Protein AF-0000000076759924 (afdb_homodimer)

Structure (mmCIF, N/CA/C/O backbone):
data_AF-0000000076759924-model_v1
#
loop_
_entity.id
_entity.type
_entity.pdbx_description
1 polymer 'Hydrolase, carbon-nitrogen family'
#
loop_
_atom_site.group_PDB
_atom_site.id
_atom_site.type_symbol
_atom_site.label_atom_id
_atom_site.label_alt_id
_atom_site.label_comp_id
_atom_site.label_asym_id
_atom_site.label_entity_id
_atom_site.label_seq_id
_atom_site.pdbx_PDB_ins_code
_atom_site.Cartn_x
_atom_site.Cartn_y
_atom_site.Cartn_z
_atom_site.occupancy
_atom_site.B_iso_or_equiv
_atom_site.auth_seq_id
_atom_site.auth_comp_id
_atom_site.auth_asym_id
_atom_site.auth_atom_id
_atom_site.pdbx_PDB_model_num
ATOM 1 N N . MET A 1 1 ? 18.047 -13.234 -13.367 1 94.88 1 MET A N 1
ATOM 2 C CA . MET A 1 1 ? 17.125 -14.344 -13.562 1 94.88 1 MET A CA 1
ATOM 3 C C . MET A 1 1 ? 16.062 -13.984 -14.594 1 94.88 1 MET A C 1
ATOM 5 O O . MET A 1 1 ? 15.469 -12.906 -14.539 1 94.88 1 MET A O 1
ATOM 9 N N . LYS A 1 2 ? 15.883 -14.836 -15.555 1 96.38 2 LYS A N 1
ATOM 10 C CA . LYS A 1 2 ? 14.883 -14.625 -16.594 1 96.38 2 LYS A CA 1
ATOM 11 C C . LYS A 1 2 ? 13.609 -15.414 -16.297 1 96.38 2 LYS A C 1
ATOM 13 O O . LYS A 1 2 ? 13.641 -16.641 -16.188 1 96.38 2 LYS A O 1
ATOM 18 N N . ILE A 1 3 ? 12.422 -14.727 -16.188 1 97.81 3 ILE A N 1
ATOM 19 C CA . ILE A 1 3 ? 11.156 -15.359 -15.859 1 97.81 3 ILE A CA 1
ATOM 20 C C . ILE A 1 3 ? 10.164 -15.18 -17.016 1 97.81 3 ILE A C 1
ATOM 22 O O . ILE A 1 3 ? 10.055 -14.086 -17.562 1 97.81 3 ILE A O 1
ATOM 26 N N . ALA A 1 4 ? 9.578 -16.234 -17.391 1 98.56 4 ALA A N 1
ATOM 27 C CA . ALA A 1 4 ? 8.469 -16.188 -18.328 1 98.56 4 ALA A CA 1
ATOM 28 C C . ALA A 1 4 ? 7.137 -16.047 -17.609 1 98.56 4 ALA A C 1
ATOM 30 O O . ALA A 1 4 ? 6.801 -16.859 -16.75 1 98.56 4 ALA A O 1
ATOM 31 N N . ILE A 1 5 ? 6.41 -15.016 -17.922 1 98.62 5 ILE A N 1
ATOM 32 C CA . ILE A 1 5 ? 5.086 -14.766 -17.359 1 98.62 5 ILE A CA 1
ATOM 33 C C . ILE A 1 5 ? 4.02 -15.305 -18.312 1 98.62 5 ILE A C 1
ATOM 35 O O . ILE A 1 5 ? 3.867 -14.82 -19.438 1 98.62 5 ILE A O 1
ATOM 39 N N . ALA A 1 6 ? 3.338 -16.281 -17.859 1 98.75 6 ALA A N 1
ATOM 40 C CA . ALA A 1 6 ? 2.221 -16.781 -18.641 1 98.75 6 ALA A CA 1
ATOM 41 C C . ALA A 1 6 ? 0.931 -16.031 -18.328 1 98.75 6 ALA A C 1
ATOM 43 O O . ALA A 1 6 ? 0.172 -16.438 -17.438 1 98.75 6 ALA A O 1
ATOM 44 N N . GLN A 1 7 ? 0.678 -14.992 -19.016 1 98.62 7 GLN A N 1
ATOM 45 C CA . GLN A 1 7 ? -0.644 -14.375 -18.938 1 98.62 7 GLN A CA 1
ATOM 46 C C . GLN A 1 7 ? -1.662 -15.156 -19.766 1 98.62 7 GLN A C 1
ATOM 48 O O . GLN A 1 7 ? -1.914 -14.82 -20.922 1 98.62 7 GLN A O 1
ATOM 53 N N . ALA A 1 8 ? -2.264 -16.094 -19.188 1 98.44 8 ALA A N 1
ATOM 54 C CA . ALA A 1 8 ? -3.027 -17.125 -19.906 1 98.44 8 ALA A CA 1
ATOM 55 C C . ALA A 1 8 ? -4.523 -16.828 -19.844 1 98.44 8 ALA A C 1
ATOM 57 O O . ALA A 1 8 ? -4.996 -16.188 -18.891 1 98.44 8 ALA A O 1
ATOM 58 N N . GLU A 1 9 ? -5.203 -17.25 -20.859 1 98.25 9 GLU A N 1
ATOM 59 C CA . GLU A 1 9 ? -6.648 -17.438 -20.766 1 98.25 9 GLU A CA 1
ATOM 60 C C . GLU A 1 9 ? -6.992 -18.828 -20.219 1 98.25 9 GLU A C 1
ATOM 62 O O . GLU A 1 9 ? -6.609 -19.844 -20.797 1 98.25 9 GLU A O 1
ATOM 67 N N . ILE A 1 10 ? -7.641 -18.859 -19.141 1 98.56 10 ILE A N 1
ATOM 68 C CA . ILE A 1 10 ? -7.973 -20.125 -18.5 1 98.56 10 ILE A CA 1
ATOM 69 C C . ILE A 1 10 ? -9.367 -20.578 -18.922 1 98.56 10 ILE A C 1
ATOM 71 O O . ILE A 1 10 ? -10.352 -19.875 -18.688 1 98.56 10 ILE A O 1
ATOM 75 N N . ILE A 1 11 ? -9.414 -21.688 -19.609 1 98.31 11 ILE A N 1
ATOM 76 C CA . ILE A 1 11 ? -10.703 -22.281 -19.922 1 98.31 11 ILE A CA 1
ATOM 77 C C . ILE A 1 11 ? -11.312 -22.906 -18.672 1 98.31 11 ILE A C 1
ATOM 79 O O . ILE A 1 11 ? -10.766 -23.875 -18.141 1 98.31 11 ILE A O 1
ATOM 83 N N . PHE A 1 12 ? -12.438 -22.344 -18.297 1 98.31 12 PHE A N 1
ATOM 84 C CA . PHE A 1 12 ? -13.047 -22.625 -17 1 98.31 12 PHE A CA 1
ATOM 85 C C . PHE A 1 12 ? -13.344 -24.109 -16.844 1 98.31 12 PHE A C 1
ATOM 87 O O . PHE A 1 12 ? -14.07 -24.688 -17.656 1 98.31 12 PHE A O 1
ATOM 94 N N . GLU A 1 13 ? -12.742 -24.75 -15.922 1 98.12 13 GLU A N 1
ATOM 95 C CA . GLU A 1 13 ? -12.938 -26.141 -15.484 1 98.12 13 GLU A CA 1
ATOM 96 C C . GLU A 1 13 ? -12.617 -27.109 -16.609 1 98.12 13 GLU A C 1
ATOM 98 O O . GLU A 1 13 ? -13.281 -28.141 -16.75 1 98.12 13 GLU A O 1
ATOM 103 N N . GLN A 1 14 ? -11.688 -26.719 -17.406 1 97.5 14 GLN A N 1
ATOM 104 C CA . GLN A 1 14 ? -11.203 -27.578 -18.469 1 97.5 14 GLN A CA 1
ATOM 105 C C . GLN A 1 14 ? -9.688 -27.766 -18.375 1 97.5 14 GLN A C 1
ATOM 107 O O . GLN A 1 14 ? -8.953 -27.312 -19.25 1 97.5 14 GLN A O 1
ATOM 112 N N . PRO A 1 15 ? -9.25 -28.516 -17.391 1 97.81 15 PRO A N 1
ATOM 113 C CA . PRO A 1 15 ? -7.816 -28.625 -17.125 1 97.81 15 PRO A CA 1
ATOM 114 C C . PRO A 1 15 ? -7.051 -29.281 -18.266 1 97.81 15 PRO A C 1
ATOM 116 O O . PRO A 1 15 ? -5.895 -28.922 -18.516 1 97.81 15 PRO A O 1
ATOM 119 N N . GLU A 1 16 ? -7.66 -30.203 -19.016 1 97.19 16 GLU A N 1
ATOM 120 C CA . GLU A 1 16 ? -6.941 -30.891 -20.078 1 97.19 16 GLU A CA 1
ATOM 121 C C . GLU A 1 16 ? -6.512 -29.906 -21.172 1 97.19 16 GLU A C 1
ATOM 123 O O . GLU A 1 16 ? -5.355 -29.922 -21.609 1 97.19 16 GLU A O 1
ATOM 128 N N . GLU A 1 17 ? -7.457 -29.094 -21.594 1 97.94 17 GLU A N 1
ATOM 129 C CA . GLU A 1 17 ? -7.145 -28.078 -22.609 1 97.94 17 GLU A CA 1
ATOM 130 C C . GLU A 1 17 ? -6.125 -27.078 -22.078 1 97.94 17 GLU A C 1
ATOM 132 O O . GLU A 1 17 ? -5.203 -26.688 -22.797 1 97.94 17 GLU A O 1
ATOM 137 N N . ASN A 1 18 ? -6.293 -26.656 -20.891 1 98.69 18 ASN A N 1
ATOM 138 C CA . ASN A 1 18 ? -5.379 -25.688 -20.281 1 98.69 18 ASN A CA 1
ATOM 139 C C . ASN A 1 18 ? -3.975 -26.266 -20.141 1 98.69 18 ASN A C 1
ATOM 141 O O . ASN A 1 18 ? -2.986 -25.562 -20.328 1 98.69 18 ASN A O 1
ATOM 145 N N . LEU A 1 19 ? -3.869 -27.531 -19.781 1 98.62 19 LEU A N 1
ATOM 146 C CA . LEU A 1 19 ? -2.574 -28.188 -19.625 1 98.62 19 LEU A CA 1
ATOM 147 C C . LEU A 1 19 ? -1.864 -28.328 -20.969 1 98.62 19 LEU A C 1
ATOM 149 O O . LEU A 1 19 ? -0.639 -28.203 -21.047 1 98.62 19 LEU A O 1
ATOM 153 N N . ALA A 1 20 ? -2.648 -28.609 -21.969 1 98.25 20 ALA A N 1
ATOM 154 C CA . ALA A 1 20 ? -2.062 -28.672 -23.297 1 98.25 20 ALA A CA 1
ATOM 155 C C . ALA A 1 20 ? -1.472 -27.312 -23.703 1 98.25 20 ALA A C 1
ATOM 157 O O . ALA A 1 20 ? -0.362 -27.25 -24.234 1 98.25 20 ALA A O 1
ATOM 158 N N . ASN A 1 21 ? -2.266 -26.266 -23.516 1 98.06 21 ASN A N 1
ATOM 159 C CA . ASN A 1 21 ? -1.769 -24.922 -23.766 1 98.06 21 ASN A CA 1
ATOM 160 C C . ASN A 1 21 ? -0.521 -24.625 -22.938 1 98.06 21 ASN A C 1
ATOM 162 O O . ASN A 1 21 ? 0.426 -24.016 -23.453 1 98.06 21 ASN A O 1
ATOM 166 N N . ALA A 1 22 ? -0.515 -25.016 -21.719 1 98.56 22 ALA A N 1
ATOM 167 C CA . ALA A 1 22 ? 0.615 -24.781 -20.812 1 98.56 22 ALA A CA 1
ATOM 168 C C . ALA A 1 22 ? 1.869 -25.5 -21.312 1 98.56 22 ALA A C 1
ATOM 170 O O . ALA A 1 22 ? 2.975 -24.953 -21.219 1 98.56 22 ALA A O 1
ATOM 171 N N . ALA A 1 23 ? 1.68 -26.688 -21.766 1 98.75 23 ALA A N 1
ATOM 172 C CA . ALA A 1 23 ? 2.816 -27.453 -22.281 1 98.75 23 ALA A CA 1
ATOM 173 C C . ALA A 1 23 ? 3.516 -26.703 -23.406 1 98.75 23 ALA A C 1
ATOM 175 O O . ALA A 1 23 ? 4.746 -26.641 -23.469 1 98.75 23 ALA A O 1
ATOM 176 N N . ALA A 1 24 ? 2.711 -26.156 -24.281 1 98.62 24 ALA A N 1
ATOM 177 C CA . ALA A 1 24 ? 3.266 -25.391 -25.391 1 98.62 24 ALA A CA 1
ATOM 178 C C . ALA A 1 24 ? 4.023 -24.172 -24.891 1 98.62 24 ALA A C 1
ATOM 180 O O . ALA A 1 24 ? 5.102 -23.844 -25.391 1 98.62 24 ALA A O 1
ATOM 181 N N . TRP A 1 25 ? 3.508 -23.5 -23.906 1 98.75 25 TRP A N 1
ATOM 182 C CA . TRP A 1 25 ? 4.121 -22.297 -23.344 1 98.75 25 TRP A CA 1
ATOM 183 C C . TRP A 1 25 ? 5.406 -22.641 -22.609 1 98.75 25 TRP A C 1
ATOM 185 O O . TRP A 1 25 ? 6.387 -21.891 -22.656 1 98.75 25 TRP A O 1
ATOM 195 N N . ILE A 1 26 ? 5.359 -23.719 -21.859 1 98.88 26 ILE A N 1
ATOM 196 C CA . ILE A 1 26 ? 6.531 -24.141 -21.109 1 98.88 26 ILE A CA 1
ATOM 197 C C . ILE A 1 26 ? 7.672 -24.469 -22.062 1 98.88 26 ILE A C 1
ATOM 199 O O . ILE A 1 26 ? 8.812 -24.062 -21.844 1 98.88 26 ILE A O 1
ATOM 203 N N . ALA A 1 27 ? 7.348 -25.172 -23.109 1 98.81 27 ALA A N 1
ATOM 204 C CA . ALA A 1 27 ? 8.352 -25.484 -24.125 1 98.81 27 ALA A CA 1
ATOM 205 C C . ALA A 1 27 ? 8.93 -24.203 -24.734 1 98.81 27 ALA A C 1
ATOM 207 O O . ALA A 1 27 ? 10.141 -24.094 -24.938 1 98.81 27 ALA A O 1
ATOM 208 N N . GLN A 1 28 ? 8.047 -23.281 -25.062 1 98.75 28 GLN A N 1
ATOM 209 C CA . GLN A 1 28 ? 8.477 -22.016 -25.641 1 98.75 28 GLN A CA 1
ATOM 210 C C . GLN A 1 28 ? 9.375 -21.25 -24.672 1 98.75 28 GLN A C 1
ATOM 212 O O . GLN A 1 28 ? 10.383 -20.672 -25.078 1 98.75 28 GLN A O 1
ATOM 217 N N . ALA A 1 29 ? 9 -21.219 -23.391 1 98.81 29 ALA A N 1
ATOM 218 C CA . ALA A 1 29 ? 9.781 -20.516 -22.375 1 98.81 29 ALA A CA 1
ATOM 219 C C . ALA A 1 29 ? 11.164 -21.156 -22.219 1 98.81 29 ALA A C 1
ATOM 221 O O . ALA A 1 29 ? 12.164 -20.438 -22.094 1 98.81 29 ALA A O 1
ATOM 222 N N . ALA A 1 30 ? 11.195 -22.453 -22.188 1 98.69 30 ALA A N 1
ATOM 223 C CA . ALA A 1 30 ? 12.469 -23.172 -22.078 1 98.69 30 ALA A CA 1
ATOM 224 C C . ALA A 1 30 ? 13.359 -22.875 -23.281 1 98.69 30 ALA A C 1
ATOM 226 O O . ALA A 1 30 ? 14.562 -22.656 -23.141 1 98.69 30 ALA A O 1
ATOM 227 N N . ALA A 1 31 ? 12.727 -22.906 -24.453 1 98.5 31 ALA A N 1
ATOM 228 C CA . ALA A 1 31 ? 13.461 -22.609 -25.688 1 98.5 31 ALA A CA 1
ATOM 229 C C . ALA A 1 31 ? 14.047 -21.188 -25.641 1 98.5 31 ALA A C 1
ATOM 231 O O . ALA A 1 31 ? 15.117 -20.938 -26.188 1 98.5 31 ALA A O 1
ATOM 232 N N . ALA A 1 32 ? 13.359 -20.297 -25 1 98.5 32 ALA A N 1
ATOM 233 C CA . ALA A 1 32 ? 13.805 -18.922 -24.859 1 98.5 32 ALA A CA 1
ATOM 234 C C . ALA A 1 32 ? 14.781 -18.766 -23.703 1 98.5 32 ALA A C 1
ATOM 236 O O . ALA A 1 32 ? 15.172 -17.656 -23.359 1 98.5 32 ALA A O 1
ATOM 237 N N . GLN A 1 33 ? 15.086 -19.875 -23.062 1 98.19 33 GLN A N 1
ATOM 238 C CA . GLN A 1 33 ? 16.094 -19.953 -22.016 1 98.19 33 GLN A CA 1
ATOM 239 C C . GLN A 1 33 ? 15.625 -19.25 -20.75 1 98.19 33 GLN A C 1
ATOM 241 O O . GLN A 1 33 ? 16.422 -18.609 -20.062 1 98.19 33 GLN A O 1
ATOM 246 N N . ALA A 1 34 ? 14.344 -19.219 -20.531 1 98.38 34 ALA A N 1
ATOM 247 C CA . ALA A 1 34 ? 13.836 -18.75 -19.25 1 98.38 34 ALA A CA 1
ATOM 248 C C . ALA A 1 34 ? 14.25 -19.688 -18.125 1 98.38 34 ALA A C 1
ATOM 250 O O . ALA A 1 34 ? 14.328 -20.906 -18.312 1 98.38 34 ALA A O 1
ATOM 251 N N . ASP A 1 35 ? 14.531 -19.109 -16.984 1 98 35 ASP A N 1
ATOM 252 C CA . ASP A 1 35 ? 14.859 -19.891 -15.797 1 98 35 ASP A CA 1
ATOM 253 C C . ASP A 1 35 ? 13.609 -20.484 -15.156 1 98 35 ASP A C 1
ATOM 255 O O . ASP A 1 35 ? 13.664 -21.516 -14.492 1 98 35 ASP A O 1
ATOM 259 N N . CYS A 1 36 ? 12.508 -19.812 -15.328 1 98.5 36 CYS A N 1
ATOM 260 C CA . CYS A 1 36 ? 11.242 -20.156 -14.695 1 98.5 36 CYS A CA 1
ATOM 261 C C . CYS A 1 36 ? 10.062 -19.656 -15.523 1 98.5 36 CYS A C 1
ATOM 263 O O . CYS A 1 36 ? 10.164 -18.625 -16.188 1 98.5 36 CYS A O 1
ATOM 265 N N . ILE A 1 37 ? 8.977 -20.375 -15.539 1 98.88 37 ILE A N 1
ATOM 266 C CA . ILE A 1 37 ? 7.699 -19.891 -16.047 1 98.88 37 ILE A CA 1
ATOM 267 C C . ILE A 1 37 ? 6.66 -19.906 -14.938 1 98.88 37 ILE A C 1
ATOM 269 O O . ILE A 1 37 ? 6.613 -20.844 -14.133 1 98.88 37 ILE A O 1
ATOM 273 N N . VAL A 1 38 ? 5.883 -18.906 -14.828 1 98.88 38 VAL A N 1
ATOM 274 C CA . VAL A 1 38 ? 4.879 -18.812 -13.773 1 98.88 38 VAL A CA 1
ATOM 275 C C . VAL A 1 38 ? 3.496 -18.609 -14.391 1 98.88 38 VAL A C 1
ATOM 277 O O . VAL A 1 38 ? 3.346 -17.859 -15.367 1 98.88 38 VAL A O 1
ATOM 280 N N . PHE A 1 39 ? 2.527 -19.297 -13.883 1 98.94 39 PHE A N 1
ATOM 281 C CA . PHE A 1 39 ? 1.145 -19.25 -14.336 1 98.94 39 PHE A CA 1
ATOM 282 C C . PHE A 1 39 ? 0.257 -18.547 -13.312 1 98.94 39 PHE A C 1
ATOM 284 O O . PHE A 1 39 ? 0.67 -18.328 -12.172 1 98.94 39 PHE A O 1
ATOM 291 N N . PRO A 1 40 ? -0.973 -18.141 -13.727 1 98.88 40 PRO A N 1
ATOM 292 C CA . PRO A 1 40 ? -1.896 -17.469 -12.805 1 98.88 40 PRO A CA 1
ATOM 293 C C . PRO A 1 40 ? -2.404 -18.406 -11.703 1 98.88 40 PRO A C 1
ATOM 295 O O . PRO A 1 40 ? -2.004 -19.562 -11.641 1 98.88 40 PRO A O 1
ATOM 298 N N . GLU A 1 41 ? -3.158 -17.812 -10.734 1 98.88 41 GLU A N 1
ATOM 299 C CA . GLU A 1 41 ? -3.879 -18.547 -9.703 1 98.88 41 GLU A CA 1
ATOM 300 C C . GLU A 1 41 ? -4.797 -19.594 -10.312 1 98.88 41 GLU A C 1
ATOM 302 O O . GLU A 1 41 ? -5.422 -19.359 -11.352 1 98.88 41 GLU A O 1
ATOM 307 N N . MET A 1 42 ? -4.902 -20.812 -9.562 1 98.69 42 MET A N 1
ATOM 308 C CA . MET A 1 42 ? -5.773 -21.859 -10.07 1 98.69 42 MET A CA 1
ATOM 309 C C . MET A 1 42 ? -5.598 -22.031 -11.578 1 98.69 42 MET A C 1
ATOM 311 O O . MET A 1 42 ? -6.578 -22.031 -12.32 1 98.69 42 MET A O 1
ATOM 315 N N . SER A 1 43 ? -4.457 -22.281 -11.969 1 98.75 43 SER A N 1
ATOM 316 C CA . SER A 1 43 ? -3.863 -22.047 -13.281 1 98.75 43 SER A CA 1
ATOM 317 C C . SER A 1 43 ? -4.605 -22.828 -14.367 1 98.75 43 SER A C 1
ATOM 319 O O . SER A 1 43 ? -4.652 -22.406 -15.523 1 98.75 43 SER A O 1
ATOM 321 N N . PHE A 1 44 ? -5.188 -23.922 -13.992 1 98.62 44 PHE A N 1
ATOM 322 C CA . PHE A 1 44 ? -5.637 -24.797 -15.07 1 98.62 44 PHE A CA 1
ATOM 323 C C . PHE A 1 44 ? -7.113 -25.141 -14.914 1 98.62 44 PHE A C 1
ATOM 325 O O . PHE A 1 44 ? -7.68 -25.859 -15.734 1 98.62 44 PHE A O 1
ATOM 332 N N . THR A 1 45 ? -7.691 -24.656 -13.859 1 98.12 45 THR A N 1
ATOM 333 C CA . THR A 1 45 ? -9.109 -24.922 -13.633 1 98.12 45 THR A CA 1
ATOM 334 C C . THR A 1 45 ? -9.914 -23.641 -13.68 1 98.12 45 THR A C 1
ATOM 336 O O . THR A 1 45 ? -11.125 -23.656 -13.914 1 98.12 45 THR A O 1
ATOM 339 N N . GLY A 1 46 ? -9.172 -22.516 -13.477 1 97.81 46 GLY A N 1
ATOM 340 C CA . GLY A 1 46 ? -9.898 -21.281 -13.258 1 97.81 46 GLY A CA 1
ATOM 341 C C . GLY A 1 46 ? -10.414 -21.141 -11.836 1 97.81 46 GLY A C 1
ATOM 342 O O . GLY A 1 46 ? -10.266 -22.047 -11.023 1 97.81 46 GLY A O 1
ATOM 343 N N . PHE A 1 47 ? -10.914 -19.984 -11.516 1 97.38 47 PHE A N 1
ATOM 344 C CA . PHE A 1 47 ? -11.43 -19.672 -10.188 1 97.38 47 PHE A CA 1
ATOM 345 C C . PHE A 1 47 ? -12.758 -20.375 -9.945 1 97.38 47 PHE A C 1
ATOM 347 O O . PHE A 1 47 ? -13.82 -19.766 -10.117 1 97.38 47 PHE A O 1
ATOM 354 N N . SER A 1 48 ? -12.711 -21.609 -9.43 1 97.19 48 SER A N 1
ATOM 355 C CA . SER A 1 48 ? -13.875 -22.484 -9.32 1 97.19 48 SER A CA 1
ATOM 356 C C . SER A 1 48 ? -14.203 -22.781 -7.863 1 97.19 48 SER A C 1
ATOM 358 O O . SER A 1 48 ? -13.305 -22.969 -7.043 1 97.19 48 SER A O 1
ATOM 360 N N . MET A 1 49 ? -15.531 -22.891 -7.551 1 96.06 49 MET A N 1
ATOM 361 C CA . MET A 1 49 ? -16 -23.281 -6.227 1 96.06 49 MET A CA 1
ATOM 362 C C . MET A 1 49 ? -16.406 -24.75 -6.203 1 96.06 49 MET A C 1
ATOM 364 O O . MET A 1 49 ? -16.906 -25.25 -5.184 1 96.06 49 MET A O 1
ATOM 368 N N . GLN A 1 50 ? -16.203 -25.375 -7.363 1 95.69 50 GLN A N 1
ATOM 369 C CA . GLN A 1 50 ? -16.453 -26.812 -7.426 1 95.69 50 GLN A CA 1
ATOM 370 C C . GLN A 1 50 ? -15.25 -27.609 -6.934 1 95.69 50 GLN A C 1
ATOM 372 O O . GLN A 1 50 ? -14.648 -28.359 -7.699 1 95.69 50 GLN A O 1
ATOM 377 N N . VAL A 1 51 ? -15.031 -27.609 -5.68 1 96.94 51 VAL A N 1
ATOM 378 C CA . VAL A 1 51 ? -13.805 -28.062 -5.047 1 96.94 51 VAL A CA 1
ATOM 379 C C . VAL A 1 51 ? -13.578 -29.547 -5.352 1 96.94 51 VAL A C 1
ATOM 381 O O . VAL A 1 51 ? -12.492 -29.938 -5.777 1 96.94 51 VAL A O 1
ATOM 384 N N . GLU A 1 52 ? -14.586 -30.344 -5.156 1 94.94 52 GLU A N 1
ATOM 385 C CA . GLU A 1 52 ? -14.445 -31.781 -5.379 1 94.94 52 GLU A CA 1
ATOM 386 C C . GLU A 1 52 ? -14.039 -32.094 -6.816 1 94.94 52 GLU A C 1
ATOM 388 O O . GLU A 1 52 ? -13.18 -32.938 -7.059 1 94.94 52 GLU A O 1
ATOM 393 N N . LYS A 1 53 ? -14.703 -31.391 -7.645 1 95.75 53 LYS A N 1
ATOM 394 C CA . LYS A 1 53 ? -14.43 -31.609 -9.062 1 95.75 53 LYS A CA 1
ATOM 395 C C . LYS A 1 53 ? -13.008 -31.203 -9.422 1 95.75 53 LYS A C 1
ATOM 397 O O . LYS A 1 53 ? -12.25 -31.984 -9.984 1 95.75 53 LYS A O 1
ATOM 402 N N . ILE A 1 54 ? -12.609 -30.031 -9.062 1 96.56 54 ILE A N 1
ATOM 403 C CA . ILE A 1 54 ? -11.352 -29.5 -9.578 1 96.56 54 ILE A CA 1
ATOM 404 C C . ILE A 1 54 ? -10.18 -30.094 -8.797 1 96.56 54 ILE A C 1
ATOM 406 O O . ILE A 1 54 ? -9.094 -30.281 -9.344 1 96.56 54 ILE A O 1
ATOM 410 N N . ALA A 1 55 ? -10.391 -30.391 -7.527 1 96.94 55 ALA A N 1
ATOM 411 C CA . ALA A 1 55 ? -9.344 -31.047 -6.742 1 96.94 55 ALA A CA 1
ATOM 412 C C . ALA A 1 55 ? -9.008 -32.406 -7.32 1 96.94 55 ALA A C 1
ATOM 414 O O . ALA A 1 55 ? -7.887 -32.906 -7.156 1 96.94 55 ALA A O 1
ATOM 415 N N . GLY A 1 56 ? -9.961 -33 -7.965 1 95.94 56 GLY A N 1
ATOM 416 C CA . GLY A 1 56 ? -9.758 -34.281 -8.594 1 95.94 56 GLY A CA 1
ATOM 417 C C . GLY A 1 56 ? -8.711 -34.281 -9.688 1 95.94 56 GLY A C 1
ATOM 418 O O . GLY A 1 56 ? -8.125 -35.312 -10.023 1 95.94 56 GLY A O 1
ATOM 419 N N . TYR A 1 57 ? -8.445 -33.094 -10.219 1 97.19 57 TYR A N 1
ATOM 420 C CA . TYR A 1 57 ? -7.496 -32.969 -11.32 1 97.19 57 TYR A CA 1
ATOM 421 C C . TYR A 1 57 ? -6.078 -32.781 -10.805 1 97.19 57 TYR A C 1
ATOM 423 O O . TYR A 1 57 ? -5.117 -32.812 -11.578 1 97.19 57 TYR A O 1
ATOM 431 N N . ALA A 1 58 ? -5.84 -32.625 -9.492 1 97.62 58 ALA A N 1
ATOM 432 C CA . ALA A 1 58 ? -4.562 -32.25 -8.898 1 97.62 58 ALA A CA 1
ATOM 433 C C . ALA A 1 58 ? -3.473 -33.25 -9.242 1 97.62 58 ALA A C 1
ATOM 435 O O . ALA A 1 58 ? -2.373 -32.875 -9.656 1 97.62 58 ALA A O 1
ATOM 436 N N . PRO A 1 59 ? -3.752 -34.594 -9.094 1 97.69 59 PRO A N 1
ATOM 437 C CA . PRO A 1 59 ? -2.691 -35.531 -9.43 1 97.69 59 PRO A CA 1
ATOM 438 C C . PRO A 1 59 ? -2.217 -35.406 -10.875 1 97.69 59 PRO A C 1
ATOM 440 O O . PRO A 1 59 ? -1.014 -35.438 -11.141 1 97.69 59 PRO A O 1
ATOM 443 N N . LYS A 1 60 ? -3.137 -35.25 -11.75 1 98.12 60 LYS A N 1
ATOM 444 C CA . LYS A 1 60 ? -2.791 -35.062 -13.156 1 98.12 60 LYS A CA 1
ATOM 445 C C . LYS A 1 60 ? -2.006 -33.781 -13.391 1 98.12 60 LYS A C 1
ATOM 447 O O . LYS A 1 60 ? -1.047 -33.781 -14.164 1 98.12 60 LYS A O 1
ATOM 452 N N . ILE A 1 61 ? -2.416 -32.75 -12.805 1 98.62 61 ILE A N 1
ATOM 453 C CA . ILE A 1 61 ? -1.748 -31.438 -12.922 1 98.62 61 ILE A CA 1
ATOM 454 C C . ILE A 1 61 ? -0.307 -31.562 -12.43 1 98.62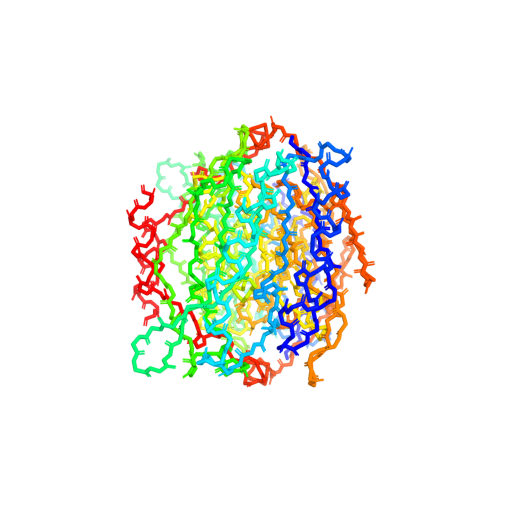 61 ILE A C 1
ATOM 456 O O . ILE A 1 61 ? 0.627 -31.141 -13.117 1 98.62 61 ILE A O 1
ATOM 460 N N . HIS A 1 62 ? -0.099 -32.188 -11.242 1 98.62 62 HIS A N 1
ATOM 461 C CA . HIS A 1 62 ? 1.231 -32.312 -10.656 1 98.62 62 HIS A CA 1
ATOM 462 C C . HIS A 1 62 ? 2.137 -33.156 -11.547 1 98.62 62 HIS A C 1
ATOM 464 O O . HIS A 1 62 ? 3.295 -32.812 -11.781 1 98.62 62 HIS A O 1
ATOM 470 N N . GLU A 1 63 ? 1.557 -34.219 -11.961 1 98.56 63 GLU A N 1
ATOM 471 C CA . GLU A 1 63 ? 2.338 -35.125 -12.805 1 98.56 63 GLU A CA 1
ATOM 472 C C . GLU A 1 63 ? 2.783 -34.406 -14.086 1 98.56 63 GLU A C 1
ATOM 474 O O . GLU A 1 63 ? 3.949 -34.5 -14.477 1 98.56 63 GLU A O 1
ATOM 479 N N . LYS A 1 64 ? 1.85 -33.781 -14.75 1 98.75 64 LYS A N 1
ATOM 480 C CA . LYS A 1 64 ? 2.16 -33.094 -16 1 98.75 64 LYS A CA 1
ATOM 481 C C . LYS A 1 64 ? 3.197 -31.984 -15.781 1 98.75 64 LYS A C 1
ATOM 483 O O . LYS A 1 64 ? 4.133 -31.844 -16.562 1 98.75 64 LYS A O 1
ATOM 488 N N . MET A 1 65 ? 3.076 -31.188 -14.742 1 98.88 65 MET A N 1
ATOM 489 C CA . MET A 1 65 ? 4.004 -30.094 -14.461 1 98.88 65 MET A CA 1
ATOM 490 C C . MET A 1 65 ? 5.395 -30.625 -14.133 1 98.88 65 MET A C 1
ATOM 492 O O . MET A 1 65 ? 6.402 -30.078 -14.586 1 98.88 65 MET A O 1
ATOM 496 N N . ARG A 1 66 ? 5.426 -31.656 -13.312 1 98.75 66 ARG A N 1
ATOM 497 C CA . ARG A 1 66 ? 6.707 -32.281 -12.992 1 98.75 66 ARG A CA 1
ATOM 498 C C . ARG A 1 66 ? 7.402 -32.781 -14.25 1 98.75 66 ARG A C 1
ATOM 500 O O . ARG A 1 66 ? 8.594 -32.562 -14.445 1 98.75 66 ARG A O 1
ATOM 507 N N . GLN A 1 67 ? 6.637 -33.5 -15.047 1 98.75 67 GLN A N 1
ATOM 508 C CA . GLN A 1 67 ? 7.172 -34.031 -16.297 1 98.75 67 GLN A CA 1
ATOM 509 C C . GLN A 1 67 ? 7.723 -32.906 -17.188 1 98.75 67 GLN A C 1
ATOM 511 O O . GLN A 1 67 ? 8.82 -33.062 -17.734 1 98.75 67 GLN A O 1
ATOM 516 N N . LEU A 1 68 ? 6.969 -31.875 -17.344 1 98.81 68 LEU A N 1
ATOM 517 C CA . LEU A 1 68 ? 7.363 -30.766 -18.219 1 98.81 68 LEU A CA 1
ATOM 518 C C . LEU A 1 68 ? 8.57 -30.031 -17.656 1 98.81 68 LEU A C 1
ATOM 520 O O . LEU A 1 68 ? 9.438 -29.578 -18.406 1 98.81 68 LEU A O 1
ATOM 524 N N . ALA A 1 69 ? 8.602 -29.859 -16.297 1 98.81 69 ALA A N 1
ATOM 525 C CA . ALA A 1 69 ? 9.766 -29.234 -15.672 1 98.81 69 ALA A CA 1
ATOM 526 C C . ALA A 1 69 ? 11.047 -30 -16.016 1 98.81 69 ALA A C 1
ATOM 528 O O . ALA A 1 69 ? 12.039 -29.391 -16.438 1 98.81 69 ALA A O 1
ATOM 529 N N . VAL A 1 70 ? 10.984 -31.297 -15.898 1 98.69 70 VAL A N 1
ATOM 530 C CA . VAL A 1 70 ? 12.148 -32.156 -16.125 1 98.69 70 VAL A CA 1
ATOM 531 C C . VAL A 1 70 ? 12.5 -32.156 -17.609 1 98.69 70 VAL A C 1
ATOM 533 O O . VAL A 1 70 ? 13.656 -31.953 -17.984 1 98.69 70 VAL A O 1
ATOM 536 N N . GLN A 1 71 ? 11.531 -32.375 -18.406 1 98.62 71 GLN A N 1
ATOM 537 C CA . GLN A 1 71 ? 11.734 -32.531 -19.844 1 98.62 71 GLN A CA 1
ATOM 538 C C . GLN A 1 71 ? 12.32 -31.234 -20.438 1 98.62 71 GLN A C 1
ATOM 540 O O . GLN A 1 71 ? 13.18 -31.297 -21.312 1 98.62 71 GLN A O 1
ATOM 545 N N . CYS A 1 72 ? 11.836 -30.078 -20 1 98.69 72 CYS A N 1
ATOM 546 C CA . CYS A 1 72 ? 12.219 -28.797 -20.594 1 98.69 72 CYS A CA 1
ATOM 547 C C . CYS A 1 72 ? 13.336 -28.141 -19.797 1 98.69 72 CYS A C 1
ATOM 549 O O . CYS A 1 72 ? 13.922 -27.156 -20.234 1 98.69 72 CYS A O 1
ATOM 551 N N . GLY A 1 73 ? 13.664 -28.688 -18.641 1 98.44 73 GLY A N 1
ATOM 552 C CA . GLY A 1 73 ? 14.703 -28.109 -17.797 1 98.44 73 GLY A CA 1
ATOM 553 C C . GLY A 1 73 ? 14.383 -26.688 -17.344 1 98.44 73 GLY A C 1
ATOM 554 O O . GLY A 1 73 ? 15.219 -25.797 -17.484 1 98.44 73 GLY A O 1
ATOM 555 N N . ILE A 1 74 ? 13.234 -26.469 -16.859 1 98.75 74 ILE A N 1
ATOM 556 C CA . ILE A 1 74 ? 12.781 -25.141 -16.484 1 98.75 74 ILE A CA 1
ATOM 557 C C . ILE A 1 74 ? 11.969 -25.219 -15.188 1 98.75 74 ILE A C 1
ATOM 559 O O . ILE A 1 74 ? 11.211 -26.172 -14.984 1 98.75 74 ILE A O 1
ATOM 563 N N . ALA A 1 75 ? 12.141 -24.281 -14.219 1 98.81 75 ALA A N 1
ATOM 564 C CA . ALA A 1 75 ? 11.297 -24.188 -13.031 1 98.81 75 ALA A CA 1
ATOM 565 C C . ALA A 1 75 ? 9.883 -23.734 -13.398 1 98.81 75 ALA A C 1
ATOM 567 O O . ALA A 1 75 ? 9.695 -22.984 -14.359 1 98.81 75 ALA A O 1
ATOM 568 N N . ILE A 1 76 ? 8.875 -24.203 -12.68 1 98.94 76 ILE A N 1
ATOM 569 C CA . ILE A 1 76 ? 7.488 -23.906 -13.016 1 98.94 76 ILE A CA 1
ATOM 570 C C . ILE A 1 76 ? 6.723 -23.5 -11.766 1 98.94 76 ILE A C 1
ATOM 572 O O . ILE A 1 76 ? 6.797 -24.172 -10.734 1 98.94 76 ILE A O 1
ATOM 576 N N . GLY A 1 77 ? 6.078 -22.375 -11.773 1 98.94 77 GLY A N 1
ATOM 577 C CA . GLY A 1 77 ? 5.086 -21.984 -10.781 1 98.94 77 GLY A CA 1
ATOM 578 C C . GLY A 1 77 ? 3.66 -22.125 -11.273 1 98.94 77 GLY A C 1
ATOM 579 O O . GLY A 1 77 ? 3.312 -21.625 -12.344 1 98.94 77 GLY A O 1
ATOM 580 N N . TYR A 1 78 ? 2.814 -22.797 -10.477 1 98.94 78 TYR A N 1
ATOM 581 C CA . TYR A 1 78 ? 1.452 -23.031 -10.945 1 98.94 78 TYR A CA 1
ATOM 582 C C . TYR A 1 78 ? 0.491 -23.156 -9.766 1 98.94 78 TYR A C 1
ATOM 584 O O . TYR A 1 78 ? 0.889 -23.578 -8.68 1 98.94 78 TYR A O 1
ATOM 592 N N . GLY A 1 79 ? -0.726 -22.75 -9.984 1 98.88 79 GLY A N 1
ATOM 593 C CA . GLY A 1 79 ? -1.791 -22.859 -9 1 98.88 79 GLY A CA 1
ATOM 594 C C . GLY A 1 79 ? -2.648 -24.094 -9.164 1 98.88 79 GLY A C 1
ATOM 595 O O . GLY A 1 79 ? -2.879 -24.547 -10.289 1 98.88 79 GLY A O 1
ATOM 596 N N . TRP A 1 80 ? -3.117 -24.594 -8.07 1 98.69 80 TRP A N 1
ATOM 597 C CA . TRP A 1 80 ? -3.979 -25.766 -8.047 1 98.69 80 TRP A CA 1
ATOM 598 C C . TRP A 1 80 ? -4.797 -25.828 -6.766 1 98.69 80 TRP A C 1
ATOM 600 O O . TRP A 1 80 ? -4.641 -24.969 -5.887 1 98.69 80 TRP A O 1
ATOM 610 N N . THR A 1 81 ? -5.762 -26.766 -6.738 1 98.19 81 THR A N 1
ATOM 611 C CA . THR A 1 81 ? -6.672 -26.906 -5.605 1 98.19 81 THR A CA 1
ATOM 612 C C . THR A 1 81 ? -6.566 -28.297 -4.988 1 98.19 81 THR A C 1
ATOM 614 O O . THR A 1 81 ? -6.535 -29.297 -5.707 1 98.19 81 THR A O 1
ATOM 617 N N . SER A 1 82 ? -6.449 -28.344 -3.656 1 97.44 82 SER A N 1
ATOM 618 C CA . SER A 1 82 ? -6.492 -29.625 -2.947 1 97.44 82 SER A CA 1
ATOM 619 C C . SER A 1 82 ? -7.871 -29.875 -2.35 1 97.44 82 SER A C 1
ATOM 621 O O . SER A 1 82 ? -8.672 -28.953 -2.217 1 97.44 82 SER A O 1
ATOM 623 N N . LYS A 1 83 ? -8.102 -31.078 -2.135 1 91.5 83 LYS A N 1
ATOM 624 C CA . LYS A 1 83 ? -9.266 -31.438 -1.334 1 91.5 83 LYS A CA 1
ATOM 625 C C . LYS A 1 83 ? -8.891 -31.641 0.13 1 91.5 83 LYS A C 1
ATOM 627 O O . LYS A 1 83 ? -7.863 -32.25 0.432 1 91.5 83 LYS A O 1
ATOM 632 N N . LYS A 1 84 ? -9.586 -30.891 0.982 1 84 84 LYS A N 1
ATOM 633 C CA . LYS A 1 84 ? -9.359 -31.047 2.414 1 84 84 LYS A CA 1
ATOM 634 C C . LYS A 1 84 ? -10.625 -31.531 3.125 1 84 84 LYS A C 1
ATOM 636 O O . LYS A 1 84 ? -11.531 -32.062 2.494 1 84 84 LYS A O 1
ATOM 641 N N . GLN A 1 85 ? -10.578 -31.328 4.387 1 75.31 85 GLN A N 1
ATOM 642 C CA . GLN A 1 85 ? -11.633 -31.844 5.254 1 75.31 85 GLN A CA 1
ATOM 643 C C . GLN A 1 85 ? -12.953 -31.125 5.008 1 75.31 85 GLN A C 1
ATOM 645 O O . GLN A 1 85 ? -12.969 -29.969 4.586 1 75.31 85 GLN A O 1
ATOM 650 N N . HIS A 1 86 ? -14.023 -31.844 5.262 1 81.75 86 HIS A N 1
ATOM 651 C CA . HIS A 1 86 ? -15.398 -31.359 5.34 1 81.75 86 HIS A CA 1
ATOM 652 C C . HIS A 1 86 ? -15.82 -30.688 4.035 1 81.75 86 HIS A C 1
ATOM 654 O O . HIS A 1 86 ? -16.5 -29.656 4.051 1 81.75 86 HIS A O 1
ATOM 660 N N . GLY A 1 87 ? -15.211 -31.109 2.982 1 86.5 87 GLY A N 1
ATOM 661 C CA . GLY A 1 87 ? -15.703 -30.656 1.688 1 86.5 87 GLY A CA 1
ATOM 662 C C . GLY A 1 87 ? -15.055 -29.375 1.206 1 86.5 87 GLY A C 1
ATOM 663 O O . GLY A 1 87 ? -15.281 -28.953 0.071 1 86.5 87 GLY A O 1
ATOM 664 N N . LYS A 1 88 ? -14.273 -28.703 2.027 1 93.38 88 LYS A N 1
ATOM 665 C CA . LYS A 1 88 ? -13.57 -27.5 1.596 1 93.38 88 LYS A CA 1
ATOM 666 C C . LYS A 1 88 ? -12.18 -27.828 1.067 1 93.38 88 LYS A C 1
ATOM 668 O O . LYS A 1 88 ? -11.594 -28.844 1.442 1 93.38 88 LYS A O 1
ATOM 673 N N . GLY A 1 89 ? -11.742 -27.062 0.163 1 97.31 89 GLY A N 1
ATOM 674 C CA . GLY A 1 89 ? -10.414 -27.234 -0.402 1 97.31 89 GLY A CA 1
ATOM 675 C C . GLY A 1 89 ? -9.43 -26.188 0.064 1 97.31 89 GLY A C 1
ATOM 676 O O . GLY A 1 89 ? -9.719 -25.422 0.984 1 97.31 89 GLY A O 1
ATOM 677 N N . GLU A 1 90 ? -8.227 -26.266 -0.425 1 98.25 90 GLU A N 1
ATOM 678 C CA . GLU A 1 90 ? -7.219 -25.219 -0.297 1 98.25 90 GLU A CA 1
ATOM 679 C C . GLU A 1 90 ? -6.754 -24.734 -1.666 1 98.25 90 GLU A C 1
ATOM 681 O O . GLU A 1 90 ? -6.648 -25.531 -2.607 1 98.25 90 GLU A O 1
ATOM 686 N N . ASN A 1 91 ? -6.602 -23.438 -1.801 1 98.62 91 ASN A N 1
ATOM 687 C CA . ASN A 1 91 ? -6.027 -22.797 -2.977 1 98.62 91 ASN A CA 1
ATOM 688 C C . ASN A 1 91 ? -4.504 -22.719 -2.887 1 98.62 91 ASN A C 1
ATOM 690 O O . ASN A 1 91 ? -3.963 -21.875 -2.168 1 98.62 91 ASN A O 1
ATOM 694 N N . HIS A 1 92 ? -3.848 -23.578 -3.699 1 98.88 92 HIS A N 1
ATOM 695 C CA . HIS A 1 92 ? -2.404 -23.766 -3.605 1 98.88 92 HIS A CA 1
ATOM 696 C C . HIS A 1 92 ? -1.687 -23.078 -4.766 1 98.88 92 HIS A C 1
ATOM 698 O O . HIS A 1 92 ? -2.25 -22.938 -5.855 1 98.88 92 HIS A O 1
ATOM 704 N N . TYR A 1 93 ? -0.483 -22.719 -4.527 1 98.94 93 TYR A N 1
ATOM 705 C CA . TYR A 1 93 ? 0.478 -22.375 -5.57 1 98.94 93 TYR A CA 1
ATOM 706 C C . TYR A 1 93 ? 1.824 -23.047 -5.312 1 98.94 93 TYR A C 1
ATOM 708 O O . TYR A 1 93 ? 2.455 -22.797 -4.281 1 98.94 93 TYR A O 1
ATOM 716 N N . THR A 1 94 ? 2.27 -23.859 -6.188 1 98.88 94 THR A N 1
ATOM 717 C CA . THR A 1 94 ? 3.494 -24.641 -6.047 1 98.88 94 THR A CA 1
ATOM 718 C C . THR A 1 94 ? 4.578 -24.125 -6.988 1 98.88 94 THR A C 1
ATOM 720 O O . THR A 1 94 ? 4.293 -23.75 -8.133 1 98.88 94 THR A O 1
ATOM 723 N N . LEU A 1 95 ? 5.797 -24.016 -6.543 1 98.88 95 LEU A N 1
ATOM 724 C CA . LEU A 1 95 ? 6.977 -23.781 -7.367 1 98.88 95 LEU A CA 1
ATOM 725 C C . LEU A 1 95 ? 7.82 -25.047 -7.484 1 98.88 95 LEU A C 1
ATOM 727 O O . LEU A 1 95 ? 8.211 -25.641 -6.473 1 98.88 95 LEU A O 1
ATOM 731 N N . LEU A 1 96 ? 8.062 -25.469 -8.672 1 98.75 96 LEU A N 1
ATOM 732 C CA . LEU A 1 96 ? 8.945 -26.609 -8.961 1 98.75 96 LEU A CA 1
ATOM 733 C C . LEU A 1 96 ? 10.305 -26.109 -9.461 1 98.75 96 LEU A C 1
ATOM 735 O O . LEU A 1 96 ? 10.383 -25.125 -10.195 1 98.75 96 LEU A O 1
ATOM 739 N N . ASP A 1 97 ? 11.336 -26.891 -9.094 1 98.38 97 ASP A N 1
ATOM 740 C CA . ASP A 1 97 ? 12.617 -26.641 -9.758 1 98.38 97 ASP A CA 1
ATOM 741 C C . ASP A 1 97 ? 12.688 -27.359 -11.102 1 98.38 97 ASP A C 1
ATOM 743 O O . ASP A 1 97 ? 11.727 -28.031 -11.508 1 98.38 97 ASP A O 1
ATOM 747 N N . LYS A 1 98 ? 13.789 -27.203 -11.812 1 97.62 98 LYS A N 1
ATOM 748 C CA . LYS A 1 98 ? 13.953 -27.734 -13.172 1 97.62 98 LYS A CA 1
ATOM 749 C C . LYS A 1 98 ? 14.023 -29.25 -13.164 1 97.62 98 LYS A C 1
ATOM 751 O O . LYS A 1 98 ? 13.945 -29.891 -14.219 1 97.62 98 LYS A O 1
ATOM 756 N N . ASN A 1 99 ? 14.195 -29.875 -11.977 1 97.94 99 ASN A N 1
ATOM 757 C CA . ASN A 1 99 ? 14.258 -31.328 -11.859 1 97.94 99 ASN A CA 1
ATOM 758 C C . ASN A 1 99 ? 12.945 -31.906 -11.344 1 97.94 99 ASN A C 1
ATOM 760 O O . ASN A 1 99 ? 12.875 -33.094 -11 1 97.94 99 ASN A O 1
ATOM 764 N N . GLY A 1 100 ? 11.945 -31.047 -11.219 1 98.06 100 GLY A N 1
ATOM 765 C CA . GLY A 1 100 ? 10.617 -31.5 -10.82 1 98.06 100 GLY A CA 1
ATOM 766 C C . GLY A 1 100 ? 10.422 -31.547 -9.32 1 98.06 100 GLY A C 1
ATOM 767 O O . GLY A 1 100 ? 9.367 -31.953 -8.836 1 98.06 100 GLY A O 1
ATOM 768 N N . GLY A 1 101 ? 11.445 -31.141 -8.555 1 98.31 101 GLY A N 1
ATOM 769 C CA . GLY A 1 101 ? 11.312 -31.078 -7.109 1 98.31 101 GLY A CA 1
ATOM 770 C C . GLY A 1 101 ? 10.516 -29.875 -6.637 1 98.31 101 GLY A C 1
ATOM 771 O O . GLY A 1 101 ? 10.633 -28.781 -7.195 1 98.31 101 GLY A O 1
ATOM 772 N N . VAL A 1 102 ? 9.75 -30.062 -5.578 1 98.62 102 VAL A N 1
ATOM 773 C CA . VAL A 1 102 ? 8.945 -28.984 -5.012 1 98.62 102 VAL A CA 1
ATOM 774 C C . VAL A 1 102 ? 9.836 -28.062 -4.191 1 98.62 102 VAL A C 1
ATOM 776 O O . VAL A 1 102 ? 10.461 -28.484 -3.215 1 98.62 102 VAL A O 1
ATOM 779 N N . LEU A 1 103 ? 9.906 -26.812 -4.598 1 98.62 103 LEU A N 1
ATOM 780 C CA . LEU A 1 103 ? 10.664 -25.812 -3.861 1 98.62 103 LEU A CA 1
ATOM 781 C C . LEU A 1 103 ? 9.812 -25.172 -2.771 1 98.62 103 LEU A C 1
ATOM 783 O O . LEU A 1 103 ? 10.312 -24.828 -1.701 1 98.62 103 LEU A O 1
ATOM 787 N N . SER A 1 104 ? 8.57 -24.938 -3.006 1 98.69 104 SER A N 1
ATOM 788 C CA . SER A 1 104 ? 7.617 -24.375 -2.062 1 98.69 104 SER A CA 1
ATOM 789 C C . SER A 1 104 ? 6.18 -24.656 -2.482 1 98.69 104 SER A C 1
ATOM 791 O O . SER A 1 104 ? 5.918 -24.969 -3.65 1 98.69 104 SER A O 1
ATOM 793 N N . ASP A 1 105 ? 5.309 -24.672 -1.623 1 98.81 105 ASP A N 1
ATOM 794 C CA . ASP A 1 105 ? 3.863 -24.766 -1.807 1 98.81 105 ASP A CA 1
ATOM 795 C C . ASP A 1 105 ? 3.119 -23.859 -0.837 1 98.81 105 ASP A C 1
ATOM 797 O O . ASP A 1 105 ? 3.109 -24.094 0.371 1 98.81 105 ASP A O 1
ATOM 801 N N . TYR A 1 106 ? 2.551 -22.859 -1.359 1 98.81 106 TYR A N 1
ATOM 802 C CA . TYR A 1 106 ? 1.839 -21.844 -0.584 1 98.81 106 TYR A CA 1
ATOM 803 C C . TYR A 1 106 ? 0.333 -22.062 -0.651 1 98.81 106 TYR A C 1
ATOM 805 O O . TYR A 1 106 ? -0.205 -22.391 -1.711 1 98.81 106 TYR A O 1
ATOM 813 N N . VAL A 1 107 ? -0.337 -21.938 0.525 1 98.81 107 VAL A N 1
ATOM 814 C CA . VAL A 1 107 ? -1.794 -21.969 0.595 1 98.81 107 VAL A CA 1
ATOM 815 C C . VAL A 1 107 ? -2.322 -20.547 0.834 1 98.81 107 VAL A C 1
ATOM 817 O O . VAL A 1 107 ? -1.907 -19.875 1.781 1 98.81 107 VAL A O 1
ATOM 820 N N . LYS A 1 108 ? -3.252 -20.172 0.04 1 98.81 108 LYS A N 1
ATOM 821 C CA . LYS A 1 108 ? -3.805 -18.828 0.104 1 98.81 108 LYS A CA 1
ATOM 822 C C . LYS A 1 108 ? -4.297 -18.5 1.511 1 98.81 108 LYS A C 1
ATOM 824 O O . LYS A 1 108 ? -5.082 -19.25 2.092 1 98.81 108 LYS A O 1
ATOM 829 N N . ILE A 1 109 ? -3.811 -17.406 1.992 1 98.75 109 ILE A N 1
ATOM 830 C CA . ILE A 1 109 ? -4.113 -17.016 3.367 1 98.75 109 ILE A CA 1
ATOM 831 C C . ILE A 1 109 ? -5.488 -16.344 3.426 1 98.75 109 ILE A C 1
ATOM 833 O O . ILE A 1 109 ? -6.242 -16.547 4.379 1 98.75 109 ILE A O 1
ATOM 837 N N . HIS A 1 110 ? -5.824 -15.516 2.422 1 98.75 110 HIS A N 1
ATOM 838 C CA . HIS A 1 110 ? -7.078 -14.773 2.42 1 98.75 110 HIS A CA 1
ATOM 839 C C . HIS A 1 110 ? -7.996 -15.242 1.297 1 98.75 110 HIS A C 1
ATOM 841 O O . HIS A 1 110 ? -7.973 -14.688 0.196 1 98.75 110 HIS A O 1
ATOM 847 N N . PRO A 1 111 ? -8.836 -16.234 1.6 1 98.44 111 PRO A N 1
ATOM 848 C CA . PRO A 1 111 ? -9.859 -16.531 0.594 1 98.44 111 PRO A CA 1
ATOM 849 C C . PRO A 1 111 ? -10.719 -15.305 0.253 1 98.44 111 PRO A C 1
ATOM 851 O O . PRO A 1 111 ? -11.055 -14.516 1.139 1 98.44 111 PRO A O 1
ATOM 854 N N . PHE A 1 112 ? -11.016 -15.109 -0.996 1 97.88 112 PHE A N 1
ATOM 855 C CA . PHE A 1 112 ? -11.781 -13.969 -1.486 1 97.88 112 PHE A CA 1
ATOM 856 C C . PHE A 1 112 ? -13.25 -14.102 -1.102 1 97.88 112 PHE A C 1
ATOM 858 O O . PHE A 1 112 ? -14.07 -14.547 -1.905 1 97.88 112 PHE A O 1
ATOM 865 N N . SER A 1 113 ? -13.656 -13.594 0.058 1 96.69 113 SER A N 1
ATOM 866 C CA . SER A 1 113 ? -14.984 -13.812 0.628 1 96.69 113 SER A CA 1
ATOM 867 C C . SER A 1 113 ? -16.062 -13.125 -0.205 1 96.69 113 SER A C 1
ATOM 869 O O . SER A 1 113 ? -17.188 -13.609 -0.281 1 96.69 113 SER A O 1
ATOM 871 N N . TYR A 1 114 ? -15.742 -11.969 -0.833 1 94.88 114 TYR A N 1
ATOM 872 C CA . TYR A 1 114 ? -16.703 -11.266 -1.681 1 94.88 114 TYR A CA 1
ATOM 873 C C . TYR A 1 114 ? -17.172 -12.156 -2.82 1 94.88 114 TYR A C 1
ATOM 875 O O . TYR A 1 114 ? -18.344 -12.086 -3.223 1 94.88 114 TYR A O 1
ATOM 883 N N . GLY A 1 115 ? -16.297 -12.992 -3.322 1 93.69 115 GLY A N 1
ATOM 884 C CA . GLY A 1 115 ? -16.641 -13.938 -4.375 1 93.69 115 GLY A CA 1
ATOM 885 C C . GLY A 1 115 ? -17.109 -15.281 -3.84 1 93.69 115 GLY A C 1
ATOM 886 O O . GLY A 1 115 ? -17.344 -16.203 -4.613 1 93.69 115 GLY A O 1
ATOM 887 N N . GLY A 1 116 ? -17.141 -15.398 -2.508 1 95.25 116 GLY A N 1
ATOM 888 C CA . GLY A 1 116 ? -17.656 -16.609 -1.882 1 95.25 116 GLY A CA 1
ATOM 889 C C . GLY A 1 116 ? -16.578 -17.656 -1.658 1 95.25 116 GLY A C 1
ATOM 890 O O . GLY A 1 116 ? -16.875 -18.766 -1.209 1 95.25 116 GLY A O 1
ATOM 891 N N . GLU A 1 117 ? -15.352 -17.359 -1.9 1 96.81 117 GLU A N 1
ATOM 892 C CA . GLU A 1 117 ? -14.281 -18.344 -1.812 1 96.81 117 GLU A CA 1
ATOM 893 C C . GLU A 1 117 ? -14.164 -18.922 -0.403 1 96.81 117 GLU A C 1
ATOM 895 O O . GLU A 1 117 ? -13.867 -20.109 -0.23 1 96.81 117 GLU A O 1
ATOM 900 N N . ASP A 1 118 ? -14.406 -18.125 0.63 1 96.12 118 ASP A N 1
ATOM 901 C CA . ASP A 1 118 ? -14.227 -18.516 2.021 1 96.12 118 ASP A CA 1
ATOM 902 C C . ASP A 1 118 ? -15.219 -19.609 2.414 1 96.12 118 ASP A C 1
ATOM 904 O O . ASP A 1 118 ? -15.023 -20.312 3.418 1 96.12 118 ASP A O 1
ATOM 908 N N . ARG A 1 119 ? -16.312 -19.828 1.658 1 95.56 119 ARG A N 1
ATOM 909 C CA . ARG A 1 119 ? -17.281 -20.875 1.926 1 95.56 119 ARG A CA 1
ATOM 910 C C . ARG A 1 119 ? -16.781 -22.234 1.436 1 95.56 119 ARG A C 1
ATOM 912 O O . ARG A 1 119 ? -17.266 -23.281 1.895 1 95.56 119 ARG A O 1
ATOM 919 N N . PHE A 1 120 ? -15.727 -22.188 0.538 1 96.94 120 PHE A N 1
ATOM 920 C CA . PHE A 1 120 ? -15.359 -23.422 -0.138 1 96.94 120 PHE A CA 1
ATOM 921 C C . PHE A 1 120 ? -13.875 -23.719 0.057 1 96.94 120 PHE A C 1
ATOM 923 O O . PHE A 1 120 ? -13.422 -24.844 -0.207 1 96.94 120 PHE A O 1
ATOM 930 N N . TYR A 1 121 ? -13.094 -22.766 0.474 1 97.69 121 TYR A N 1
ATOM 931 C CA . TYR A 1 121 ? -11.656 -22.938 0.625 1 97.69 121 TYR A CA 1
ATOM 932 C C . TYR A 1 121 ? -11.203 -22.531 2.023 1 97.69 121 TYR A C 1
ATOM 934 O O . TYR A 1 121 ? -11.688 -21.531 2.574 1 97.69 121 TYR A O 1
ATOM 942 N N . HIS A 1 122 ? -10.297 -23.312 2.559 1 96.88 122 HIS A N 1
ATOM 943 C CA . HIS A 1 122 ? -9.68 -23 3.844 1 96.88 122 HIS A CA 1
ATOM 944 C C . HIS A 1 122 ? -8.594 -21.938 3.688 1 96.88 122 HIS A C 1
ATOM 946 O O . HIS A 1 122 ? -7.918 -21.891 2.656 1 96.88 122 HIS A O 1
ATOM 952 N N . SER A 1 123 ? -8.469 -21.125 4.754 1 97.25 123 SER A N 1
ATOM 953 C CA . SER A 1 123 ? -7.359 -20.172 4.82 1 97.25 123 SER A CA 1
ATOM 954 C C . SER A 1 123 ? -6.047 -20.875 5.148 1 97.25 123 SER A C 1
ATOM 956 O O . SER A 1 123 ? -6 -21.75 6.027 1 97.25 123 SER A O 1
ATOM 958 N N . GLY A 1 124 ? -5.02 -20.531 4.395 1 97.75 124 GLY A N 1
ATOM 959 C CA . GLY A 1 124 ? -3.684 -20.875 4.863 1 97.75 124 GLY A CA 1
ATOM 960 C C . GLY A 1 124 ? -3.244 -20.062 6.062 1 97.75 124 GLY A C 1
ATOM 961 O O . GLY A 1 124 ? -3.91 -19.094 6.441 1 97.75 124 GLY A O 1
ATOM 962 N N . GLU A 1 125 ? -2.055 -20.453 6.656 1 97.06 125 GLU A N 1
ATOM 963 C CA . GLU A 1 125 ? -1.582 -19.734 7.832 1 97.06 125 GLU A CA 1
ATOM 964 C C . GLU A 1 125 ? -0.068 -19.547 7.789 1 97.06 125 GLU A C 1
ATOM 966 O O . GLU A 1 125 ? 0.519 -18.984 8.727 1 97.06 125 GLU A O 1
ATOM 971 N N . LYS A 1 126 ? 0.511 -19.953 6.688 1 97.5 126 LYS A N 1
ATOM 972 C CA . LYS A 1 126 ? 1.97 -19.922 6.625 1 97.5 126 LYS A CA 1
ATOM 973 C C . LYS A 1 126 ? 2.453 -19.25 5.348 1 97.5 126 LYS A C 1
ATOM 975 O O . LYS A 1 126 ? 1.803 -19.344 4.305 1 97.5 126 LYS A O 1
ATOM 980 N N . LEU A 1 127 ? 3.58 -18.594 5.504 1 98.44 127 LEU A N 1
ATOM 981 C CA . LEU A 1 127 ? 4.285 -18.047 4.348 1 98.44 127 LEU A CA 1
ATOM 982 C C . LEU A 1 127 ? 5.344 -19.031 3.848 1 98.44 127 LEU A C 1
ATOM 984 O O . LEU A 1 127 ? 5.793 -19.906 4.598 1 98.44 127 LEU A O 1
ATOM 988 N N . THR A 1 128 ? 5.691 -18.938 2.611 1 98.06 128 THR A N 1
ATOM 989 C CA . THR A 1 128 ? 6.691 -19.828 2.039 1 98.06 128 THR A CA 1
ATOM 990 C C . THR A 1 128 ? 7.824 -19.031 1.396 1 98.06 128 THR A C 1
ATOM 992 O O . THR A 1 128 ? 7.66 -17.844 1.099 1 98.06 128 THR A O 1
ATOM 995 N N . SER A 1 129 ? 8.977 -19.641 1.241 1 98.06 129 SER A N 1
ATOM 996 C CA . SER A 1 129 ? 10.148 -19.109 0.545 1 98.06 129 SER A CA 1
ATOM 997 C C . SER A 1 129 ? 10.836 -20.203 -0.276 1 98.06 129 SER A C 1
ATOM 999 O O . SER A 1 129 ? 11.039 -21.312 0.208 1 98.06 129 SER A O 1
ATOM 1001 N N . ALA A 1 130 ? 11.078 -19.906 -1.51 1 98.19 130 ALA A N 1
ATOM 1002 C CA . ALA A 1 130 ? 11.797 -20.797 -2.412 1 98.19 130 ALA A CA 1
ATOM 1003 C C . ALA A 1 130 ? 13.016 -20.109 -3.014 1 98.19 130 ALA A C 1
ATOM 1005 O O . ALA A 1 130 ? 12.984 -18.906 -3.301 1 98.19 130 ALA A O 1
ATOM 1006 N N . VAL A 1 131 ? 14 -20.891 -3.23 1 96.69 131 VAL A N 1
ATOM 1007 C CA . VAL A 1 131 ? 15.18 -20.328 -3.877 1 96.69 131 VAL A CA 1
ATOM 1008 C C . VAL A 1 131 ? 15.195 -20.719 -5.355 1 96.69 131 VAL A C 1
ATOM 1010 O O . VAL A 1 131 ? 15.203 -21.906 -5.699 1 96.69 131 VAL A O 1
ATOM 1013 N N . LEU A 1 132 ? 15.094 -19.719 -6.203 1 93.75 132 LEU A N 1
ATOM 1014 C CA . LEU A 1 132 ? 15.227 -19.859 -7.648 1 93.75 132 LEU A CA 1
ATOM 1015 C C . LEU A 1 132 ? 16.469 -19.125 -8.148 1 93.75 132 LEU A C 1
ATOM 1017 O O . LEU A 1 132 ? 16.484 -17.891 -8.227 1 93.75 132 LEU A O 1
ATOM 1021 N N . GLY A 1 133 ? 17.469 -19.859 -8.531 1 86.44 133 GLY A N 1
ATOM 1022 C CA . GLY A 1 133 ? 18.734 -19.219 -8.828 1 86.44 133 GLY A CA 1
ATOM 1023 C C . GLY A 1 133 ? 19.328 -18.484 -7.633 1 86.44 133 GLY A C 1
ATOM 1024 O O . GLY A 1 133 ? 19.562 -19.078 -6.582 1 86.44 133 GLY A O 1
ATOM 1025 N N . GLU A 1 134 ? 19.469 -17.219 -7.824 1 87.38 134 GLU A N 1
ATOM 1026 C CA . GLU A 1 134 ? 20.047 -16.406 -6.75 1 87.38 134 GLU A CA 1
ATOM 1027 C C . GLU A 1 134 ? 18.969 -15.664 -5.973 1 87.38 134 GLU A C 1
ATOM 1029 O O . GLU A 1 134 ? 19.266 -14.883 -5.074 1 87.38 134 GLU A O 1
ATOM 1034 N N . PHE A 1 135 ? 17.734 -16.016 -6.273 1 93.44 135 PHE A N 1
ATOM 1035 C CA . PHE A 1 135 ? 16.656 -15.242 -5.672 1 93.44 135 PHE A CA 1
ATOM 1036 C C . PHE A 1 135 ? 15.82 -16.094 -4.734 1 93.44 135 PHE A C 1
ATOM 1038 O O . PHE A 1 135 ? 15.484 -17.234 -5.062 1 93.44 135 PHE A O 1
ATOM 1045 N N . SER A 1 136 ? 15.602 -15.562 -3.588 1 97.19 136 SER A N 1
ATOM 1046 C CA . SER A 1 136 ? 14.547 -16.109 -2.742 1 97.19 136 SER A CA 1
ATOM 1047 C C . SER A 1 136 ? 13.18 -15.555 -3.148 1 97.19 136 SER A C 1
ATOM 1049 O O . SER A 1 136 ? 13.008 -14.352 -3.307 1 97.19 136 SER A O 1
ATOM 1051 N N . VAL A 1 137 ? 12.227 -16.484 -3.342 1 98.31 137 VAL A N 1
ATOM 1052 C CA . VAL A 1 137 ? 10.922 -16.125 -3.885 1 98.31 137 VAL A CA 1
ATOM 1053 C C . VAL A 1 137 ? 9.828 -16.5 -2.883 1 98.31 137 VAL A C 1
ATOM 1055 O O . VAL A 1 137 ? 9.727 -17.656 -2.469 1 98.31 137 VAL A O 1
ATOM 1058 N N . GLY A 1 138 ? 9.086 -15.5 -2.383 1 98.69 138 GLY A N 1
ATOM 1059 C CA . GLY A 1 138 ? 7.836 -15.742 -1.679 1 98.69 138 GLY A CA 1
ATOM 1060 C C . GLY A 1 138 ? 6.621 -15.703 -2.588 1 98.69 138 GLY A C 1
ATOM 1061 O O . GLY A 1 138 ? 6.668 -15.109 -3.668 1 98.69 138 GLY A O 1
ATOM 1062 N N . THR A 1 139 ? 5.582 -16.391 -2.168 1 98.81 139 THR A N 1
ATOM 1063 C CA . THR A 1 139 ? 4.355 -16.422 -2.953 1 98.81 139 THR A CA 1
ATOM 1064 C C . THR A 1 139 ? 3.172 -15.93 -2.125 1 98.81 139 THR A C 1
ATOM 1066 O O . THR A 1 139 ? 3.035 -16.281 -0.953 1 98.81 139 THR A O 1
ATOM 1069 N N . LEU A 1 140 ? 2.383 -15.039 -2.617 1 98.94 140 LEU A N 1
ATOM 1070 C CA . LEU A 1 140 ? 1.065 -14.633 -2.145 1 98.94 140 LEU A CA 1
ATOM 1071 C C . LEU A 1 140 ? 0.047 -14.656 -3.279 1 98.94 140 LEU A C 1
ATOM 1073 O O . LEU A 1 140 ? 0.384 -14.367 -4.43 1 98.94 140 LEU A O 1
ATOM 1077 N N . ILE A 1 141 ? -1.186 -14.984 -3.012 1 98.94 141 ILE A N 1
ATOM 1078 C CA . ILE A 1 141 ? -2.109 -15.273 -4.102 1 98.94 141 ILE A CA 1
ATOM 1079 C C . ILE A 1 141 ? -3.207 -14.211 -4.148 1 98.94 141 ILE A C 1
ATOM 1081 O O . ILE A 1 141 ? -3.994 -14.086 -3.209 1 98.94 141 ILE A O 1
ATOM 1085 N N . CYS A 1 142 ? -3.271 -13.445 -5.188 1 98.75 142 CYS A N 1
ATOM 1086 C CA . CYS A 1 142 ? -4.398 -12.633 -5.633 1 98.75 142 CYS A CA 1
ATOM 1087 C C . CYS A 1 142 ? -4.902 -11.734 -4.512 1 98.75 142 CYS A C 1
ATOM 1089 O O . CYS A 1 142 ? -4.254 -10.742 -4.168 1 98.75 142 CYS A O 1
ATOM 1091 N N . TYR A 1 143 ? -5.969 -12.156 -3.818 1 98.81 143 TYR A N 1
ATOM 1092 C CA . TYR A 1 143 ? -6.652 -11.383 -2.789 1 98.81 143 TYR A CA 1
ATOM 1093 C C . TYR A 1 143 ? -5.703 -11.031 -1.648 1 98.81 143 TYR A C 1
ATOM 1095 O O . TYR A 1 143 ? -5.852 -10 -0.999 1 98.81 143 TYR A O 1
ATOM 1103 N N . ASP A 1 144 ? -4.656 -11.805 -1.395 1 98.88 144 ASP A N 1
ATOM 1104 C CA . ASP A 1 144 ? -3.623 -11.508 -0.409 1 98.88 144 ASP A CA 1
ATOM 1105 C C . ASP A 1 144 ? -3.035 -10.117 -0.633 1 98.88 144 ASP A C 1
ATOM 1107 O O . ASP A 1 144 ? -2.582 -9.469 0.312 1 98.88 144 ASP A O 1
ATOM 1111 N N . LEU A 1 145 ? -3.127 -9.648 -1.876 1 98.88 145 LEU A N 1
ATOM 1112 C CA . LEU A 1 145 ? -2.518 -8.391 -2.289 1 98.88 145 LEU A CA 1
ATOM 1113 C C . LEU A 1 145 ? -3.104 -7.219 -1.506 1 98.88 145 LEU A C 1
ATOM 1115 O O . LEU A 1 145 ? -2.451 -6.188 -1.343 1 98.88 145 LEU A O 1
ATOM 1119 N N . ARG A 1 146 ? -4.297 -7.375 -1.003 1 98.75 146 ARG A N 1
ATOM 1120 C CA . ARG A 1 146 ? -4.992 -6.281 -0.324 1 98.75 146 ARG A CA 1
ATOM 1121 C C . ARG A 1 146 ? -4.535 -6.164 1.126 1 98.75 146 ARG A C 1
ATOM 1123 O O . ARG A 1 146 ? -4.922 -5.227 1.828 1 98.75 146 ARG A O 1
ATOM 1130 N N . PHE A 1 147 ? -3.74 -7.039 1.639 1 98.81 147 PHE A N 1
ATOM 1131 C CA . PHE A 1 147 ? -3.34 -7.094 3.039 1 98.81 147 PHE A CA 1
ATOM 1132 C C . PHE A 1 147 ? -1.829 -6.938 3.176 1 98.81 147 PHE A C 1
ATOM 1134 O O . PHE A 1 147 ? -1.089 -7.918 3.107 1 98.81 147 PHE A O 1
ATOM 1141 N N . PRO A 1 148 ? -1.374 -5.688 3.443 1 98.62 148 PRO A N 1
ATOM 1142 C CA . PRO A 1 148 ? 0.059 -5.391 3.398 1 98.62 148 PRO A CA 1
ATOM 1143 C C . PRO A 1 148 ? 0.858 -6.168 4.441 1 98.62 148 PRO A C 1
ATOM 1145 O O . PRO A 1 148 ? 2.061 -6.387 4.266 1 98.62 148 PRO A O 1
ATOM 1148 N N . GLU A 1 149 ? 0.234 -6.648 5.531 1 98.25 149 GLU A N 1
ATOM 1149 C CA . GLU A 1 149 ? 0.924 -7.297 6.641 1 98.25 149 GLU A CA 1
ATOM 1150 C C . GLU A 1 149 ? 1.646 -8.562 6.18 1 98.25 149 GLU A C 1
ATOM 1152 O O . GLU A 1 149 ? 2.783 -8.812 6.582 1 98.25 149 GLU A O 1
ATOM 1157 N N . VAL A 1 150 ? 1.01 -9.336 5.301 1 98.69 150 VAL A N 1
ATOM 1158 C CA . VAL A 1 150 ? 1.612 -10.594 4.879 1 98.69 150 VAL A CA 1
ATOM 1159 C C . VAL A 1 150 ? 2.758 -10.32 3.91 1 98.69 150 VAL A C 1
ATOM 1161 O O . VAL A 1 150 ? 3.732 -11.078 3.861 1 98.69 150 VAL A O 1
ATOM 1164 N N . PHE A 1 151 ? 2.713 -9.234 3.148 1 98.75 151 PHE A N 1
ATOM 1165 C CA . PHE A 1 151 ? 3.82 -8.852 2.279 1 98.75 151 PHE A CA 1
ATOM 1166 C C . PHE A 1 151 ? 5.016 -8.383 3.098 1 98.75 151 PHE A C 1
ATOM 1168 O O . PHE A 1 151 ? 6.16 -8.695 2.77 1 98.75 151 PHE A O 1
ATOM 1175 N N . ARG A 1 152 ? 4.754 -7.551 4.172 1 97.94 152 ARG A N 1
ATOM 1176 C CA . ARG A 1 152 ? 5.816 -7.133 5.082 1 97.94 152 ARG A CA 1
ATOM 1177 C C . ARG A 1 152 ? 6.562 -8.344 5.641 1 97.94 152 ARG A C 1
ATOM 1179 O O . ARG A 1 152 ? 7.797 -8.375 5.633 1 97.94 152 ARG A O 1
ATOM 1186 N N . ALA A 1 153 ? 5.77 -9.32 6.105 1 97.88 153 ALA A N 1
ATOM 1187 C CA . ALA A 1 153 ? 6.359 -10.523 6.68 1 97.88 153 ALA A CA 1
ATOM 1188 C C . ALA A 1 153 ? 7.121 -11.32 5.625 1 97.88 153 ALA A C 1
ATOM 1190 O O . ALA A 1 153 ? 8.258 -11.734 5.852 1 97.88 153 ALA A O 1
ATOM 1191 N N . ALA A 1 154 ? 6.578 -11.523 4.426 1 98.44 154 ALA A N 1
ATOM 1192 C CA . ALA A 1 154 ? 7.176 -12.32 3.357 1 98.44 154 ALA A CA 1
ATOM 1193 C C . ALA A 1 154 ? 8.461 -11.68 2.848 1 98.44 154 ALA A C 1
ATOM 1195 O O . ALA A 1 154 ? 9.406 -12.375 2.482 1 98.44 154 ALA A O 1
ATOM 1196 N N . ALA A 1 155 ? 8.492 -10.359 2.812 1 97.25 155 ALA A N 1
ATOM 1197 C CA . ALA A 1 155 ? 9.609 -9.625 2.223 1 97.25 155 ALA A CA 1
ATOM 1198 C C . ALA A 1 155 ? 10.867 -9.75 3.08 1 97.25 155 ALA A C 1
ATOM 1200 O O . ALA A 1 155 ? 11.969 -9.453 2.621 1 97.25 155 ALA A O 1
ATOM 1201 N N . GLN A 1 156 ? 10.711 -10.148 4.355 1 95.19 156 GLN A N 1
ATOM 1202 C CA . GLN A 1 156 ? 11.859 -10.289 5.246 1 95.19 156 GLN A CA 1
ATOM 1203 C C . GLN A 1 156 ? 12.805 -11.383 4.762 1 95.19 156 GLN A C 1
ATOM 1205 O O . GLN A 1 156 ? 14.016 -11.32 4.992 1 95.19 156 GLN A O 1
ATOM 1210 N N . LYS A 1 157 ? 12.242 -12.375 4.02 1 95.19 157 LYS A N 1
ATOM 1211 C CA . LYS A 1 157 ? 13.055 -13.523 3.631 1 95.19 157 LYS A CA 1
ATOM 1212 C C . LYS A 1 157 ? 13.164 -13.633 2.113 1 95.19 157 LYS A C 1
ATOM 1214 O O . LYS A 1 157 ? 13.789 -14.562 1.596 1 95.19 157 LYS A O 1
ATOM 1219 N N . ASN A 1 158 ? 12.539 -12.742 1.433 1 97.25 158 ASN A N 1
ATOM 1220 C CA . ASN A 1 158 ? 12.461 -12.906 -0.015 1 97.25 158 ASN A CA 1
ATOM 1221 C C . ASN A 1 158 ? 12.82 -11.625 -0.75 1 97.25 158 ASN A C 1
ATOM 1223 O O . ASN A 1 158 ? 12.5 -10.531 -0.292 1 97.25 158 ASN A O 1
ATOM 1227 N N . ARG A 1 159 ? 13.438 -11.789 -1.899 1 96.44 159 ARG A N 1
ATOM 1228 C CA . ARG A 1 159 ? 13.797 -10.656 -2.742 1 96.44 159 ARG A CA 1
ATOM 1229 C C . ARG A 1 159 ? 12.789 -10.469 -3.869 1 96.44 159 ARG A C 1
ATOM 1231 O O . ARG A 1 159 ? 12.75 -9.414 -4.504 1 96.44 159 ARG A O 1
ATOM 1238 N N . LEU A 1 160 ? 12.047 -11.469 -4.129 1 98.06 160 LEU A N 1
ATOM 1239 C CA . LEU A 1 160 ? 10.977 -11.469 -5.117 1 98.06 160 LEU A CA 1
ATOM 1240 C C . LEU A 1 160 ? 9.688 -12.023 -4.523 1 98.06 160 LEU A C 1
ATOM 1242 O O . LEU A 1 160 ? 9.688 -13.094 -3.91 1 98.06 160 LEU A O 1
ATOM 1246 N N . LEU A 1 161 ? 8.641 -11.297 -4.594 1 98.81 161 LEU A N 1
ATOM 1247 C CA . LEU A 1 161 ? 7.324 -11.797 -4.219 1 98.81 161 LEU A CA 1
ATOM 1248 C C . LEU A 1 161 ? 6.465 -12.039 -5.457 1 98.81 161 LEU A C 1
ATOM 1250 O O . LEU A 1 161 ? 6.242 -11.125 -6.25 1 98.81 161 LEU A O 1
ATOM 1254 N N . LEU A 1 162 ? 6.055 -13.266 -5.648 1 98.88 162 LEU A N 1
ATOM 1255 C CA . LEU A 1 162 ? 5.195 -13.688 -6.75 1 98.88 162 LEU A CA 1
ATOM 1256 C C . LEU A 1 162 ? 3.725 -13.602 -6.352 1 98.88 162 LEU A C 1
ATOM 1258 O O . LEU A 1 162 ? 3.332 -14.109 -5.297 1 98.88 162 LEU A O 1
ATOM 1262 N N . VAL A 1 163 ? 2.898 -12.961 -7.188 1 98.94 163 VAL A N 1
ATOM 1263 C CA . VAL A 1 163 ? 1.477 -12.812 -6.902 1 98.94 163 VAL A CA 1
ATOM 1264 C C . VAL A 1 163 ? 0.653 -13.352 -8.07 1 98.94 163 VAL A C 1
ATOM 1266 O O . VAL A 1 163 ? 0.169 -12.578 -8.906 1 98.94 163 VAL A O 1
ATOM 1269 N N . PRO A 1 164 ? 0.419 -14.672 -8.141 1 98.94 164 PRO A N 1
ATOM 1270 C CA . PRO A 1 164 ? -0.522 -15.211 -9.125 1 98.94 164 PRO A CA 1
ATOM 1271 C C . PRO A 1 164 ? -1.972 -14.844 -8.82 1 98.94 164 PRO A C 1
ATOM 1273 O O . PRO A 1 164 ? -2.369 -14.797 -7.652 1 98.94 164 PRO A O 1
ATOM 1276 N N . ALA A 1 165 ? -2.773 -14.625 -9.914 1 98.88 165 ALA A N 1
ATOM 1277 C CA . ALA A 1 165 ? -4.09 -14.086 -9.594 1 98.88 165 ALA A CA 1
ATOM 1278 C C . ALA A 1 165 ? -5.105 -14.422 -10.68 1 98.88 165 ALA A C 1
ATOM 1280 O O . ALA A 1 165 ? -4.73 -14.734 -11.812 1 98.88 165 ALA A O 1
ATOM 1281 N N . ASN A 1 166 ? -6.309 -14.508 -10.32 1 98.56 166 ASN A N 1
ATOM 1282 C CA . ASN A 1 166 ? -7.5 -14.234 -11.109 1 98.56 166 ASN A CA 1
ATOM 1283 C C . ASN A 1 166 ? -8.148 -12.914 -10.711 1 98.56 166 ASN A C 1
ATOM 1285 O O . ASN A 1 166 ? -9.266 -12.898 -10.18 1 98.56 166 ASN A O 1
ATOM 1289 N N . TRP A 1 167 ? -7.469 -11.805 -11 1 98.5 167 TRP A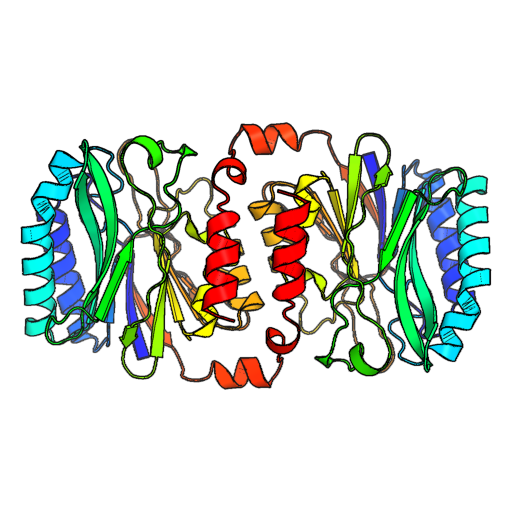 N 1
ATOM 1290 C CA . TRP A 1 167 ? -7.883 -10.469 -10.57 1 98.5 167 TRP A CA 1
ATOM 1291 C C . TRP A 1 167 ? -8.875 -9.859 -11.562 1 98.5 167 TRP A C 1
ATOM 1293 O O . TRP A 1 167 ? -8.57 -9.734 -12.75 1 98.5 167 TRP A O 1
ATOM 1303 N N . LEU A 1 168 ? -9.961 -9.398 -11.125 1 97.06 168 LEU A N 1
ATOM 1304 C CA . LEU A 1 168 ? -11.086 -8.984 -11.953 1 97.06 168 LEU A CA 1
ATOM 1305 C C . LEU A 1 168 ? -10.805 -7.648 -12.633 1 97.06 168 LEU A C 1
ATOM 1307 O O . LEU A 1 168 ? -10.172 -6.77 -12.039 1 97.06 168 LEU A O 1
ATOM 1311 N N . HIS A 1 169 ? -11.383 -7.508 -13.75 1 95.56 169 HIS A N 1
ATOM 1312 C CA . HIS A 1 169 ? -11.219 -6.312 -14.562 1 95.56 169 HIS A CA 1
ATOM 1313 C C . HIS A 1 169 ? -11.688 -5.066 -13.82 1 95.56 169 HIS A C 1
ATOM 1315 O O . HIS A 1 169 ? -11.102 -3.992 -13.969 1 95.56 169 HIS A O 1
ATOM 1321 N N . GLN A 1 170 ? -12.766 -5.199 -13.008 1 93.25 170 GLN A N 1
ATOM 1322 C CA . GLN A 1 170 ? -13.367 -4.062 -12.32 1 93.25 170 GLN A CA 1
ATOM 1323 C C . GLN A 1 170 ? -12.375 -3.406 -11.367 1 93.25 170 GLN A C 1
ATOM 1325 O O . GLN A 1 170 ? -12.547 -2.25 -10.977 1 93.25 170 GLN A O 1
ATOM 1330 N N . ARG A 1 171 ? -11.297 -4.129 -11.07 1 95.56 171 ARG A N 1
ATOM 1331 C CA . ARG A 1 171 ? -10.375 -3.621 -10.055 1 95.56 171 ARG A CA 1
ATOM 1332 C C . ARG A 1 171 ? -8.945 -3.6 -10.578 1 95.56 171 ARG A C 1
ATOM 1334 O O . ARG A 1 171 ? -7.996 -3.783 -9.812 1 95.56 171 ARG A O 1
ATOM 1341 N N . THR A 1 172 ? -8.828 -3.379 -11.852 1 96.25 172 THR A N 1
ATOM 1342 C CA . THR A 1 172 ? -7.527 -3.357 -12.508 1 96.25 172 THR A CA 1
ATOM 1343 C C . THR A 1 172 ? -6.645 -2.262 -11.914 1 96.25 172 THR A C 1
ATOM 1345 O O . THR A 1 172 ? -5.445 -2.465 -11.719 1 96.25 172 THR A O 1
ATOM 1348 N N . ALA A 1 173 ? -7.23 -1.07 -11.633 1 96.62 173 ALA A N 1
ATOM 1349 C CA . ALA A 1 173 ? -6.461 0.018 -11.039 1 96.62 173 ALA A CA 1
ATOM 1350 C C . ALA A 1 173 ? -5.891 -0.39 -9.68 1 96.62 173 ALA A C 1
ATOM 1352 O O . ALA A 1 173 ? -4.75 -0.057 -9.352 1 96.62 173 ALA A O 1
ATOM 1353 N N . HIS A 1 174 ? -6.668 -1.1 -8.844 1 98.44 174 HIS A N 1
ATOM 1354 C CA . HIS A 1 174 ? -6.199 -1.581 -7.551 1 98.44 174 HIS A CA 1
ATOM 1355 C C . HIS A 1 174 ? -5.012 -2.523 -7.711 1 98.44 174 HIS A C 1
ATOM 1357 O O . HIS A 1 174 ? -4.051 -2.451 -6.941 1 98.44 174 HIS A O 1
ATOM 1363 N N . TRP A 1 175 ? -5.117 -3.395 -8.734 1 98.06 175 TRP A N 1
ATOM 1364 C CA . TRP A 1 175 ? -4.066 -4.355 -9.047 1 98.06 175 TRP A CA 1
ATOM 1365 C C . TRP A 1 175 ? -2.723 -3.656 -9.227 1 98.06 175 TRP A C 1
ATOM 1367 O O . TRP A 1 175 ? -1.748 -3.979 -8.547 1 98.06 175 TRP A O 1
ATOM 1377 N N . ARG A 1 176 ? -2.676 -2.668 -10.016 1 97.38 176 ARG A N 1
ATOM 1378 C CA . ARG A 1 176 ? -1.443 -1.957 -10.344 1 97.38 176 ARG A CA 1
ATOM 1379 C C . ARG A 1 176 ? -0.933 -1.162 -9.148 1 97.38 176 ARG A C 1
ATOM 1381 O O . ARG A 1 176 ? 0.255 -1.211 -8.828 1 97.38 176 ARG A O 1
ATOM 1388 N N . ILE A 1 177 ? -1.774 -0.452 -8.508 1 98.56 177 ILE A N 1
ATOM 1389 C CA . ILE A 1 177 ? -1.406 0.421 -7.398 1 98.56 177 ILE A CA 1
ATOM 1390 C C . ILE A 1 177 ? -0.866 -0.416 -6.238 1 98.56 177 ILE A C 1
ATOM 1392 O O . ILE A 1 177 ? 0.184 -0.1 -5.676 1 98.56 177 ILE A O 1
ATOM 1396 N N . LEU A 1 178 ? -1.557 -1.475 -5.914 1 98.88 178 LEU A N 1
ATOM 1397 C CA . LEU A 1 178 ? -1.182 -2.264 -4.746 1 98.88 178 LEU A CA 1
ATOM 1398 C C . LEU A 1 178 ? 0.106 -3.039 -5.004 1 98.88 178 LEU A C 1
ATOM 1400 O O . LEU A 1 178 ? 0.943 -3.176 -4.109 1 98.88 178 LEU A O 1
ATOM 1404 N N . LEU A 1 179 ? 0.314 -3.6 -6.207 1 98.81 179 LEU A N 1
ATOM 1405 C CA . LEU A 1 179 ? 1.571 -4.262 -6.531 1 98.81 179 LEU A CA 1
ATOM 1406 C C . LEU A 1 179 ? 2.75 -3.312 -6.352 1 98.81 179 LEU A C 1
ATOM 1408 O O . LEU A 1 179 ? 3.77 -3.684 -5.762 1 98.81 179 LEU A O 1
ATOM 1412 N N . ARG A 1 180 ? 2.582 -2.115 -6.836 1 98.81 180 ARG A N 1
ATOM 1413 C CA . ARG A 1 180 ? 3.648 -1.125 -6.738 1 98.81 180 ARG A CA 1
ATOM 1414 C C . ARG A 1 180 ? 3.887 -0.717 -5.289 1 98.81 180 ARG A C 1
ATOM 1416 O O . ARG A 1 180 ? 5.031 -0.555 -4.863 1 98.81 180 ARG A O 1
ATOM 1423 N N . ALA A 1 181 ? 2.807 -0.526 -4.566 1 98.88 181 ALA A N 1
ATOM 1424 C CA . ALA A 1 181 ? 2.938 -0.161 -3.158 1 98.88 181 ALA A CA 1
ATOM 1425 C C . ALA A 1 181 ? 3.709 -1.227 -2.385 1 98.88 181 ALA A C 1
ATOM 1427 O O . ALA A 1 181 ? 4.57 -0.904 -1.562 1 98.88 181 ALA A O 1
ATOM 1428 N N . ARG A 1 182 ? 3.359 -2.529 -2.656 1 98.94 182 ARG A N 1
ATOM 1429 C CA . ARG A 1 182 ? 4.047 -3.621 -1.974 1 98.94 182 ARG A CA 1
ATOM 1430 C C . ARG A 1 182 ? 5.539 -3.609 -2.287 1 98.94 182 ARG A C 1
ATOM 1432 O O . ARG A 1 182 ? 6.363 -3.863 -1.407 1 98.94 182 ARG A O 1
ATOM 1439 N N . ALA A 1 183 ? 5.875 -3.314 -3.508 1 98.75 183 ALA A N 1
ATOM 1440 C CA . ALA A 1 183 ? 7.281 -3.246 -3.891 1 98.75 183 ALA A CA 1
ATOM 1441 C C . ALA A 1 183 ? 7.988 -2.096 -3.18 1 98.75 183 ALA A C 1
ATOM 1443 O O . ALA A 1 183 ? 9.07 -2.275 -2.621 1 98.75 183 ALA A O 1
ATOM 1444 N N . ILE A 1 184 ? 7.379 -0.945 -3.152 1 98.56 184 ILE A N 1
ATOM 1445 C CA . ILE A 1 184 ? 7.957 0.272 -2.592 1 98.56 184 ILE A CA 1
ATOM 1446 C C . ILE A 1 184 ? 8.188 0.09 -1.094 1 98.56 184 ILE A C 1
ATOM 1448 O O . ILE A 1 184 ? 9.305 0.284 -0.606 1 98.56 184 ILE A O 1
ATOM 1452 N N . GLU A 1 185 ? 7.172 -0.352 -0.348 1 98.19 185 GLU A N 1
ATOM 1453 C CA . GLU A 1 185 ? 7.223 -0.308 1.11 1 98.19 185 GLU A CA 1
ATOM 1454 C C . GLU A 1 185 ? 8.078 -1.443 1.667 1 98.19 185 GLU A C 1
ATOM 1456 O O . GLU A 1 185 ? 8.5 -1.401 2.826 1 98.19 185 GLU A O 1
ATOM 1461 N N . ASN A 1 186 ? 8.336 -2.455 0.8 1 98.12 186 ASN A N 1
ATOM 1462 C CA . ASN A 1 186 ? 9.164 -3.568 1.261 1 98.12 186 ASN A CA 1
ATOM 1463 C C . ASN A 1 186 ? 10.5 -3.617 0.53 1 98.12 186 ASN A C 1
ATOM 1465 O O . ASN A 1 186 ? 11.359 -4.434 0.857 1 98.12 186 ASN A O 1
ATOM 1469 N N . GLN A 1 187 ? 10.695 -2.781 -0.468 1 97.56 187 GLN A N 1
ATOM 1470 C CA . GLN A 1 187 ? 11.898 -2.68 -1.278 1 97.56 187 GLN A CA 1
ATOM 1471 C C . GLN A 1 187 ? 12.32 -4.047 -1.815 1 97.56 187 GLN A C 1
ATOM 1473 O O . GLN A 1 187 ? 13.469 -4.457 -1.648 1 97.56 187 GLN A O 1
ATOM 1478 N N . VAL A 1 188 ? 11.383 -4.703 -2.479 1 97.75 188 VAL A N 1
ATOM 1479 C CA . VAL A 1 188 ? 11.57 -5.992 -3.143 1 97.75 188 VAL A CA 1
ATOM 1480 C C . VAL A 1 188 ? 10.938 -5.957 -4.531 1 97.75 188 VAL A C 1
ATOM 1482 O O . VAL A 1 188 ? 10.148 -5.059 -4.836 1 97.75 188 VAL A O 1
ATOM 1485 N N . TYR A 1 189 ? 11.336 -6.898 -5.383 1 98.19 189 TYR A N 1
ATOM 1486 C CA . TYR A 1 189 ? 10.609 -7.109 -6.633 1 98.19 189 TYR A CA 1
ATOM 1487 C C . TYR A 1 189 ? 9.258 -7.754 -6.375 1 98.19 189 TYR A C 1
ATOM 1489 O O . TYR A 1 189 ? 9.125 -8.609 -5.5 1 98.19 189 TYR A O 1
ATOM 1497 N N . VAL A 1 190 ? 8.258 -7.348 -7.086 1 98.62 190 VAL A N 1
ATOM 1498 C CA . VAL A 1 190 ? 6.941 -7.965 -7.043 1 98.62 190 VAL A CA 1
ATOM 1499 C C . VAL A 1 190 ? 6.496 -8.336 -8.453 1 98.62 190 VAL A C 1
ATOM 1501 O O . VAL A 1 190 ? 6.508 -7.492 -9.359 1 98.62 190 VAL A O 1
ATOM 1504 N N . LEU A 1 191 ? 6.203 -9.57 -8.656 1 98.56 191 LEU A N 1
ATOM 1505 C CA . LEU A 1 191 ? 5.746 -10.07 -9.953 1 98.56 191 LEU A CA 1
ATOM 1506 C C . LEU A 1 191 ? 4.277 -10.477 -9.883 1 98.56 191 LEU A C 1
ATOM 1508 O O . LEU A 1 191 ? 3.93 -11.477 -9.25 1 98.56 191 LEU A O 1
ATOM 1512 N N . GLY A 1 192 ? 3.455 -9.672 -10.5 1 98.69 192 GLY A N 1
ATOM 1513 C CA . GLY A 1 192 ? 2.049 -10.016 -10.633 1 98.69 192 GLY A CA 1
ATOM 1514 C C . GLY A 1 192 ? 1.75 -10.82 -11.891 1 98.69 192 GLY A C 1
ATOM 1515 O O . GLY A 1 192 ? 2.113 -10.414 -12.992 1 98.69 192 GLY A O 1
ATOM 1516 N N . VAL A 1 193 ? 1.097 -11.961 -11.742 1 98.75 193 VAL A N 1
ATOM 1517 C CA . VAL A 1 193 ? 0.707 -12.812 -12.859 1 98.75 193 VAL A CA 1
ATOM 1518 C C . VAL A 1 193 ? -0.806 -13.023 -12.852 1 98.75 193 VAL A C 1
ATOM 1520 O O . VAL A 1 193 ? -1.325 -13.82 -12.062 1 98.75 193 VAL A O 1
ATOM 1523 N N . ASN A 1 194 ? -1.489 -12.367 -13.703 1 98.62 194 ASN A N 1
ATOM 1524 C CA . ASN A 1 194 ? -2.945 -12.43 -13.789 1 98.62 194 ASN A CA 1
ATOM 1525 C C . ASN A 1 194 ? -3.406 -13.07 -15.094 1 98.62 194 ASN A C 1
ATOM 1527 O O . ASN A 1 194 ? -2.654 -13.109 -16.062 1 98.62 194 ASN A O 1
ATOM 1531 N N . CYS A 1 195 ? -4.59 -13.625 -15.07 1 98.56 195 CYS A N 1
ATOM 1532 C CA . CYS A 1 195 ? -5.141 -14.234 -16.281 1 98.56 195 CYS A CA 1
ATOM 1533 C C . CYS A 1 195 ? -5.926 -13.227 -17.094 1 98.56 195 CYS A C 1
ATOM 1535 O O . CYS A 1 195 ? -6.062 -12.062 -16.703 1 98.56 195 CYS A O 1
ATOM 1537 N N . VAL A 1 196 ? -6.312 -13.68 -18.297 1 98.25 196 VAL A N 1
ATOM 1538 C CA . VAL A 1 196 ? -7.125 -12.867 -19.203 1 98.25 196 VAL A CA 1
ATOM 1539 C C . VAL A 1 196 ? -8.375 -13.641 -19.609 1 98.25 196 VAL A C 1
ATOM 1541 O O . VAL A 1 196 ? -8.5 -14.828 -19.312 1 98.25 196 VAL A O 1
ATOM 1544 N N . GLY A 1 197 ? -9.266 -12.883 -20.219 1 97.75 197 GLY A N 1
ATOM 1545 C CA . GLY A 1 197 ? -10.453 -13.523 -20.766 1 97.75 197 GLY A CA 1
ATOM 1546 C C . GLY A 1 197 ? -11.617 -13.57 -19.797 1 97.75 197 GLY A C 1
ATOM 1547 O O . GLY A 1 197 ? -11.805 -12.641 -19 1 97.75 197 GLY A O 1
ATOM 1548 N N . ARG A 1 198 ? -12.508 -14.555 -20.016 1 97.31 198 ARG A N 1
ATOM 1549 C CA . ARG A 1 198 ? -13.734 -14.672 -19.234 1 97.31 198 ARG A CA 1
ATOM 1550 C C . ARG A 1 198 ? -13.852 -16.047 -18.594 1 97.31 198 ARG A C 1
ATOM 1552 O O . ARG A 1 198 ? -13.516 -17.062 -19.219 1 97.31 198 ARG A O 1
ATOM 1559 N N . GLN A 1 199 ? -14.156 -16.125 -17.375 1 96.31 199 GLN A N 1
ATOM 1560 C CA . GLN A 1 199 ? -14.594 -17.312 -16.656 1 96.31 199 GLN A CA 1
ATOM 1561 C C . GLN A 1 199 ? -16 -17.141 -16.078 1 96.31 199 GLN A C 1
ATOM 1563 O O . GLN A 1 199 ? -16.188 -16.422 -15.094 1 96.31 199 GLN A O 1
ATOM 1568 N N . GLN A 1 200 ? -16.922 -17.766 -16.703 1 94.62 200 GLN A N 1
ATOM 1569 C CA . GLN A 1 200 ? -18.312 -17.562 -16.312 1 94.62 200 GLN A CA 1
ATOM 1570 C C . GLN A 1 200 ? -18.703 -16.094 -16.406 1 94.62 200 GLN A C 1
ATOM 1572 O O . GLN A 1 200 ? -18.578 -15.484 -17.484 1 94.62 200 GLN A O 1
ATOM 1577 N N . SER A 1 201 ? -19.109 -15.438 -15.297 1 92.69 201 SER A N 1
ATOM 1578 C CA . SER A 1 201 ? -19.562 -14.047 -15.336 1 92.69 201 SER A CA 1
ATOM 1579 C C . SER A 1 201 ? -18.406 -13.086 -15.039 1 92.69 201 SER A C 1
ATOM 1581 O O . SER A 1 201 ? -18.578 -11.867 -15.07 1 92.69 201 SER A O 1
ATOM 1583 N N . TYR A 1 202 ? -17.203 -13.641 -14.828 1 95 202 TYR A N 1
ATOM 1584 C CA . TYR A 1 202 ? -16.062 -12.812 -14.461 1 95 202 TYR A CA 1
ATOM 1585 C C . TYR A 1 202 ? -15.203 -12.508 -15.672 1 95 202 TYR A C 1
ATOM 1587 O O . TYR A 1 202 ? -15.008 -13.367 -16.547 1 95 202 TYR A O 1
ATOM 1595 N N . THR A 1 203 ? -14.773 -11.258 -15.734 1 97.38 203 THR A N 1
ATOM 1596 C CA . THR A 1 203 ? -13.852 -10.82 -16.781 1 97.38 203 THR A CA 1
ATOM 1597 C C . THR A 1 203 ? -12.508 -10.422 -16.188 1 97.38 203 THR A C 1
ATOM 1599 O O . THR A 1 203 ? -12.445 -9.781 -15.141 1 97.38 203 THR A O 1
ATOM 1602 N N . PHE A 1 204 ? -11.453 -10.797 -16.875 1 97.94 204 PHE A N 1
ATOM 1603 C CA . PHE A 1 204 ? -10.078 -10.555 -16.453 1 97.94 204 PHE A CA 1
ATOM 1604 C C . PHE A 1 204 ? -9.297 -9.844 -17.547 1 97.94 204 PHE A C 1
ATOM 1606 O O . PHE A 1 204 ? -9.406 -10.203 -18.719 1 97.94 204 PHE A O 1
ATOM 1613 N N . ASP A 1 205 ? -8.453 -8.852 -17.156 1 96.25 205 ASP A N 1
ATOM 1614 C CA . ASP A 1 205 ? -7.797 -8.031 -18.172 1 96.25 205 ASP A CA 1
ATOM 1615 C C . ASP A 1 205 ? -6.281 -8.227 -18.125 1 96.25 205 ASP A C 1
ATOM 1617 O O . ASP A 1 205 ? -5.543 -7.477 -18.766 1 96.25 205 ASP A O 1
ATOM 1621 N N . GLY A 1 206 ? -5.848 -9.227 -17.422 1 97.62 206 GLY A N 1
ATOM 1622 C CA . GLY A 1 206 ? -4.414 -9.445 -17.328 1 97.62 206 GLY A CA 1
ATOM 1623 C C . GLY A 1 206 ? -3.686 -8.383 -16.547 1 97.62 206 GLY A C 1
ATOM 1624 O O . GLY A 1 206 ? -3.994 -8.148 -15.375 1 97.62 206 GLY A O 1
ATOM 1625 N N . GLN A 1 207 ? -2.85 -7.641 -17.312 1 97.44 207 GLN A N 1
ATOM 1626 C CA . GLN A 1 207 ? -2.057 -6.594 -16.672 1 97.44 207 GLN A CA 1
ATOM 1627 C C . GLN A 1 207 ? -0.987 -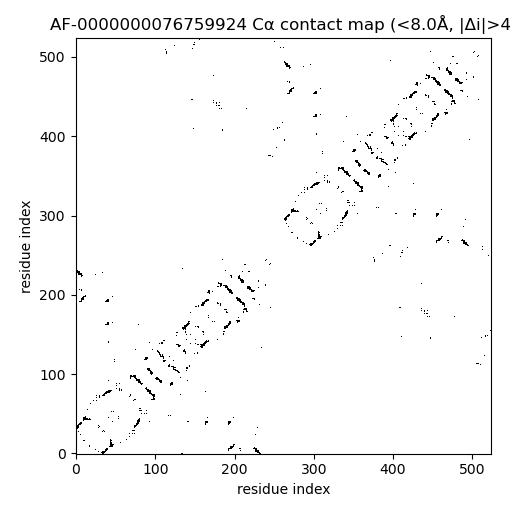7.188 -15.766 1 97.44 207 GLN A C 1
ATOM 1629 O O . GLN A 1 207 ? -0.686 -6.633 -14.703 1 97.44 207 GLN A O 1
ATOM 1634 N N . SER A 1 208 ? -0.53 -8.43 -16.094 1 98.44 208 SER A N 1
ATOM 1635 C CA . SER A 1 208 ? 0.643 -8.945 -15.398 1 98.44 208 SER A CA 1
ATOM 1636 C C .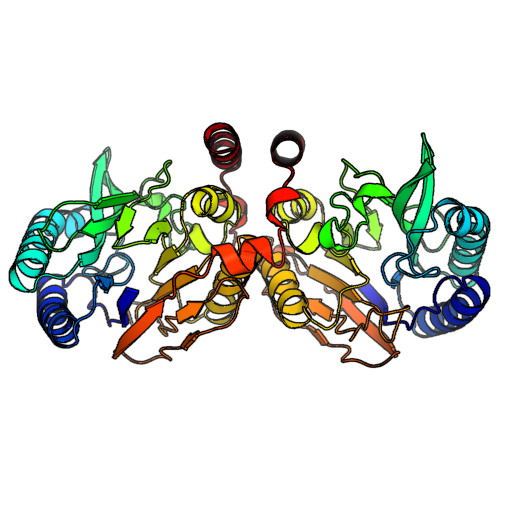 SER A 1 208 ? 1.812 -7.973 -15.484 1 98.44 208 SER A C 1
ATOM 1638 O O . SER A 1 208 ? 1.914 -7.199 -16.438 1 98.44 208 SER A O 1
ATOM 1640 N N . CYS A 1 209 ? 2.646 -7.934 -14.445 1 97.56 209 CYS A N 1
ATOM 1641 C CA . CYS A 1 209 ? 3.744 -6.977 -14.484 1 97.56 209 CYS A CA 1
ATOM 1642 C C . CYS A 1 209 ? 4.812 -7.324 -13.453 1 97.56 209 CYS A C 1
ATOM 1644 O O . CYS A 1 209 ? 4.531 -8.023 -12.477 1 97.56 209 CYS A O 1
ATOM 1646 N N . LEU A 1 210 ? 5.969 -6.895 -13.773 1 98.12 210 LEU A N 1
ATOM 1647 C CA . LEU A 1 210 ? 7.07 -6.887 -12.812 1 98.12 210 LEU A CA 1
ATOM 1648 C C . LEU A 1 210 ? 7.316 -5.48 -12.273 1 98.12 210 LEU A C 1
ATOM 1650 O O . LEU A 1 210 ? 7.398 -4.523 -13.047 1 98.12 210 LEU A O 1
ATOM 1654 N N . VAL A 1 211 ? 7.348 -5.344 -10.969 1 98.12 211 VAL A N 1
ATOM 1655 C CA . VAL A 1 211 ? 7.629 -4.074 -10.312 1 98.12 211 VAL A CA 1
ATOM 1656 C C . VAL A 1 211 ? 8.969 -4.152 -9.586 1 98.12 211 VAL A C 1
ATOM 1658 O O . VAL A 1 211 ? 9.234 -5.117 -8.867 1 98.12 211 VAL A O 1
ATOM 1661 N N . ASN A 1 212 ? 9.836 -3.201 -9.789 1 97.88 212 ASN A N 1
ATOM 1662 C CA . ASN A 1 212 ? 11.109 -3.213 -9.07 1 97.88 212 ASN A CA 1
ATOM 1663 C C . ASN A 1 212 ? 10.977 -2.584 -7.688 1 97.88 212 ASN A C 1
ATOM 1665 O O . ASN A 1 212 ? 9.914 -2.082 -7.332 1 97.88 212 ASN A O 1
ATOM 1669 N N . PRO A 1 213 ? 12.039 -2.645 -6.887 1 97.56 213 PRO A N 1
ATOM 1670 C CA . PRO A 1 213 ? 11.953 -2.182 -5.5 1 97.56 213 PRO A CA 1
ATOM 1671 C C . PRO A 1 213 ? 11.641 -0.689 -5.395 1 97.56 213 PRO A C 1
ATOM 1673 O O . PRO A 1 213 ? 11.273 -0.206 -4.32 1 97.56 213 PRO A O 1
ATOM 1676 N N . GLU A 1 214 ? 11.742 0.054 -6.469 1 96.44 214 GLU A N 1
ATOM 1677 C CA . GLU A 1 214 ? 11.438 1.482 -6.477 1 96.44 214 GLU A CA 1
ATOM 1678 C C . GLU A 1 214 ? 10 1.736 -6.922 1 96.44 214 GLU A C 1
ATOM 1680 O O . GLU A 1 214 ? 9.562 2.887 -7 1 96.44 214 GLU A O 1
ATOM 1685 N N . GLY A 1 215 ? 9.312 0.674 -7.211 1 97.38 215 GLY A N 1
ATOM 1686 C CA . GLY A 1 215 ? 7.914 0.81 -7.598 1 97.38 215 GLY A CA 1
ATOM 1687 C C . GLY A 1 215 ? 7.727 1.041 -9.086 1 97.38 215 GLY A C 1
ATOM 1688 O O . GLY A 1 215 ? 6.617 1.321 -9.539 1 97.38 215 GLY A O 1
ATOM 1689 N N . GLU A 1 216 ? 8.727 0.943 -9.859 1 96.44 216 GLU A N 1
ATOM 1690 C CA . GLU A 1 216 ? 8.633 1.125 -11.305 1 96.44 216 GLU A CA 1
ATOM 1691 C C . GLU A 1 216 ? 8.133 -0.145 -11.992 1 96.44 216 GLU A C 1
ATOM 1693 O O . GLU A 1 216 ? 8.539 -1.251 -11.625 1 96.44 216 GLU A O 1
ATOM 1698 N N . LEU A 1 217 ? 7.25 0.085 -12.898 1 95 217 LEU A N 1
ATOM 1699 C CA . LEU A 1 217 ? 6.781 -1.021 -13.719 1 95 217 LEU A CA 1
ATOM 1700 C C . LEU A 1 217 ? 7.785 -1.348 -14.82 1 95 217 LEU A C 1
ATOM 1702 O O . LEU A 1 217 ? 8.055 -0.515 -15.688 1 95 217 LEU A O 1
ATOM 1706 N N . LEU A 1 218 ? 8.398 -2.461 -14.766 1 92 218 LEU A N 1
ATOM 1707 C CA . LEU A 1 218 ? 9.414 -2.857 -15.734 1 92 218 LEU A CA 1
ATOM 1708 C C . LEU A 1 218 ? 8.773 -3.551 -16.938 1 92 218 LEU A C 1
ATOM 1710 O O . LEU A 1 218 ? 9.375 -3.609 -18.016 1 92 218 LEU A O 1
ATOM 1714 N N . CYS A 1 219 ? 7.598 -4.156 -16.75 1 86.44 219 CYS A N 1
ATOM 1715 C CA . CYS A 1 219 ? 6.855 -4.797 -17.828 1 86.44 219 CYS A CA 1
ATOM 1716 C C . CYS A 1 219 ? 5.355 -4.742 -17.562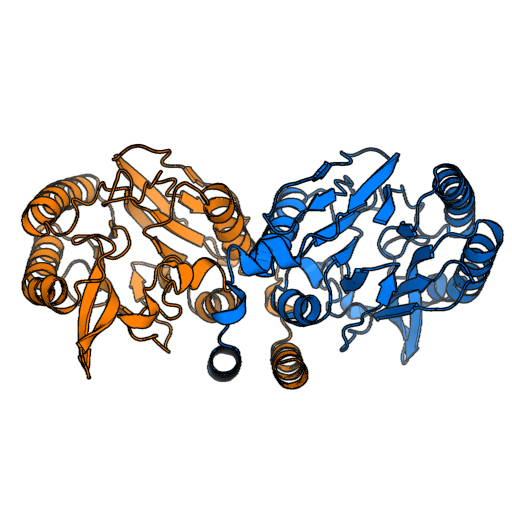 1 86.44 219 CYS A C 1
ATOM 1718 O O . CYS A 1 219 ? 4.914 -4.902 -16.422 1 86.44 219 CYS A O 1
ATOM 1720 N N . THR A 1 220 ? 4.676 -4.277 -18.578 1 82.94 220 THR A N 1
ATOM 1721 C CA . THR A 1 220 ? 3.225 -4.41 -18.531 1 82.94 220 THR A CA 1
ATOM 1722 C C . THR A 1 220 ? 2.713 -5.211 -19.719 1 82.94 220 THR A C 1
ATOM 1724 O O . THR A 1 220 ? 3.049 -4.91 -20.875 1 82.94 220 THR A O 1
ATOM 1727 N N . CYS A 1 221 ? 2.025 -6.305 -19.344 1 90.19 221 CYS A N 1
ATOM 1728 C CA . CYS A 1 221 ? 1.627 -7.277 -20.359 1 90.19 221 CYS A CA 1
ATOM 1729 C C . CYS A 1 221 ? 0.316 -6.867 -21.016 1 90.19 221 CYS A C 1
ATOM 1731 O O . CYS A 1 221 ? -0.137 -7.52 -21.969 1 90.19 221 CYS A O 1
ATOM 1733 N N . GLY A 1 222 ? -0.345 -5.812 -20.672 1 92.06 222 GLY A N 1
ATOM 1734 C CA . GLY A 1 222 ? -1.602 -5.391 -21.266 1 92.06 222 GLY A CA 1
ATOM 1735 C C . GLY A 1 222 ? -2.738 -6.363 -21.016 1 92.06 222 GLY A C 1
ATOM 1736 O O . GLY A 1 222 ? -2.82 -6.965 -19.938 1 92.06 222 GLY A O 1
ATOM 1737 N N . GLY A 1 223 ? -3.705 -6.57 -22.016 1 95.25 223 GLY A N 1
ATOM 1738 C CA . GLY A 1 223 ? -4.93 -7.305 -21.75 1 95.25 223 GLY A CA 1
ATOM 1739 C C . GLY A 1 223 ? -5.07 -8.562 -22.594 1 95.25 223 GLY A C 1
ATOM 1740 O O . GLY A 1 223 ? -6.09 -9.25 -22.531 1 95.25 223 GLY A O 1
ATOM 1741 N N . GLU A 1 224 ? -4.047 -8.898 -23.328 1 95.94 224 GLU A N 1
ATOM 1742 C CA . GLU A 1 224 ? -4.141 -10.055 -24.219 1 95.94 224 GLU A CA 1
ATOM 1743 C C . GLU A 1 224 ? -3.365 -11.242 -23.672 1 95.94 224 GLU A C 1
ATOM 1745 O O . GLU A 1 224 ? -2.416 -11.07 -22.906 1 95.94 224 GLU A O 1
ATOM 1750 N N . LYS A 1 225 ? -3.855 -12.422 -24.109 1 97.56 225 LYS A N 1
ATOM 1751 C CA . LYS A 1 225 ? -3.092 -13.633 -23.828 1 97.56 225 LYS A CA 1
ATOM 1752 C C . LYS A 1 225 ? -1.696 -13.555 -24.438 1 97.56 225 LYS A C 1
ATOM 1754 O O . LYS A 1 225 ? -1.551 -13.273 -25.625 1 97.56 225 LYS A O 1
ATOM 1759 N N . GLN A 1 226 ? -0.673 -13.789 -23.625 1 97.69 226 GLN A N 1
ATOM 1760 C CA . GLN A 1 226 ? 0.688 -13.703 -24.141 1 97.69 226 GLN A CA 1
ATOM 1761 C C . GLN A 1 226 ? 1.693 -14.281 -23.156 1 97.69 226 GLN A C 1
ATOM 1763 O O . GLN A 1 226 ? 1.396 -14.406 -21.953 1 97.69 226 GLN A O 1
ATOM 1768 N N . LEU A 1 227 ? 2.746 -14.711 -23.688 1 98 227 LEU A N 1
ATOM 1769 C CA . LEU A 1 227 ? 3.936 -15.078 -22.922 1 98 227 LEU A CA 1
ATOM 1770 C C . LEU A 1 227 ? 4.957 -13.945 -22.938 1 98 227 LEU A C 1
ATOM 1772 O O . LEU A 1 227 ? 5.422 -13.531 -24 1 98 227 LEU A O 1
ATOM 1776 N N . VAL A 1 228 ? 5.27 -13.406 -21.781 1 97.56 228 VAL A N 1
ATOM 1777 C CA . VAL A 1 228 ? 6.164 -12.258 -21.672 1 97.56 228 VAL A CA 1
ATOM 1778 C C . VAL A 1 228 ? 7.391 -12.625 -20.844 1 97.56 228 VAL A C 1
ATOM 1780 O O . VAL A 1 228 ? 7.281 -13.352 -19.859 1 97.56 228 VAL A O 1
ATOM 1783 N N . TYR A 1 229 ? 8.547 -12.125 -21.266 1 97.5 229 TYR A N 1
ATOM 1784 C CA . TYR A 1 229 ? 9.789 -12.422 -20.562 1 97.5 229 TYR A CA 1
ATOM 1785 C C . TYR A 1 229 ? 10.297 -11.203 -19.812 1 97.5 229 TYR A C 1
ATOM 1787 O O . TYR A 1 229 ? 10.312 -10.094 -20.359 1 97.5 229 TYR A O 1
ATOM 1795 N N . VAL A 1 230 ? 10.648 -11.422 -18.562 1 96.62 230 VAL A N 1
ATOM 1796 C CA . VAL A 1 230 ? 11.25 -10.352 -17.766 1 96.62 230 VAL A CA 1
ATOM 1797 C C . VAL A 1 230 ? 12.547 -10.852 -17.141 1 96.62 230 VAL A C 1
ATOM 1799 O O . VAL A 1 230 ? 12.719 -12.047 -16.922 1 96.62 230 VAL A O 1
ATOM 1802 N N . THR A 1 231 ? 13.4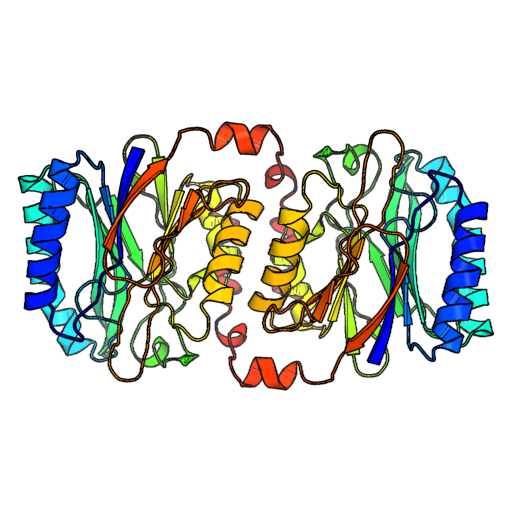3 -9.93 -16.906 1 94.94 231 THR A N 1
ATOM 1803 C CA . THR A 1 231 ? 14.688 -10.242 -16.234 1 94.94 231 THR A CA 1
ATOM 1804 C C . THR A 1 231 ? 14.828 -9.461 -14.938 1 94.94 231 THR A C 1
ATOM 1806 O O . THR A 1 231 ? 14.57 -8.25 -14.906 1 94.94 231 THR A O 1
ATOM 1809 N N . ILE A 1 232 ? 15.094 -10.148 -13.922 1 94.88 232 ILE A N 1
ATOM 1810 C CA . ILE A 1 232 ? 15.312 -9.516 -12.625 1 94.88 232 ILE A CA 1
ATOM 1811 C C . ILE A 1 232 ? 16.797 -9.477 -12.312 1 94.88 232 ILE A C 1
ATOM 1813 O O . ILE A 1 232 ? 17.5 -10.484 -12.453 1 94.88 232 ILE A O 1
ATOM 1817 N N . ALA A 1 233 ? 17.219 -8.305 -11.883 1 90.56 233 ALA A N 1
ATOM 1818 C CA . ALA A 1 233 ? 18.625 -8.117 -11.523 1 90.56 233 ALA A CA 1
ATOM 1819 C C . ALA A 1 233 ? 18.844 -8.398 -10.039 1 90.56 233 ALA A C 1
ATOM 1821 O O . ALA A 1 233 ? 17.906 -8.359 -9.242 1 90.56 233 ALA A O 1
ATOM 1822 N N . ASP A 1 234 ? 19.984 -8.797 -9.703 1 89.19 234 ASP A N 1
ATOM 1823 C CA . ASP A 1 234 ? 20.359 -8.977 -8.305 1 89.19 234 ASP A CA 1
ATOM 1824 C C . ASP A 1 234 ? 20.797 -7.656 -7.68 1 89.19 234 ASP A C 1
ATOM 1826 O O . ASP A 1 234 ? 21.969 -7.492 -7.312 1 89.19 234 ASP A O 1
ATOM 1830 N N . ASP A 1 235 ? 19.812 -6.727 -7.48 1 93.31 235 ASP A N 1
ATOM 1831 C CA . ASP A 1 235 ? 20.172 -5.387 -7.023 1 93.31 235 ASP A CA 1
ATOM 1832 C C . ASP A 1 235 ? 19.234 -4.914 -5.914 1 93.31 235 ASP A C 1
ATOM 1834 O O . ASP A 1 235 ? 19.172 -3.719 -5.621 1 93.31 235 ASP A O 1
ATOM 1838 N N . THR A 1 236 ? 18.5 -5.875 -5.34 1 93.25 236 THR A N 1
ATOM 1839 C CA . THR A 1 236 ? 17.578 -5.52 -4.258 1 93.25 236 THR A CA 1
ATOM 1840 C C . THR A 1 236 ? 18.328 -4.863 -3.107 1 93.25 236 THR A C 1
ATOM 1842 O O . THR A 1 236 ? 17.875 -3.861 -2.551 1 93.25 236 THR A O 1
ATOM 1845 N N . GLU A 1 237 ? 19.484 -5.434 -2.768 1 91.69 237 GLU A N 1
ATOM 1846 C CA . GLU A 1 237 ? 20.266 -4.91 -1.653 1 91.69 237 GLU A CA 1
ATOM 1847 C C . GLU A 1 237 ? 20.734 -3.484 -1.93 1 91.69 237 GLU A C 1
ATOM 1849 O O . GLU A 1 237 ? 20.828 -2.668 -1.011 1 91.69 237 GLU A O 1
ATOM 1854 N N . GLN A 1 238 ? 21 -3.227 -3.172 1 94.62 238 GLN A N 1
ATOM 1855 C CA . GLN A 1 238 ? 21.391 -1.873 -3.537 1 94.62 238 GLN A CA 1
ATOM 1856 C C . GLN A 1 238 ? 20.281 -0.87 -3.242 1 94.62 238 GLN A C 1
ATOM 1858 O O . GLN A 1 238 ? 20.547 0.229 -2.748 1 94.62 238 GLN A O 1
ATOM 1863 N N . PHE A 1 239 ? 19.078 -1.23 -3.514 1 93.75 239 PHE A N 1
ATOM 1864 C CA . PHE A 1 239 ? 17.938 -0.372 -3.219 1 93.75 239 PHE A CA 1
ATOM 1865 C C . PHE A 1 239 ? 17.781 -0.179 -1.717 1 93.75 239 PHE A C 1
ATOM 1867 O O . PHE A 1 239 ? 17.594 0.945 -1.245 1 93.75 239 PHE A O 1
ATOM 1874 N N . ARG A 1 240 ? 17.875 -1.262 -0.971 1 93.75 240 ARG A N 1
ATOM 1875 C CA . ARG A 1 240 ? 17.688 -1.233 0.477 1 93.75 240 ARG A CA 1
ATOM 1876 C C . ARG A 1 240 ? 18.766 -0.405 1.151 1 93.75 240 ARG A C 1
ATOM 1878 O O . ARG A 1 240 ? 18.516 0.29 2.135 1 93.75 240 ARG A O 1
ATOM 1885 N N . GLN A 1 241 ? 19.969 -0.504 0.644 1 93 241 GLN A N 1
ATOM 1886 C CA . GLN A 1 241 ? 21.078 0.254 1.209 1 93 241 GLN A CA 1
ATOM 1887 C C . GLN A 1 241 ? 20.953 1.738 0.875 1 93 241 GLN A C 1
ATOM 1889 O O . GLN A 1 241 ? 21.297 2.594 1.694 1 93 241 GLN A O 1
ATOM 1894 N N . ALA A 1 242 ? 20.469 1.98 -0.28 1 93.12 242 ALA A N 1
ATOM 1895 C CA . ALA A 1 242 ? 20.359 3.363 -0.738 1 93.12 242 ALA A CA 1
ATOM 1896 C C . ALA A 1 242 ? 19.297 4.117 0.042 1 93.12 242 ALA A C 1
ATOM 1898 O O . ALA A 1 242 ? 19.406 5.328 0.255 1 93.12 242 ALA A O 1
ATOM 1899 N N . PHE A 1 243 ? 18.25 3.502 0.496 1 94.44 243 PHE A N 1
ATOM 1900 C CA . PHE A 1 243 ? 17.141 4.074 1.231 1 94.44 243 PHE A CA 1
ATOM 1901 C C . PHE A 1 243 ? 16.594 3.08 2.252 1 94.44 243 PHE A C 1
ATOM 1903 O O . PHE A 1 243 ? 15.539 2.484 2.047 1 94.44 243 PHE A O 1
ATOM 1910 N N . PRO A 1 244 ? 17.266 2.91 3.391 1 93.31 244 PRO A N 1
ATOM 1911 C CA . PRO A 1 244 ? 17.047 1.79 4.305 1 93.31 244 PRO A CA 1
ATOM 1912 C C . PRO A 1 244 ? 15.82 1.995 5.195 1 93.31 244 PRO A C 1
ATOM 1914 O O . PRO A 1 244 ? 15.945 2.031 6.422 1 93.31 244 PRO A O 1
ATOM 1917 N N . THR A 1 245 ? 14.609 1.948 4.621 1 94.31 245 THR A N 1
ATOM 1918 C CA . THR A 1 245 ? 13.367 2.16 5.355 1 94.31 245 THR A CA 1
ATOM 1919 C C . THR A 1 245 ? 13.086 0.991 6.297 1 94.31 245 THR A C 1
ATOM 1921 O O . THR A 1 245 ? 12.344 1.133 7.27 1 94.31 245 THR A O 1
ATOM 1924 N N . CYS A 1 246 ? 13.602 -0.19 6.004 1 91.25 246 CYS A N 1
ATOM 1925 C CA . CYS A 1 246 ? 13.352 -1.384 6.805 1 91.25 246 CYS A CA 1
ATOM 1926 C C . CYS A 1 246 ? 13.812 -1.181 8.242 1 91.25 246 CYS A C 1
ATOM 1928 O O . CYS A 1 246 ? 13.258 -1.783 9.164 1 91.25 246 CYS A O 1
ATOM 1930 N N . ARG A 1 247 ? 14.789 -0.34 8.438 1 92.19 247 ARG A N 1
ATOM 1931 C CA . ARG A 1 247 ? 15.344 -0.104 9.766 1 92.19 247 ARG A CA 1
ATOM 1932 C C . ARG A 1 247 ? 14.359 0.669 10.633 1 92.19 247 ARG A C 1
ATOM 1934 O O . ARG A 1 247 ? 14.5 0.714 11.859 1 92.19 247 ARG A O 1
ATOM 1941 N N . ASP A 1 248 ? 13.344 1.335 10.047 1 96.81 248 ASP A N 1
ATOM 1942 C CA . ASP A 1 248 ? 12.438 2.223 10.766 1 96.81 248 ASP A CA 1
ATOM 1943 C C . ASP A 1 248 ? 11.109 1.531 11.062 1 96.81 248 ASP A C 1
ATOM 1945 O O . ASP A 1 248 ? 10.188 2.148 11.602 1 96.81 248 ASP A O 1
ATOM 1949 N N . VAL A 1 249 ? 10.969 0.203 10.664 1 96.25 249 VAL A N 1
ATOM 1950 C CA . VAL A 1 249 ? 9.789 -0.595 10.984 1 96.25 249 VAL A CA 1
ATOM 1951 C C . VAL A 1 249 ? 9.688 -0.787 12.492 1 96.25 249 VAL A C 1
ATOM 1953 O O . VAL A 1 249 ? 10.68 -1.079 13.156 1 96.25 249 VAL A O 1
ATOM 1956 N N . LYS A 1 250 ? 8.484 -0.623 13.062 1 97 250 LYS A N 1
ATOM 1957 C CA . LYS A 1 250 ? 8.273 -0.713 14.5 1 97 250 LYS A CA 1
ATOM 1958 C C . LYS A 1 250 ? 7.305 -1.845 14.844 1 97 250 LYS A C 1
ATOM 1960 O O . LYS A 1 250 ? 6.203 -1.599 15.336 1 97 250 LYS A O 1
ATOM 1965 N N . ILE A 1 251 ? 7.785 -3.037 14.805 1 95.44 251 ILE A N 1
ATOM 1966 C CA . ILE A 1 251 ? 6.977 -4.25 14.883 1 95.44 251 ILE A CA 1
ATOM 1967 C C . ILE A 1 251 ? 6.297 -4.332 16.25 1 95.44 251 ILE A C 1
ATOM 1969 O O . ILE A 1 251 ? 5.109 -4.652 16.328 1 95.44 251 ILE A O 1
ATOM 1973 N N . SER A 1 252 ? 7.105 -4.09 17.328 1 95.69 252 SER A N 1
ATOM 1974 C CA . SER A 1 252 ? 6.527 -4.145 18.672 1 95.69 252 SER A CA 1
ATOM 1975 C C . SER A 1 252 ? 5.355 -3.178 18.812 1 95.69 252 SER A C 1
ATOM 1977 O O . SER A 1 252 ? 4.328 -3.518 19.391 1 95.69 252 SER A O 1
ATOM 1979 N N . LEU A 1 253 ? 5.504 -1.989 18.266 1 97.31 253 LEU A N 1
ATOM 1980 C CA . LEU A 1 253 ? 4.434 -1.001 18.312 1 97.31 253 LEU A CA 1
ATOM 1981 C C . LEU A 1 253 ? 3.232 -1.451 17.484 1 97.31 253 LEU A C 1
ATOM 1983 O O . LEU A 1 253 ? 2.086 -1.298 17.922 1 97.31 253 LEU A O 1
ATOM 1987 N N . TYR A 1 254 ? 3.516 -1.996 16.297 1 97.25 254 TYR A N 1
ATOM 1988 C CA . TYR A 1 254 ? 2.428 -2.449 15.43 1 97.25 254 TYR A CA 1
ATOM 1989 C C . TYR A 1 254 ? 1.597 -3.523 16.125 1 97.25 254 TYR A C 1
ATOM 1991 O O . TYR A 1 254 ? 0.364 -3.48 16.094 1 97.25 254 TYR A O 1
ATOM 1999 N N . ARG A 1 255 ? 2.275 -4.473 16.734 1 95.75 255 ARG A N 1
ATOM 2000 C CA . ARG A 1 255 ? 1.576 -5.535 17.438 1 95.75 255 ARG A CA 1
ATOM 2001 C C . ARG A 1 255 ? 0.708 -4.965 18.562 1 95.75 255 ARG A C 1
ATOM 2003 O O . ARG A 1 255 ? -0.439 -5.379 18.734 1 95.75 255 ARG A O 1
ATOM 2010 N N . LYS A 1 256 ? 1.236 -4.016 19.297 1 95.69 256 LYS A N 1
ATOM 2011 C CA . LYS A 1 256 ? 0.488 -3.381 20.375 1 95.69 256 LYS A CA 1
ATOM 2012 C C . LYS A 1 256 ? -0.724 -2.627 19.828 1 95.69 256 LYS A C 1
ATOM 2014 O O . LYS A 1 256 ? -1.823 -2.736 20.375 1 95.69 256 LYS A O 1
ATOM 2019 N N . LEU A 1 257 ? -0.525 -1.856 18.75 1 96.12 257 LEU A N 1
ATOM 2020 C CA . LEU A 1 257 ? -1.624 -1.115 18.141 1 96.12 257 LEU A CA 1
ATOM 2021 C C . LEU A 1 257 ? -2.734 -2.061 17.703 1 96.12 257 LEU A C 1
ATOM 2023 O O . LEU A 1 257 ? -3.918 -1.771 17.891 1 96.12 257 LEU A O 1
ATOM 2027 N N . TYR A 1 258 ? -2.336 -3.193 17.062 1 94.69 258 TYR A N 1
ATOM 2028 C CA . TYR A 1 258 ? -3.318 -4.156 16.578 1 94.69 258 TYR A CA 1
ATOM 2029 C C . TYR A 1 258 ? -4.066 -4.805 17.734 1 94.69 258 TYR A C 1
ATOM 2031 O O . TYR A 1 258 ? -5.273 -5.047 17.656 1 94.69 258 TYR A O 1
ATOM 2039 N N . GLU A 1 259 ? -3.371 -5.066 18.844 1 92.31 259 GLU A N 1
ATOM 2040 C CA . GLU A 1 259 ? -4.004 -5.637 20.031 1 92.31 259 GLU A CA 1
ATOM 2041 C C . GLU A 1 259 ? -4.992 -4.652 20.656 1 92.31 259 GLU A C 1
ATOM 2043 O O . GLU A 1 259 ? -6.086 -5.039 21.062 1 92.31 259 GLU A O 1
ATOM 2048 N N . ASP A 1 260 ? -4.684 -3.396 20.656 1 92.06 260 ASP A N 1
ATOM 2049 C CA . ASP A 1 260 ? -5.48 -2.375 21.328 1 92.06 260 ASP A CA 1
ATOM 2050 C C . ASP A 1 260 ? -6.707 -1.999 20.5 1 92.06 260 ASP A C 1
ATOM 2052 O O . ASP A 1 260 ? -7.742 -1.622 21.047 1 92.06 260 ASP A O 1
ATOM 2056 N N . ILE A 1 261 ? -6.625 -2.096 19.25 1 89.81 261 ILE A N 1
ATOM 2057 C CA . ILE A 1 261 ? -7.629 -1.474 18.391 1 89.81 261 ILE A CA 1
ATOM 2058 C C . ILE A 1 261 ? -8.578 -2.539 17.844 1 89.81 261 ILE A C 1
ATOM 2060 O O . ILE A 1 261 ? -9.766 -2.27 17.625 1 89.81 261 ILE A O 1
ATOM 2064 N N . PHE A 1 262 ? -8.039 -3.77 17.594 1 86.44 262 PHE A N 1
ATOM 2065 C CA . PHE A 1 262 ? -8.867 -4.828 17.031 1 86.44 262 PHE A CA 1
ATOM 2066 C C . PHE A 1 262 ? -9.266 -5.836 18.094 1 86.44 262 PHE A C 1
ATOM 2068 O O . PHE A 1 262 ? -10.367 -6.383 18.062 1 86.44 262 PHE A O 1
ATOM 2075 N N . MET B 1 1 ? -18.156 17.672 3.662 1 94.94 1 MET B N 1
ATOM 2076 C CA . MET B 1 1 ? -17.188 18.547 4.332 1 94.94 1 MET B CA 1
ATOM 2077 C C . MET B 1 1 ? -16.25 19.188 3.326 1 94.94 1 MET B C 1
ATOM 2079 O O . MET B 1 1 ? -15.703 18.5 2.455 1 94.94 1 MET B O 1
ATOM 2083 N N . LYS B 1 2 ? -16.109 20.469 3.393 1 96.75 2 LYS B N 1
ATOM 2084 C CA . LYS B 1 2 ? -15.203 21.188 2.506 1 96.75 2 LYS B CA 1
ATOM 2085 C C . LYS B 1 2 ? -13.883 21.5 3.199 1 96.75 2 LYS B C 1
ATOM 2087 O O . LYS B 1 2 ? -13.859 22.156 4.242 1 96.75 2 LYS B O 1
ATOM 2092 N N . ILE B 1 3 ? -12.75 21.031 2.627 1 97.75 3 ILE B N 1
ATOM 2093 C CA . ILE B 1 3 ? -11.43 21.219 3.217 1 97.75 3 ILE B CA 1
ATOM 2094 C C . ILE B 1 3 ? -10.555 22.062 2.281 1 97.75 3 ILE B C 1
ATOM 2096 O O . ILE B 1 3 ? -10.531 21.828 1.071 1 97.75 3 ILE B O 1
ATOM 2100 N N . ALA B 1 4 ? -9.953 23.047 2.838 1 98.62 4 ALA B N 1
ATOM 2101 C CA . ALA B 1 4 ? -8.938 23.812 2.115 1 98.62 4 ALA B CA 1
ATOM 2102 C C . ALA B 1 4 ? -7.551 23.203 2.332 1 98.62 4 ALA B C 1
ATOM 2104 O O . ALA B 1 4 ? -7.105 23.047 3.471 1 98.62 4 ALA B O 1
ATOM 2105 N N . ILE B 1 5 ? -6.898 22.844 1.271 1 98.62 5 ILE B N 1
ATOM 2106 C CA . ILE B 1 5 ? -5.539 22.312 1.299 1 98.62 5 ILE B CA 1
ATOM 2107 C C . ILE B 1 5 ? -4.539 23.438 1.053 1 98.62 5 ILE B C 1
ATOM 2109 O O . ILE B 1 5 ? -4.512 24.016 -0.031 1 98.62 5 ILE B O 1
ATOM 2113 N N . ALA B 1 6 ? -3.773 23.719 2.027 1 98.75 6 ALA B N 1
ATOM 2114 C CA . ALA B 1 6 ? -2.711 24.703 1.847 1 98.75 6 ALA B CA 1
ATOM 2115 C C . ALA B 1 6 ? -1.43 24.047 1.344 1 98.75 6 ALA B C 1
ATOM 2117 O O . ALA B 1 6 ? -0.58 23.641 2.139 1 98.75 6 ALA B O 1
ATOM 2118 N N . GLN B 1 7 ? -1.285 23.938 0.061 1 98.62 7 GLN B N 1
ATOM 2119 C CA . GLN B 1 7 ? 0.012 23.562 -0.486 1 98.62 7 GLN B CA 1
ATOM 2120 C C . GLN B 1 7 ? 0.984 24.734 -0.471 1 98.62 7 GLN B C 1
ATOM 2122 O O . GLN B 1 7 ? 1.133 25.438 -1.474 1 98.62 7 GLN B O 1
ATOM 2127 N N . ALA B 1 8 ? 1.669 24.906 0.587 1 98.44 8 ALA B N 1
ATOM 2128 C CA . ALA B 1 8 ? 2.406 26.141 0.88 1 98.44 8 ALA B CA 1
ATOM 2129 C C . ALA B 1 8 ? 3.893 25.969 0.575 1 98.44 8 ALA B C 1
ATOM 2131 O O . ALA B 1 8 ? 4.418 24.859 0.619 1 98.44 8 ALA B O 1
ATOM 2132 N N . GLU B 1 9 ? 4.492 27.062 0.229 1 98.25 9 GLU B N 1
ATOM 2133 C CA . GLU B 1 9 ? 5.945 27.172 0.31 1 98.25 9 GLU B CA 1
ATOM 2134 C C . GLU B 1 9 ? 6.387 27.594 1.705 1 98.25 9 GLU B C 1
ATOM 2136 O O . GLU B 1 9 ? 5.98 28.656 2.197 1 98.25 9 GLU B O 1
ATOM 2141 N N . ILE B 1 10 ? 7.141 26.812 2.33 1 98.56 10 ILE B N 1
ATOM 2142 C CA . ILE B 1 10 ? 7.582 27.094 3.689 1 98.56 10 ILE B CA 1
ATOM 2143 C C . ILE B 1 10 ? 8.953 27.766 3.656 1 98.56 10 ILE B C 1
ATOM 2145 O O . ILE B 1 10 ? 9.922 27.188 3.174 1 98.56 10 ILE B O 1
ATOM 2149 N N . ILE B 1 11 ? 8.984 29 4.105 1 98.31 11 ILE B N 1
ATOM 2150 C CA . ILE B 1 11 ? 10.266 29.672 4.258 1 98.31 11 ILE B CA 1
ATOM 2151 C C . ILE B 1 11 ? 11.008 29.109 5.465 1 98.31 11 ILE B C 1
ATOM 2153 O O . ILE B 1 11 ? 10.555 29.25 6.602 1 98.31 11 ILE B O 1
ATOM 2157 N N . PHE B 1 12 ? 12.141 28.516 5.168 1 98.25 12 PHE B N 1
ATOM 2158 C CA . PHE B 1 12 ? 12.875 27.688 6.117 1 98.25 12 PHE B CA 1
ATOM 2159 C C . PHE B 1 12 ? 13.25 28.484 7.355 1 98.25 12 PHE B C 1
ATOM 2161 O O . PHE B 1 12 ? 13.93 29.516 7.258 1 98.25 12 PHE B O 1
ATOM 2168 N N . GLU B 1 13 ? 12.766 28.141 8.469 1 98.12 13 GLU B N 1
ATOM 2169 C CA . GLU B 1 13 ? 13.055 28.656 9.805 1 98.12 13 GLU B CA 1
ATOM 2170 C C . GLU B 1 13 ? 12.672 30.125 9.922 1 98.12 13 GLU B C 1
ATOM 2172 O O . GLU B 1 13 ? 13.359 30.906 10.586 1 98.12 13 GLU B O 1
ATOM 2177 N N . GLN B 1 14 ? 11.648 30.469 9.211 1 97.44 14 GLN B N 1
ATOM 2178 C CA . GLN B 1 14 ? 11.102 31.812 9.281 1 97.44 14 GLN B CA 1
ATOM 2179 C C . GLN B 1 14 ? 9.617 31.797 9.617 1 97.44 14 GLN B C 1
ATOM 2181 O O . GLN B 1 14 ? 8.781 32.156 8.789 1 97.44 14 GLN B O 1
ATOM 2186 N N . PRO B 1 15 ? 9.305 31.453 10.852 1 97.81 15 PRO B N 1
ATOM 2187 C CA . PRO B 1 15 ? 7.898 31.25 11.219 1 97.81 15 PRO B CA 1
ATOM 2188 C C . PRO B 1 15 ? 7.062 32.531 11.102 1 97.81 15 PRO B C 1
ATOM 2190 O O . PRO B 1 15 ? 5.875 32.438 10.773 1 97.81 15 PRO B O 1
ATOM 2193 N N . GLU B 1 16 ? 7.633 33.719 11.305 1 97.12 16 GLU B N 1
ATOM 2194 C CA . GLU B 1 16 ? 6.848 34.938 11.25 1 97.12 16 GLU B CA 1
ATOM 2195 C C . GLU B 1 16 ? 6.281 35.188 9.852 1 97.12 16 GLU B C 1
ATOM 2197 O O . GLU B 1 16 ? 5.098 35.469 9.695 1 97.12 16 GLU B O 1
ATOM 2202 N N . GLU B 1 17 ? 7.16 35.062 8.867 1 97.94 17 GLU B N 1
ATOM 2203 C CA . GLU B 1 17 ? 6.715 35.219 7.484 1 97.94 17 GLU B CA 1
ATOM 2204 C C . GLU B 1 17 ? 5.707 34.125 7.105 1 97.94 17 GLU B C 1
ATOM 2206 O O . GLU B 1 17 ? 4.711 34.406 6.438 1 97.94 17 GLU B O 1
ATOM 2211 N N . ASN B 1 18 ? 5.973 32.938 7.488 1 98.69 18 ASN B N 1
ATOM 2212 C CA . ASN B 1 18 ? 5.078 31.828 7.176 1 98.69 18 ASN B CA 1
ATOM 2213 C C . ASN B 1 18 ? 3.713 32 7.836 1 98.69 18 ASN B C 1
ATOM 2215 O O . ASN B 1 18 ? 2.684 31.672 7.246 1 98.69 18 ASN B O 1
ATOM 2219 N N . LEU B 1 19 ? 3.684 32.5 9.062 1 98.62 19 LEU B N 1
ATOM 2220 C CA . LEU B 1 19 ? 2.436 32.719 9.781 1 98.62 19 LEU B CA 1
ATOM 2221 C C . LEU B 1 19 ? 1.616 33.812 9.133 1 98.62 19 LEU B C 1
ATOM 2223 O O . LEU B 1 19 ? 0.385 33.75 9.102 1 98.62 19 LEU B O 1
ATOM 2227 N N . ALA B 1 20 ? 2.318 34.812 8.672 1 98.19 20 ALA B N 1
ATOM 2228 C CA . ALA B 1 20 ? 1.618 35.875 7.957 1 98.19 20 ALA B CA 1
ATOM 2229 C C . ALA B 1 20 ? 0.938 35.344 6.703 1 98.19 20 ALA B C 1
ATOM 2231 O O . ALA B 1 20 ? -0.217 35.656 6.422 1 98.19 20 ALA B O 1
ATOM 2232 N N . ASN B 1 21 ? 1.698 34.594 5.93 1 98.06 21 ASN B N 1
ATOM 2233 C CA . ASN B 1 21 ? 1.125 33.938 4.758 1 98.06 21 ASN B CA 1
ATOM 2234 C C . ASN B 1 21 ? -0.055 33.031 5.133 1 98.06 21 ASN B C 1
ATOM 2236 O O . ASN B 1 21 ? -1.067 33 4.43 1 98.06 21 ASN B O 1
ATOM 2240 N N . ALA B 1 22 ? 0.073 32.312 6.203 1 98.56 22 ALA B N 1
ATOM 2241 C CA . ALA B 1 22 ? -0.979 31.406 6.668 1 98.56 22 ALA B CA 1
ATOM 2242 C C . ALA B 1 22 ? -2.244 32.188 7.027 1 98.56 22 ALA B C 1
ATOM 2244 O O . ALA B 1 22 ? -3.357 31.719 6.766 1 98.56 22 ALA B O 1
ATOM 2245 N N . ALA B 1 23 ? -2.049 33.281 7.676 1 98.75 23 ALA B N 1
ATOM 2246 C CA . ALA B 1 23 ? -3.195 34.125 8.062 1 98.75 23 ALA B CA 1
ATOM 2247 C C . ALA B 1 23 ? -4.023 34.5 6.84 1 98.75 23 ALA B C 1
ATOM 2249 O O . ALA B 1 23 ? -5.258 34.438 6.875 1 98.75 23 ALA B O 1
ATOM 2250 N N . ALA B 1 24 ? -3.332 34.906 5.812 1 98.62 24 ALA B N 1
ATOM 2251 C CA . ALA B 1 24 ? -4.016 35.281 4.574 1 98.62 24 ALA B CA 1
ATOM 2252 C C . ALA B 1 24 ? -4.77 34.062 3.992 1 98.62 24 ALA B C 1
ATOM 2254 O O . ALA B 1 24 ? -5.902 34.219 3.525 1 98.62 24 ALA B O 1
ATOM 2255 N N . TRP B 1 25 ? -4.184 32.906 4.012 1 98.75 25 TRP B N 1
ATOM 2256 C CA . TRP B 1 25 ? -4.793 31.703 3.465 1 98.75 25 TRP B CA 1
ATOM 2257 C C . TRP B 1 25 ? -5.992 31.281 4.305 1 98.75 25 TRP B C 1
ATOM 2259 O O . TRP B 1 25 ? -7.004 30.812 3.766 1 98.75 25 TRP B O 1
ATOM 2269 N N . ILE B 1 26 ? -5.832 31.359 5.594 1 98.88 26 ILE B N 1
ATOM 2270 C CA . ILE B 1 26 ? -6.91 30.984 6.496 1 98.88 26 ILE B CA 1
ATOM 2271 C C . ILE B 1 26 ? -8.125 31.875 6.262 1 98.88 26 ILE B C 1
ATOM 2273 O O . ILE B 1 26 ? -9.258 31.406 6.18 1 98.88 26 ILE B O 1
ATOM 2277 N N . ALA B 1 27 ? -7.871 33.156 6.145 1 98.81 27 ALA B N 1
ATOM 2278 C CA . ALA B 1 27 ? -8.945 34.094 5.859 1 98.81 27 ALA B CA 1
ATOM 2279 C C . ALA B 1 27 ? -9.625 33.75 4.535 1 98.81 27 ALA B C 1
ATOM 2281 O O . ALA B 1 27 ? -10.859 33.812 4.434 1 98.81 27 ALA B O 1
ATOM 2282 N N . GLN B 1 28 ? -8.82 33.5 3.529 1 98.81 28 GLN B N 1
ATOM 2283 C CA . GLN B 1 28 ? -9.352 33.156 2.217 1 98.81 28 GLN B CA 1
ATOM 2284 C C . GLN B 1 28 ? -10.188 31.875 2.289 1 98.81 28 GLN B C 1
ATOM 2286 O O . GLN B 1 28 ? -11.25 31.781 1.667 1 98.81 28 GLN B O 1
ATOM 2291 N N . ALA B 1 29 ? -9.703 30.859 3.01 1 98.81 29 ALA B N 1
ATOM 2292 C CA . ALA B 1 29 ? -10.414 29.594 3.16 1 98.81 29 ALA B CA 1
ATOM 2293 C C . ALA B 1 29 ? -11.75 29.812 3.869 1 98.81 29 ALA B C 1
ATOM 2295 O O . ALA B 1 29 ? -12.766 29.219 3.482 1 98.81 29 ALA B O 1
ATOM 2296 N N . ALA B 1 30 ? -11.727 30.578 4.922 1 98.69 30 ALA B N 1
ATOM 2297 C CA . ALA B 1 30 ? -12.953 30.891 5.652 1 98.69 30 ALA B CA 1
ATOM 2298 C C . ALA B 1 30 ? -13.961 31.609 4.758 1 98.69 30 ALA B C 1
ATOM 2300 O O . ALA B 1 30 ? -15.156 31.297 4.781 1 98.69 30 ALA B O 1
ATOM 2301 N N . ALA B 1 31 ? -13.438 32.562 4.004 1 98.5 31 ALA B N 1
ATOM 2302 C CA . ALA B 1 31 ? -14.297 33.312 3.088 1 98.5 31 ALA B CA 1
ATOM 2303 C C . ALA B 1 31 ? -14.922 32.375 2.051 1 98.5 31 ALA B C 1
ATOM 2305 O O . ALA B 1 31 ? -16.047 32.625 1.611 1 98.5 31 ALA B O 1
ATOM 2306 N N . ALA B 1 32 ? -14.219 31.375 1.682 1 98.5 32 ALA B N 1
ATOM 2307 C CA . ALA B 1 32 ? -14.711 30.391 0.718 1 98.5 32 ALA B CA 1
ATOM 2308 C C . ALA B 1 32 ? -15.594 29.344 1.397 1 98.5 32 ALA B C 1
ATOM 2310 O O . ALA B 1 32 ? -15.992 28.359 0.772 1 98.5 32 ALA B O 1
ATOM 2311 N N . GLN B 1 33 ? -15.789 29.516 2.686 1 98.12 33 GLN B N 1
ATOM 2312 C CA . GLN B 1 33 ? -16.703 28.688 3.482 1 98.12 33 GLN B CA 1
ATOM 2313 C C . GLN B 1 33 ? -16.141 27.281 3.668 1 98.12 33 GLN B C 1
ATOM 2315 O O . GLN B 1 33 ? -16.906 26.312 3.65 1 98.12 33 GLN B O 1
ATOM 2320 N N . ALA B 1 34 ? -14.859 27.141 3.676 1 98.38 34 ALA B N 1
ATOM 2321 C CA . ALA B 1 34 ? -14.258 25.859 4.051 1 98.38 34 ALA B CA 1
ATOM 2322 C C . ALA B 1 34 ? -14.523 25.547 5.52 1 98.38 34 ALA B C 1
ATOM 2324 O O . ALA B 1 34 ? -14.555 26.438 6.359 1 98.38 34 ALA B O 1
ATOM 2325 N N . ASP B 1 35 ? -14.711 24.281 5.785 1 98 35 ASP B N 1
ATOM 2326 C CA . ASP B 1 35 ? -14.898 23.828 7.16 1 98 35 ASP B CA 1
ATOM 2327 C C . ASP B 1 35 ? -13.57 23.734 7.898 1 98 35 ASP B C 1
ATOM 2329 O O . ASP B 1 35 ? -13.523 23.844 9.125 1 98 35 ASP B O 1
ATOM 2333 N N . CYS B 1 36 ? -12.531 23.5 7.164 1 98.56 36 CYS B N 1
ATOM 2334 C CA . CYS B 1 36 ? -11.203 23.281 7.715 1 98.56 36 CYS B CA 1
ATOM 2335 C C . CYS B 1 36 ? -10.125 23.672 6.707 1 98.56 36 CYS B C 1
ATOM 2337 O O . CYS B 1 36 ? -10.328 23.562 5.5 1 98.56 36 CYS B O 1
ATOM 2339 N N . ILE B 1 37 ? -9.016 24.172 7.168 1 98.88 37 ILE B N 1
ATOM 2340 C CA . ILE B 1 37 ? -7.809 24.344 6.367 1 98.88 37 ILE B CA 1
ATOM 2341 C C . ILE B 1 37 ? -6.672 23.516 6.977 1 98.88 37 ILE B C 1
ATOM 2343 O O . ILE B 1 37 ? -6.516 23.469 8.195 1 98.88 37 ILE B O 1
ATOM 2347 N N . VAL B 1 38 ? -5.926 22.844 6.18 1 98.88 38 VAL B N 1
ATOM 2348 C CA . VAL B 1 38 ? -4.836 22 6.66 1 98.88 38 VAL B CA 1
ATOM 2349 C C . VAL B 1 38 ? -3.525 22.422 6 1 98.88 38 VAL B C 1
ATOM 2351 O O . VAL B 1 38 ? -3.496 22.75 4.809 1 98.88 38 VAL B O 1
ATOM 2354 N N . PHE B 1 39 ? -2.486 22.5 6.754 1 98.94 39 PHE B N 1
ATOM 2355 C CA . PHE B 1 39 ? -1.152 22.891 6.316 1 98.94 39 PHE B CA 1
ATOM 2356 C C . PHE B 1 39 ? -0.208 21.688 6.316 1 98.94 39 PHE B C 1
ATOM 2358 O O . PHE B 1 39 ? -0.526 20.641 6.879 1 98.94 39 PHE B O 1
ATOM 2365 N N . PRO B 1 40 ? 0.954 21.797 5.629 1 98.88 40 PRO B N 1
ATOM 2366 C CA . PRO B 1 40 ? 1.928 20.703 5.59 1 98.88 40 PRO B CA 1
ATOM 2367 C C . PRO B 1 40 ? 2.568 20.438 6.949 1 98.88 40 PRO B C 1
ATOM 2369 O O . PRO B 1 40 ? 2.223 21.078 7.938 1 98.88 40 PRO B O 1
ATOM 2372 N N . GLU B 1 41 ? 3.387 19.344 7.004 1 98.88 41 GLU B N 1
ATOM 2373 C CA . GLU B 1 41 ? 4.223 19.016 8.156 1 98.88 41 GLU B CA 1
ATOM 2374 C C . GLU B 1 41 ? 5.125 20.188 8.531 1 98.88 41 GLU B C 1
ATOM 2376 O O . GLU B 1 41 ? 5.652 20.891 7.66 1 98.88 41 GLU B O 1
ATOM 2381 N N . MET B 1 42 ? 5.348 20.344 9.938 1 98.62 42 MET B N 1
ATOM 2382 C CA . MET B 1 42 ? 6.215 21.438 10.391 1 98.62 42 MET B CA 1
ATOM 2383 C C . MET B 1 42 ? 5.922 22.719 9.617 1 98.62 42 MET B C 1
ATOM 2385 O O . MET B 1 42 ? 6.836 23.344 9.086 1 98.62 42 MET B O 1
ATOM 2389 N N . SER B 1 43 ? 4.758 23.141 9.664 1 98.75 43 SER B N 1
ATOM 2390 C CA . SER B 1 43 ? 4.043 24 8.734 1 98.75 43 SER B CA 1
ATOM 2391 C C . SER B 1 43 ? 4.723 25.359 8.617 1 98.75 43 SER B C 1
ATOM 2393 O O . SER B 1 43 ? 4.656 26.016 7.57 1 98.75 43 SER B O 1
ATOM 2395 N N . PHE B 1 44 ? 5.371 25.781 9.664 1 98.62 44 PHE B N 1
ATOM 2396 C CA . PHE B 1 44 ? 5.758 27.188 9.648 1 98.62 44 PHE B CA 1
ATOM 2397 C C . PHE B 1 44 ? 7.254 27.344 9.883 1 98.62 44 PHE B C 1
ATOM 2399 O O . PHE B 1 44 ? 7.777 28.453 9.891 1 98.62 44 PHE B O 1
ATOM 2406 N N . THR B 1 45 ? 7.91 26.234 10.102 1 98.12 45 THR B N 1
ATOM 2407 C CA . THR B 1 45 ? 9.344 26.281 10.328 1 98.12 45 THR B CA 1
ATOM 2408 C C . THR B 1 45 ? 10.102 25.562 9.219 1 98.12 45 THR B C 1
ATOM 2410 O O . THR B 1 45 ? 11.281 25.812 8.992 1 98.12 45 THR B O 1
ATOM 2413 N N . GLY B 1 46 ? 9.328 24.672 8.531 1 97.88 46 GLY B N 1
ATOM 2414 C CA . GLY B 1 46 ? 10.023 23.766 7.625 1 97.88 46 GLY B CA 1
ATOM 2415 C C . GLY B 1 46 ? 10.664 22.594 8.336 1 97.88 46 GLY B C 1
ATOM 2416 O O . GLY B 1 46 ? 10.633 22.516 9.57 1 97.88 46 GLY B O 1
ATOM 2417 N N . PHE B 1 47 ? 11.141 21.656 7.598 1 97.31 47 PHE B N 1
ATOM 2418 C CA . PHE B 1 47 ? 11.758 20.438 8.117 1 97.31 47 PHE B CA 1
ATOM 2419 C C . PHE B 1 47 ? 13.133 20.719 8.695 1 97.31 47 PHE B C 1
ATOM 2421 O O . PHE B 1 47 ? 14.148 20.516 8.031 1 97.31 47 PHE B O 1
ATOM 2428 N N . SER B 1 48 ? 13.18 21.109 9.977 1 97.19 48 SER B N 1
ATOM 2429 C CA . SER B 1 48 ? 14.398 21.609 10.617 1 97.19 48 SER B CA 1
ATOM 2430 C C . SER B 1 48 ? 14.859 20.656 11.719 1 97.19 48 SER B C 1
ATOM 2432 O O . SER B 1 48 ? 14.039 20.094 12.445 1 97.19 48 SER B O 1
ATOM 2434 N N . MET B 1 49 ? 16.203 20.516 11.875 1 96 49 MET B N 1
ATOM 2435 C CA . MET B 1 49 ? 16.812 19.734 12.945 1 96 49 MET B CA 1
ATOM 2436 C C . MET B 1 49 ? 17.281 20.625 14.086 1 96 49 MET B C 1
ATOM 2438 O O . MET B 1 49 ? 17.875 20.156 15.055 1 96 49 MET B O 1
ATOM 2442 N N . GLN B 1 50 ? 16.984 21.938 13.898 1 95.75 50 GLN B N 1
ATOM 2443 C CA . GLN B 1 50 ? 17.297 22.875 14.969 1 95.75 50 GLN B CA 1
ATOM 2444 C C . GLN B 1 50 ? 16.172 22.922 16 1 95.75 50 GLN B C 1
ATOM 2446 O O . GLN B 1 50 ? 15.539 23.969 16.172 1 95.75 50 GLN B O 1
ATOM 2451 N N . VAL B 1 51 ? 16.062 21.938 16.781 1 96.94 51 VAL B N 1
ATOM 2452 C CA . VAL B 1 51 ? 14.906 21.656 17.641 1 96.94 51 VAL B CA 1
ATOM 2453 C C . VAL B 1 51 ? 14.719 22.812 18.641 1 96.94 51 VAL B C 1
ATOM 2455 O O . VAL B 1 51 ? 13.609 23.328 18.781 1 96.94 51 VAL B O 1
ATOM 2458 N N . GLU B 1 52 ? 15.781 23.188 19.297 1 95 52 GLU B N 1
ATOM 2459 C CA . GLU B 1 52 ? 15.68 24.234 20.297 1 95 52 GLU B CA 1
ATOM 2460 C C . GLU B 1 52 ? 15.164 25.531 19.688 1 95 52 GLU B C 1
ATOM 2462 O O . GLU B 1 52 ? 14.32 26.203 20.281 1 95 52 GLU B O 1
ATOM 2467 N N . LYS B 1 53 ? 15.711 25.781 18.594 1 95.75 53 LYS B N 1
ATOM 2468 C CA . LYS B 1 53 ? 15.328 27.031 17.922 1 95.75 53 LYS B CA 1
ATOM 2469 C C . LYS B 1 53 ? 13.859 26.984 17.5 1 95.75 53 LYS B C 1
ATOM 2471 O O . LYS B 1 53 ? 13.086 27.891 17.844 1 95.75 53 LYS B O 1
ATOM 2476 N N . ILE B 1 54 ? 13.445 25.969 16.828 1 96.62 54 ILE B N 1
ATOM 2477 C CA . ILE B 1 54 ? 12.117 25.984 16.203 1 96.62 54 ILE B CA 1
ATOM 2478 C C . ILE B 1 54 ? 11.055 25.703 17.266 1 96.62 54 ILE B C 1
ATOM 2480 O O . ILE B 1 54 ? 9.93 26.203 17.172 1 96.62 54 ILE B O 1
ATOM 2484 N N . ALA B 1 55 ? 11.391 24.875 18.25 1 96.94 55 ALA B N 1
ATOM 2485 C CA . ALA B 1 55 ? 10.453 24.625 19.328 1 96.94 55 ALA B CA 1
ATOM 2486 C C . ALA B 1 55 ? 10.125 25.906 20.094 1 96.94 55 ALA B C 1
ATOM 2488 O O . ALA B 1 55 ? 9.047 26.031 20.672 1 96.94 55 ALA B O 1
ATOM 2489 N N . GLY B 1 56 ? 11.039 26.812 20.078 1 95.88 56 GLY B N 1
ATOM 2490 C CA . GLY B 1 56 ? 10.844 28.094 20.734 1 95.88 56 GLY B CA 1
ATOM 2491 C C . GLY B 1 56 ? 9.703 28.891 20.125 1 95.88 56 GLY B C 1
ATOM 2492 O O . GLY B 1 56 ? 9.141 29.766 20.781 1 95.88 56 GLY B O 1
ATOM 2493 N N . TYR B 1 57 ? 9.328 28.594 18.906 1 97.19 57 TYR B N 1
ATOM 2494 C CA . TYR B 1 57 ? 8.281 29.328 18.203 1 97.19 57 TYR B CA 1
ATOM 2495 C C . TYR B 1 57 ? 6.91 28.734 18.5 1 97.19 57 TYR B C 1
ATOM 2497 O O . TYR B 1 57 ? 5.887 29.328 18.141 1 97.19 57 TYR B O 1
ATOM 2505 N N . ALA B 1 58 ? 6.789 27.609 19.203 1 97.56 58 ALA B N 1
ATOM 2506 C CA . ALA B 1 58 ? 5.555 26.844 19.375 1 97.56 58 ALA B CA 1
ATOM 2507 C C . ALA B 1 58 ? 4.48 27.703 20.062 1 97.56 58 ALA B C 1
ATOM 2509 O O . ALA B 1 58 ? 3.334 27.734 19.609 1 97.56 58 ALA B O 1
ATOM 2510 N N . PRO B 1 59 ? 4.832 28.406 21.172 1 97.69 59 PRO B N 1
ATOM 2511 C CA . PRO B 1 59 ? 3.787 29.219 21.812 1 97.69 59 PRO B CA 1
ATOM 2512 C C . PRO B 1 59 ? 3.18 30.25 20.859 1 97.69 59 PRO B C 1
ATOM 2514 O O . PRO B 1 59 ? 1.96 30.438 20.844 1 97.69 59 PRO B O 1
ATOM 2517 N N . LYS B 1 60 ? 4 30.875 20.109 1 98.06 60 LYS B N 1
ATOM 2518 C CA . LYS B 1 60 ? 3.525 31.875 19.156 1 98.06 60 LYS B CA 1
ATOM 2519 C C . LYS B 1 60 ? 2.672 31.234 18.062 1 98.06 60 LYS B C 1
ATOM 2521 O O . LYS B 1 60 ? 1.646 31.781 17.672 1 98.06 60 LYS B O 1
ATOM 2526 N N . ILE B 1 61 ? 3.088 30.141 17.562 1 98.62 61 ILE B N 1
ATOM 2527 C CA . ILE B 1 61 ? 2.361 29.406 16.531 1 98.62 61 ILE B CA 1
ATOM 2528 C C . ILE B 1 61 ? 0.977 29.031 17.047 1 98.62 61 ILE B C 1
ATOM 2530 O O . ILE B 1 61 ? -0.032 29.281 16.391 1 98.62 61 ILE B O 1
ATOM 2534 N N . HIS B 1 62 ? 0.902 28.453 18.281 1 98.56 62 HIS B N 1
ATOM 2535 C CA . HIS B 1 62 ? -0.364 28.016 18.859 1 98.56 62 HIS B CA 1
ATOM 2536 C C . HIS B 1 62 ? -1.312 29.203 19.062 1 98.56 62 HIS B C 1
ATOM 2538 O O . HIS B 1 62 ? -2.498 29.109 18.734 1 98.56 62 HIS B O 1
ATOM 2544 N N . GLU B 1 63 ? -0.737 30.203 19.578 1 98.5 63 GLU B N 1
ATOM 2545 C CA . GLU B 1 63 ? -1.556 31.391 19.844 1 98.5 63 GLU B CA 1
ATOM 2546 C C . GLU B 1 63 ? -2.141 31.938 18.547 1 98.5 63 GLU B C 1
ATOM 2548 O O . GLU B 1 63 ? -3.33 32.25 18.484 1 98.5 63 GLU B O 1
ATOM 2553 N N . LYS B 1 64 ? -1.295 32.125 17.562 1 98.75 64 LYS B N 1
ATOM 2554 C CA . LYS B 1 64 ? -1.742 32.656 16.281 1 98.75 64 LYS B CA 1
ATOM 2555 C C . LYS B 1 64 ? -2.801 31.766 15.641 1 98.75 64 LYS B C 1
ATOM 2557 O O . LYS B 1 64 ? -3.807 32.25 15.125 1 98.75 64 LYS B O 1
ATOM 2562 N N . MET B 1 65 ? -2.615 30.453 15.633 1 98.88 65 MET B N 1
ATOM 2563 C CA . MET B 1 65 ? -3.564 29.531 15.023 1 98.88 65 MET B CA 1
ATOM 2564 C C . MET B 1 65 ? -4.891 29.531 15.773 1 98.88 65 MET B C 1
ATOM 2566 O O . MET B 1 65 ? -5.957 29.516 15.156 1 98.88 65 MET B O 1
ATOM 2570 N N . ARG B 1 66 ? -4.805 29.516 17.078 1 98.75 66 ARG B N 1
ATOM 2571 C CA . ARG B 1 66 ? -6.027 29.594 17.875 1 98.75 66 ARG B CA 1
ATOM 2572 C C . ARG B 1 66 ? -6.809 30.859 17.562 1 98.75 66 ARG B C 1
ATOM 2574 O O . ARG B 1 66 ? -8.023 30.812 17.375 1 98.75 66 ARG B O 1
ATOM 2581 N N . GLN B 1 67 ? -6.098 31.984 17.578 1 98.75 67 GLN B N 1
ATOM 2582 C CA . GLN B 1 67 ? -6.719 33.25 17.281 1 98.75 67 GLN B CA 1
ATOM 2583 C C . GLN B 1 67 ? -7.395 33.25 15.914 1 98.75 67 GLN B C 1
ATOM 2585 O O . GLN B 1 67 ? -8.531 33.719 15.766 1 98.75 67 GLN B O 1
ATOM 2590 N N . LEU B 1 68 ? -6.695 32.781 14.914 1 98.81 68 LEU B N 1
ATOM 2591 C CA . LEU B 1 68 ? -7.207 32.75 13.547 1 98.81 68 LEU B CA 1
ATOM 2592 C C . LEU B 1 68 ? -8.391 31.812 13.422 1 98.81 68 LEU B C 1
ATOM 2594 O O . LEU B 1 68 ? -9.344 32.094 12.688 1 98.81 68 LEU B O 1
ATOM 2598 N N . ALA B 1 69 ? -8.312 30.625 14.125 1 98.81 69 ALA B N 1
ATOM 2599 C CA . ALA B 1 69 ? -9.438 29.703 14.117 1 98.81 69 ALA B CA 1
ATOM 2600 C C . ALA B 1 69 ? -10.711 30.375 14.617 1 98.81 69 ALA B C 1
ATOM 2602 O O . ALA B 1 69 ? -11.758 30.281 13.977 1 98.81 69 ALA B O 1
ATOM 2603 N N . VAL B 1 70 ? -10.594 31.094 15.719 1 98.69 70 VAL B N 1
ATOM 2604 C CA . VAL B 1 70 ? -11.727 31.75 16.359 1 98.69 70 VAL B CA 1
ATOM 2605 C C . VAL B 1 70 ? -12.211 32.906 15.484 1 98.69 70 VAL B C 1
ATOM 2607 O O . VAL B 1 70 ? -13.406 33.031 15.188 1 98.69 70 VAL B O 1
ATOM 2610 N N . GLN B 1 71 ? -11.305 33.719 15.07 1 98.62 71 GLN B N 1
ATOM 2611 C CA . GLN B 1 71 ? -11.633 34.906 14.312 1 98.62 71 GLN B CA 1
ATOM 2612 C C . GLN B 1 71 ? -12.32 34.562 13 1 98.62 71 GLN B C 1
ATOM 2614 O O . GLN B 1 71 ? -13.25 35.25 12.578 1 98.62 71 GLN B O 1
ATOM 2619 N N . CYS B 1 72 ? -11.852 33.531 12.305 1 98.75 72 CYS B N 1
ATOM 2620 C CA . CYS B 1 72 ? -12.336 33.188 10.977 1 98.75 72 CYS B CA 1
ATOM 2621 C C . CYS B 1 72 ? -13.406 32.125 11.047 1 98.75 72 CYS B C 1
ATOM 2623 O O . CYS B 1 72 ? -14.07 31.828 10.047 1 98.75 72 CYS B O 1
ATOM 2625 N N . GLY B 1 73 ? -13.617 31.531 12.203 1 98.44 73 GLY B N 1
ATOM 2626 C CA . GLY B 1 73 ? -14.602 30.469 12.359 1 98.44 73 GLY B CA 1
ATOM 2627 C C . GLY B 1 73 ? -14.297 29.25 11.492 1 98.44 73 GLY B C 1
ATOM 2628 O O . GLY B 1 73 ? -15.18 28.766 10.781 1 98.44 73 GLY B O 1
ATOM 2629 N N . ILE B 1 74 ? -13.125 28.766 11.523 1 98.75 74 ILE B N 1
ATOM 2630 C CA . ILE B 1 74 ? -12.688 27.672 10.672 1 98.75 74 ILE B CA 1
ATOM 2631 C C . ILE B 1 74 ? -11.758 26.75 11.453 1 98.75 74 ILE B C 1
ATOM 2633 O O . ILE B 1 74 ? -10.945 27.203 12.258 1 98.75 74 ILE B O 1
ATOM 2637 N N . ALA B 1 75 ? -11.883 25.391 11.328 1 98.81 75 ALA B N 1
ATOM 2638 C CA . ALA B 1 75 ? -10.938 24.438 11.906 1 98.81 75 ALA B CA 1
ATOM 2639 C C . ALA B 1 75 ? -9.586 24.516 11.203 1 98.81 75 ALA B C 1
ATOM 2641 O O . ALA B 1 75 ? -9.516 24.812 10.008 1 98.81 75 ALA B O 1
ATOM 2642 N N . ILE B 1 76 ? -8.492 24.297 11.922 1 98.94 76 ILE B N 1
ATOM 2643 C CA . ILE B 1 76 ? -7.156 24.438 11.359 1 98.94 76 ILE B CA 1
ATOM 2644 C C . ILE B 1 76 ? -6.297 23.234 11.734 1 98.94 76 ILE B C 1
ATOM 2646 O O . ILE B 1 76 ? -6.246 22.844 12.906 1 98.94 76 ILE B O 1
ATOM 2650 N N . GLY B 1 77 ? -5.707 22.562 10.789 1 98.94 77 GLY B N 1
ATOM 2651 C CA . GLY B 1 77 ? -4.648 21.594 11.008 1 98.94 77 GLY B CA 1
ATOM 2652 C C . GLY B 1 77 ? -3.266 22.125 10.695 1 98.94 77 GLY B C 1
ATOM 2653 O O . GLY B 1 77 ? -3.039 22.672 9.609 1 98.94 77 GLY B O 1
ATOM 2654 N N . TYR B 1 78 ? -2.322 21.953 11.617 1 98.94 78 TYR B N 1
ATOM 2655 C CA . TYR B 1 78 ? -0.997 22.531 11.398 1 98.94 78 TYR B CA 1
ATOM 2656 C C . TYR B 1 78 ? 0.069 21.734 12.133 1 98.94 78 TYR B C 1
ATOM 2658 O O . TYR B 1 78 ? -0.212 21.109 13.164 1 98.94 78 TYR B O 1
ATOM 2666 N N . GLY B 1 79 ? 1.236 21.688 11.578 1 98.88 79 GLY B N 1
ATOM 2667 C CA . GLY B 1 79 ? 2.389 21.031 12.164 1 98.88 79 GLY B CA 1
ATOM 2668 C C . GLY B 1 79 ? 3.275 21.953 12.969 1 98.88 79 GLY B C 1
ATOM 2669 O O . GLY B 1 79 ? 3.42 23.141 12.617 1 98.88 79 GLY B O 1
ATOM 2670 N N . TRP B 1 80 ? 3.865 21.438 13.977 1 98.69 80 TRP B N 1
ATOM 2671 C CA . TRP B 1 80 ? 4.77 22.188 14.852 1 98.69 80 TRP B CA 1
ATOM 2672 C C . TRP B 1 80 ? 5.699 21.234 15.602 1 98.69 80 TRP B C 1
ATOM 2674 O O . TRP B 1 80 ? 5.59 20.016 15.477 1 98.69 80 TRP B O 1
ATOM 2684 N N . THR B 1 81 ? 6.699 21.828 16.297 1 98.19 81 THR B N 1
ATOM 2685 C CA . THR B 1 81 ? 7.711 21.062 17.016 1 98.19 81 THR B CA 1
ATOM 2686 C C . THR B 1 81 ? 7.715 21.422 18.484 1 98.19 81 THR B C 1
ATOM 2688 O O . THR B 1 81 ? 7.66 22.609 18.844 1 98.19 81 THR B O 1
ATOM 2691 N N . SER B 1 82 ? 7.715 20.406 19.344 1 97.5 82 SER B N 1
ATOM 2692 C CA . SER B 1 82 ? 7.879 20.641 20.781 1 97.5 82 SER B CA 1
ATOM 2693 C C . SER B 1 82 ? 9.312 20.375 21.219 1 97.5 82 SER B C 1
ATOM 2695 O O . SER B 1 82 ? 10.078 19.719 20.516 1 97.5 82 SER B O 1
ATOM 2697 N N . LYS B 1 83 ? 9.625 20.969 22.281 1 92 83 LYS B N 1
ATOM 2698 C CA . LYS B 1 83 ? 10.875 20.609 22.953 1 92 83 LYS B CA 1
ATOM 2699 C C . LYS B 1 83 ? 10.641 19.562 24.031 1 92 83 LYS B C 1
ATOM 2701 O O . LYS B 1 83 ? 9.664 19.656 24.797 1 92 83 LYS B O 1
ATOM 2706 N N . LYS B 1 84 ? 11.383 18.453 23.922 1 84.56 84 LYS B N 1
ATOM 2707 C CA . LYS B 1 84 ? 11.289 17.422 24.938 1 84.56 84 LYS B CA 1
ATOM 2708 C C . LYS B 1 84 ? 12.633 17.219 25.641 1 84.56 84 LYS B C 1
ATOM 2710 O O . LYS B 1 84 ? 13.5 18.094 25.594 1 84.56 84 LYS B O 1
ATOM 2715 N N . GLN B 1 85 ? 12.695 16.109 26.25 1 75.81 85 GLN B N 1
ATOM 2716 C CA . GLN B 1 85 ? 13.844 15.805 27.109 1 75.81 85 GLN B CA 1
ATOM 2717 C C . GLN B 1 85 ? 15.102 15.602 26.266 1 75.81 85 GLN B C 1
ATOM 2719 O O . GLN B 1 85 ? 15.023 15.227 25.094 1 75.81 85 GLN B O 1
ATOM 2724 N N . HIS B 1 86 ? 16.234 15.883 26.891 1 82 86 HIS B N 1
ATOM 2725 C CA . HIS B 1 86 ? 17.578 15.578 26.422 1 82 86 HIS B CA 1
ATOM 2726 C C . HIS B 1 86 ? 17.844 16.219 25.062 1 82 86 HIS B C 1
ATOM 2728 O O . HIS B 1 86 ? 18.484 15.609 24.188 1 82 86 HIS B O 1
ATOM 2734 N N . GLY B 1 87 ? 17.156 17.266 24.812 1 86.5 87 GLY B N 1
ATOM 2735 C CA . GLY B 1 87 ? 17.516 18.047 23.625 1 86.5 87 GLY B CA 1
ATOM 2736 C C . GLY B 1 87 ? 16.766 17.609 22.375 1 86.5 87 GLY B C 1
ATOM 2737 O O . GLY B 1 87 ? 16.875 18.25 21.328 1 86.5 87 GLY B O 1
ATOM 2738 N N . LYS B 1 88 ? 16.031 16.516 22.406 1 93.31 88 LYS B N 1
ATOM 2739 C CA . LYS B 1 88 ? 15.234 16.078 21.266 1 93.31 88 LYS B CA 1
ATOM 2740 C C . LYS B 1 88 ? 13.82 16.656 21.312 1 93.31 88 LYS B C 1
ATOM 2742 O O . LYS B 1 88 ? 13.328 17 22.391 1 93.31 88 LYS B O 1
ATOM 2747 N N . GLY B 1 89 ? 13.281 16.859 20.219 1 97.38 89 GLY B N 1
ATOM 2748 C CA . GLY B 1 89 ? 11.922 17.359 20.125 1 97.38 89 GLY B CA 1
ATOM 2749 C C . GLY B 1 89 ? 10.938 16.297 19.656 1 97.38 89 GLY B C 1
ATOM 2750 O O . GLY B 1 89 ? 11.273 15.109 19.594 1 97.38 89 GLY B O 1
ATOM 2751 N N . GLU B 1 90 ? 9.703 16.672 19.531 1 98.31 90 GLU B N 1
ATOM 2752 C CA . GLU B 1 90 ? 8.664 15.891 18.875 1 98.31 90 GLU B CA 1
ATOM 2753 C C . GLU B 1 90 ? 8.062 16.641 17.703 1 98.31 90 GLU B C 1
ATOM 2755 O O . GLU B 1 90 ? 7.902 17.859 17.766 1 98.31 90 GLU B O 1
ATOM 2760 N N . ASN B 1 91 ? 7.844 15.938 16.594 1 98.62 91 ASN B N 1
ATOM 2761 C CA . ASN B 1 91 ? 7.141 16.438 15.422 1 98.62 91 ASN B CA 1
ATOM 2762 C C . ASN B 1 91 ? 5.633 16.25 15.547 1 98.62 91 ASN B C 1
ATOM 2764 O O . ASN B 1 91 ? 5.121 15.148 15.367 1 98.62 91 ASN B O 1
ATOM 2768 N N . HIS B 1 92 ? 4.938 17.391 15.797 1 98.88 92 HIS B N 1
ATOM 2769 C CA . HIS B 1 92 ? 3.518 17.375 16.125 1 98.88 92 HIS B CA 1
ATOM 2770 C C . HIS B 1 92 ? 2.672 17.828 14.945 1 98.88 92 HIS B C 1
ATOM 2772 O O . HIS B 1 92 ? 3.129 18.625 14.125 1 98.88 92 HIS B O 1
ATOM 2778 N N . TYR B 1 93 ? 1.479 17.375 14.914 1 98.94 93 TYR B N 1
ATOM 2779 C CA . TYR B 1 93 ? 0.416 17.938 14.094 1 98.94 93 TYR B CA 1
ATOM 2780 C C . TYR B 1 93 ? -0.873 18.078 14.891 1 98.94 93 TYR B C 1
ATOM 2782 O O . TYR B 1 93 ? -1.416 17.094 15.391 1 98.94 93 TYR B O 1
ATOM 2790 N N . THR B 1 94 ? -1.365 19.25 15.031 1 98.88 94 THR B N 1
ATOM 2791 C CA . THR B 1 94 ? -2.539 19.578 15.836 1 98.88 94 THR B CA 1
ATOM 2792 C C . THR B 1 94 ? -3.723 19.938 14.945 1 98.88 94 THR B C 1
ATOM 2794 O O . THR B 1 94 ? -3.557 20.625 13.938 1 98.88 94 THR B O 1
ATOM 2797 N N . LEU B 1 95 ? -4.895 19.484 15.25 1 98.88 95 LEU B N 1
ATOM 2798 C CA . LEU B 1 95 ? -6.152 19.922 14.664 1 98.88 95 LEU B CA 1
ATOM 2799 C C . LEU B 1 95 ? -6.953 20.75 15.664 1 98.88 95 LEU B C 1
ATOM 2801 O O . LEU B 1 95 ? -7.227 20.297 16.781 1 98.88 95 LEU B O 1
ATOM 2805 N N . LEU B 1 96 ? -7.285 21.953 15.297 1 98.75 96 LEU B N 1
ATOM 2806 C CA . LEU B 1 96 ? -8.141 22.828 16.078 1 98.75 96 LEU B CA 1
ATOM 2807 C C . LEU B 1 96 ? -9.555 22.859 15.516 1 98.75 96 LEU B C 1
ATOM 2809 O O . LEU B 1 96 ? -9.742 22.828 14.297 1 98.75 96 LEU B O 1
ATOM 2813 N N . ASP B 1 97 ? -10.531 23.016 16.422 1 98.31 97 ASP B N 1
ATOM 2814 C CA . ASP B 1 97 ? -11.867 23.328 15.938 1 98.31 97 ASP B CA 1
ATOM 2815 C C . ASP B 1 97 ? -12.031 24.828 15.695 1 98.31 97 ASP B C 1
ATOM 2817 O O . ASP B 1 97 ? -11.086 25.594 15.883 1 98.31 97 ASP B O 1
ATOM 2821 N N . LYS B 1 98 ? -13.195 25.25 15.234 1 97.62 98 LYS B N 1
ATOM 2822 C CA . LYS B 1 98 ? -13.453 26.625 14.836 1 97.62 98 LYS B CA 1
ATOM 2823 C C . LYS B 1 98 ? -13.461 27.562 16.047 1 97.62 98 LYS B C 1
ATOM 2825 O O . LYS B 1 98 ? -13.445 28.781 15.891 1 97.62 98 LYS B O 1
ATOM 2830 N N . ASN B 1 99 ? -13.5 27 17.266 1 97.94 99 ASN B N 1
ATOM 2831 C CA . ASN B 1 99 ? -13.492 27.812 18.484 1 97.94 99 ASN B CA 1
ATOM 2832 C C . ASN B 1 99 ? -12.109 27.812 19.141 1 97.94 99 ASN B C 1
ATOM 2834 O O . ASN B 1 99 ? -11.961 28.281 20.281 1 97.94 99 ASN B O 1
ATOM 2838 N N . GLY B 1 100 ? -11.133 27.219 18.469 1 98.06 100 GLY B N 1
ATOM 2839 C CA . GLY B 1 100 ? -9.758 27.25 18.953 1 98.06 100 GLY B CA 1
ATOM 2840 C C . GLY B 1 100 ? -9.43 26.094 19.891 1 98.06 100 GLY B C 1
ATOM 2841 O O . GLY B 1 100 ? -8.32 26.016 20.406 1 98.06 100 GLY B O 1
ATOM 2842 N N . GLY B 1 101 ? -10.398 25.203 20.125 1 98.31 101 GLY B N 1
ATOM 2843 C CA . GLY B 1 101 ? -10.133 24.031 20.953 1 98.31 101 GLY B CA 1
ATOM 2844 C C . GLY B 1 101 ? -9.352 22.953 20.219 1 98.31 101 GLY B C 1
ATOM 2845 O O . GLY B 1 101 ? -9.57 22.703 19.031 1 98.31 101 GLY B O 1
ATOM 2846 N N . VAL B 1 102 ? -8.484 22.281 20.953 1 98.62 102 VAL B N 1
ATOM 2847 C CA . VAL B 1 102 ? -7.68 21.203 20.391 1 98.62 102 VAL B CA 1
ATOM 2848 C C . VAL B 1 102 ? -8.531 19.938 20.234 1 98.62 102 VAL B C 1
ATOM 2850 O O . VAL B 1 102 ? -9.047 19.422 21.219 1 98.62 102 VAL B O 1
ATOM 2853 N N . LEU B 1 103 ? -8.695 19.5 19.016 1 98.62 103 LEU B N 1
ATOM 2854 C CA . LEU B 1 103 ? -9.422 18.266 18.734 1 98.62 103 LEU B CA 1
ATOM 2855 C C . LEU B 1 103 ? -8.5 17.062 18.828 1 98.62 103 LEU B C 1
ATOM 2857 O O . LEU B 1 103 ? -8.922 15.977 19.25 1 98.62 103 LEU B O 1
ATOM 2861 N N . SER B 1 104 ? -7.293 17.141 18.391 1 98.69 104 SER B N 1
ATOM 2862 C CA . SER B 1 104 ? -6.285 16.094 18.438 1 98.69 104 SER B CA 1
ATOM 2863 C C . SER B 1 104 ? -4.879 16.672 18.281 1 98.69 104 SER B C 1
ATOM 2865 O O . SER B 1 104 ? -4.711 17.781 17.781 1 98.69 104 SER B O 1
ATOM 2867 N N . ASP B 1 105 ? -3.939 16.047 18.734 1 98.81 105 ASP B N 1
ATOM 2868 C CA . ASP B 1 105 ? -2.514 16.328 18.578 1 98.81 105 ASP B CA 1
ATOM 2869 C C . ASP B 1 105 ? -1.726 15.023 18.375 1 98.81 105 ASP B C 1
ATOM 2871 O O . ASP B 1 105 ? -1.599 14.227 19.312 1 98.81 105 ASP B O 1
ATOM 2875 N N . TYR B 1 106 ? -1.248 14.828 17.219 1 98.81 106 TYR B N 1
ATOM 2876 C CA . TYR B 1 106 ? -0.515 13.625 16.844 1 98.81 106 TYR B CA 1
ATOM 2877 C C . TYR B 1 106 ? 0.988 13.883 16.844 1 98.81 106 TYR B C 1
ATOM 2879 O O . TYR B 1 106 ? 1.444 14.945 16.406 1 98.81 106 TYR B O 1
ATOM 2887 N N . VAL B 1 107 ? 1.751 12.922 17.406 1 98.88 107 VAL B N 1
ATOM 2888 C CA . VAL B 1 107 ? 3.209 12.945 17.344 1 98.88 107 VAL B CA 1
ATOM 2889 C C . VAL B 1 107 ? 3.693 11.906 16.328 1 98.88 107 VAL B C 1
ATOM 2891 O O . VAL B 1 107 ? 3.334 10.734 16.406 1 98.88 107 VAL B O 1
ATOM 2894 N N . LYS B 1 108 ? 4.527 12.336 15.445 1 98.81 108 LYS B N 1
ATOM 2895 C CA . LYS B 1 108 ? 5.031 11.477 14.375 1 98.81 108 LYS B CA 1
ATOM 2896 C C . LYS B 1 108 ? 5.629 10.195 14.938 1 98.81 108 LYS B C 1
ATOM 2898 O O . LYS B 1 108 ? 6.492 10.234 15.812 1 98.81 108 LYS B O 1
ATOM 2903 N N . ILE B 1 109 ? 5.141 9.117 14.414 1 98.75 109 ILE B N 1
ATOM 2904 C CA . ILE B 1 109 ? 5.551 7.816 14.93 1 98.75 109 ILE B CA 1
ATOM 2905 C C . ILE B 1 109 ? 6.891 7.414 14.312 1 98.75 109 ILE B C 1
ATOM 2907 O O . ILE B 1 109 ? 7.734 6.816 14.984 1 98.75 109 ILE B O 1
ATOM 2911 N N . HIS B 1 110 ? 7.105 7.699 13.023 1 98.75 110 HIS B N 1
ATOM 2912 C CA . HIS B 1 110 ? 8.32 7.297 12.32 1 98.75 110 HIS B CA 1
ATOM 2913 C C . HIS B 1 110 ? 9.148 8.508 11.922 1 98.75 110 HIS B C 1
ATOM 2915 O O . HIS B 1 110 ? 9.008 9.023 10.805 1 98.75 110 HIS B O 1
ATOM 2921 N N . PRO B 1 111 ? 10.047 8.922 12.789 1 98.38 111 PRO B N 1
ATOM 2922 C CA . PRO B 1 111 ? 10.984 9.945 12.312 1 98.38 111 PRO B CA 1
ATOM 2923 C C . PRO B 1 111 ? 11.75 9.5 11.07 1 98.38 111 PRO B C 1
ATOM 2925 O O . PRO B 1 111 ? 12.133 8.336 10.953 1 98.38 111 PRO B O 1
ATOM 2928 N N . PHE B 1 112 ? 11.961 10.367 10.109 1 97.62 112 PHE B N 1
ATOM 2929 C CA . PHE B 1 112 ? 12.633 10.086 8.844 1 97.62 112 PHE B CA 1
ATOM 2930 C C . PHE B 1 112 ? 14.133 9.922 9.062 1 97.62 112 PHE B C 1
ATOM 2932 O O . PHE B 1 112 ? 14.898 10.859 8.844 1 97.62 112 PHE B O 1
ATOM 2939 N N . SER B 1 113 ? 14.617 8.727 9.352 1 96.62 113 SER B N 1
ATOM 2940 C CA . SER B 1 113 ? 15.992 8.469 9.75 1 96.62 113 SER B CA 1
ATOM 2941 C C . SER B 1 113 ? 16.969 8.742 8.609 1 96.62 113 SER B C 1
ATOM 2943 O O . SER B 1 113 ? 18.109 9.148 8.836 1 96.62 113 SER B O 1
ATOM 2945 N N . TYR B 1 114 ? 16.531 8.523 7.355 1 94.75 114 TYR B N 1
ATOM 2946 C CA . TYR B 1 114 ? 17.375 8.797 6.195 1 94.75 114 TYR B CA 1
ATOM 2947 C C . TYR B 1 114 ? 17.781 10.258 6.156 1 94.75 114 TYR B C 1
ATOM 2949 O O . TYR B 1 114 ? 18.906 10.586 5.75 1 94.75 114 TYR B O 1
ATOM 2957 N N . GLY B 1 115 ? 16.906 11.117 6.598 1 93.44 115 GLY B N 1
ATOM 2958 C CA . GLY B 1 115 ? 17.203 12.539 6.664 1 93.44 115 GLY B CA 1
ATOM 2959 C C . GLY B 1 115 ? 17.781 12.969 8 1 93.44 115 GLY B C 1
ATOM 2960 O O . GLY B 1 115 ? 17.984 14.156 8.242 1 93.44 115 GLY B O 1
ATOM 2961 N N . GLY B 1 116 ? 17.938 12.008 8.93 1 95.12 116 GLY B N 1
ATOM 2962 C CA . GLY B 1 116 ? 18.547 12.281 10.219 1 95.12 116 GLY B CA 1
ATOM 2963 C C . GLY B 1 116 ? 17.547 12.711 11.273 1 95.12 116 GLY B C 1
ATOM 2964 O O . GLY B 1 116 ? 17.938 13.062 12.391 1 95.12 116 GLY B O 1
ATOM 2965 N N . GLU B 1 117 ? 16.281 12.664 10.992 1 96.81 117 GLU B N 1
ATOM 2966 C CA . GLU B 1 117 ? 15.266 13.156 11.906 1 96.81 117 GLU B CA 1
ATOM 2967 C C . GLU B 1 117 ? 15.297 12.398 13.234 1 96.81 117 GLU B C 1
ATOM 2969 O O . GLU B 1 117 ? 15.062 12.977 14.297 1 96.81 117 GLU B O 1
ATOM 2974 N N . ASP B 1 118 ? 15.602 11.086 13.203 1 96.12 118 ASP B N 1
ATOM 2975 C CA . ASP B 1 118 ? 15.555 10.234 14.391 1 96.12 118 ASP B CA 1
ATOM 2976 C C . ASP B 1 118 ? 16.625 10.641 15.398 1 96.12 118 ASP B C 1
ATOM 2978 O O . ASP B 1 118 ? 16.547 10.266 16.578 1 96.12 118 ASP B O 1
ATOM 2982 N N . ARG B 1 119 ? 17.656 11.422 15.016 1 95.62 119 ARG B N 1
ATOM 2983 C CA . ARG B 1 119 ? 18.703 11.898 15.922 1 95.62 119 ARG B CA 1
ATOM 2984 C C . ARG B 1 119 ? 18.219 13.094 16.734 1 95.62 119 ARG B C 1
ATOM 2986 O O . ARG B 1 119 ? 18.766 13.398 17.797 1 95.62 119 ARG B O 1
ATOM 2993 N N . PHE B 1 120 ? 17.078 13.727 16.25 1 96.94 120 PHE B N 1
ATOM 2994 C CA . PHE B 1 120 ? 16.703 15 16.844 1 96.94 120 PHE B CA 1
ATOM 2995 C C . PHE B 1 120 ? 15.258 14.969 17.328 1 96.94 120 PHE B C 1
ATOM 2997 O O . PHE B 1 120 ? 14.828 15.844 18.078 1 96.94 120 PHE B O 1
ATOM 3004 N N . TYR B 1 121 ? 14.477 14.016 16.891 1 97.69 121 TYR B N 1
ATOM 3005 C CA . TYR B 1 121 ? 13.062 13.938 17.234 1 97.69 121 TYR B CA 1
ATOM 3006 C C . TYR B 1 121 ? 12.719 12.57 17.812 1 97.69 121 TYR B C 1
ATOM 3008 O O . TYR B 1 121 ? 13.203 11.547 17.328 1 97.69 121 TYR B O 1
ATOM 3016 N N . HIS B 1 122 ? 11.906 12.602 18.844 1 96.88 122 HIS B N 1
ATOM 3017 C CA . HIS B 1 122 ? 11.391 11.375 19.438 1 96.88 122 HIS B CA 1
ATOM 3018 C C . HIS B 1 122 ? 10.25 10.805 18.609 1 96.88 122 HIS B C 1
ATOM 3020 O O . HIS B 1 122 ? 9.484 11.555 18 1 96.88 122 HIS B O 1
ATOM 3026 N N . SER B 1 123 ? 10.172 9.453 18.641 1 97.25 123 SER B N 1
ATOM 3027 C CA . SER B 1 123 ? 9.031 8.766 18.031 1 97.25 123 SER B CA 1
ATOM 3028 C C . SER B 1 123 ? 7.785 8.875 18.891 1 97.25 123 SER B C 1
ATOM 3030 O O . SER B 1 123 ? 7.855 8.719 20.109 1 97.25 123 SER B O 1
ATOM 3032 N N . GLY B 1 124 ? 6.68 9.219 18.266 1 97.81 124 GLY B N 1
ATOM 3033 C CA . GLY B 1 124 ? 5.41 9 18.938 1 97.81 124 GLY B CA 1
ATOM 3034 C C . GLY B 1 124 ? 5.047 7.531 19.062 1 97.81 124 GLY B C 1
ATOM 3035 O O . GLY B 1 124 ? 5.703 6.668 18.484 1 97.81 124 GLY B O 1
ATOM 3036 N N . GLU B 1 125 ? 3.941 7.262 19.859 1 97.12 125 GLU B N 1
ATOM 3037 C CA . GLU B 1 125 ? 3.547 5.871 20.062 1 97.12 125 GLU B CA 1
ATOM 3038 C C . GLU B 1 125 ? 2.029 5.715 20.016 1 97.12 125 GLU B C 1
ATOM 3040 O O . GLU B 1 125 ? 1.505 4.621 20.234 1 97.12 125 GLU B O 1
ATOM 3045 N N . LYS B 1 126 ? 1.365 6.812 19.703 1 97.56 126 LYS B N 1
ATOM 3046 C CA . LYS B 1 126 ? -0.093 6.773 19.766 1 97.56 126 LYS B CA 1
ATOM 3047 C C . LYS B 1 126 ? -0.715 7.336 18.5 1 97.56 126 LYS B C 1
ATOM 3049 O O . LYS B 1 126 ? -0.157 8.242 17.875 1 97.56 126 LYS B O 1
ATOM 3054 N N . LEU B 1 127 ? -1.85 6.754 18.172 1 98.44 127 LEU B N 1
ATOM 3055 C CA . LEU B 1 127 ? -2.678 7.297 17.094 1 98.44 127 LEU B CA 1
ATOM 3056 C C . LEU B 1 127 ? -3.729 8.25 17.656 1 98.44 127 LEU B C 1
ATOM 3058 O O . LEU B 1 127 ? -4.07 8.18 18.844 1 98.44 127 LEU B O 1
ATOM 3062 N N . THR B 1 128 ? -4.188 9.148 16.859 1 98.06 128 THR B N 1
ATOM 3063 C CA . THR B 1 128 ? -5.199 10.102 17.297 1 98.06 128 THR B CA 1
ATOM 3064 C C . THR B 1 128 ? -6.414 10.07 16.375 1 98.06 128 THR B C 1
ATOM 3066 O O . THR B 1 128 ? -6.332 9.57 15.242 1 98.06 128 THR B O 1
ATOM 3069 N N . SER B 1 129 ? -7.551 10.516 16.859 1 98 129 SER B N 1
ATOM 3070 C CA . SER B 1 129 ? -8.797 10.695 16.125 1 98 129 SER B CA 1
ATOM 3071 C C . SER B 1 129 ? -9.508 11.977 16.531 1 98 129 SER B C 1
ATOM 3073 O O . SER B 1 129 ? -9.617 12.273 17.734 1 98 129 SER B O 1
ATOM 3075 N N . ALA B 1 130 ? -9.867 12.766 15.57 1 98.12 130 ALA B N 1
ATOM 3076 C CA . ALA B 1 130 ? -10.633 13.992 15.789 1 98.12 130 ALA B CA 1
ATOM 3077 C C . ALA B 1 130 ? -11.93 13.984 14.984 1 98.12 130 ALA B C 1
ATOM 3079 O O . ALA B 1 130 ? -11.977 13.453 13.86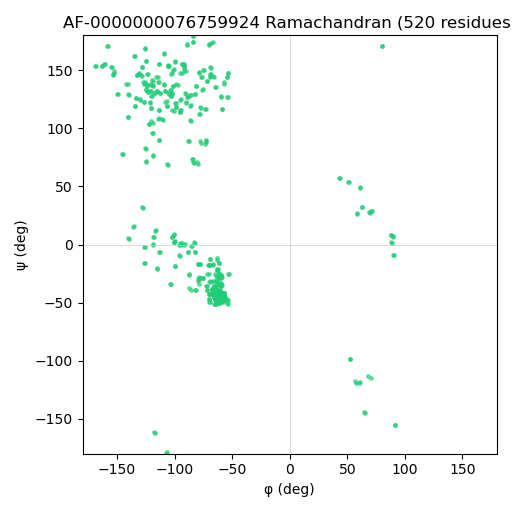7 1 98.12 130 ALA B O 1
ATOM 3080 N N . VAL B 1 131 ? -12.898 14.586 15.547 1 96.69 131 VAL B N 1
ATOM 3081 C CA . VAL B 1 131 ? -14.156 14.703 14.82 1 96.69 131 VAL B CA 1
ATOM 3082 C C . VAL B 1 131 ? -14.281 16.094 14.211 1 96.69 131 VAL B C 1
ATOM 3084 O O . VAL B 1 131 ? -14.266 17.094 14.93 1 96.69 131 VAL B O 1
ATOM 3087 N N . LEU B 1 132 ? -14.289 16.156 12.914 1 93.69 132 LEU B N 1
ATOM 3088 C CA . LEU B 1 132 ? -14.555 17.375 12.148 1 93.69 132 LEU B CA 1
ATOM 3089 C C . LEU B 1 132 ? -15.867 17.25 11.383 1 93.69 132 LEU B C 1
ATOM 3091 O O . LEU B 1 132 ? -15.938 16.547 10.367 1 93.69 132 LEU B O 1
ATOM 3095 N N . GLY B 1 133 ? -16.875 17.969 11.805 1 86.5 133 GLY B N 1
ATOM 3096 C CA . GLY B 1 133 ? -18.188 17.734 11.227 1 86.5 133 GLY B CA 1
ATOM 3097 C C . GLY B 1 133 ? -18.688 16.312 11.438 1 86.5 133 GLY B C 1
ATOM 3098 O O . GLY B 1 133 ? -18.797 15.852 12.578 1 86.5 133 GLY B O 1
ATOM 3099 N N . GLU B 1 134 ? -18.906 15.672 10.344 1 87.5 134 GLU B N 1
ATOM 3100 C CA . GLU B 1 134 ? -19.422 14.305 10.422 1 87.5 134 GLU B CA 1
ATOM 3101 C C . GLU B 1 134 ? -18.297 13.289 10.219 1 87.5 134 GLU B C 1
ATOM 3103 O O . GLU B 1 134 ? -18.562 12.078 10.18 1 87.5 134 GLU B O 1
ATOM 3108 N N . PHE B 1 135 ? -17.094 13.805 10.195 1 93.44 135 PHE B N 1
ATOM 3109 C CA . PHE B 1 135 ? -16 12.898 9.844 1 93.44 135 PHE B CA 1
ATOM 3110 C C . PHE B 1 135 ? -15.055 12.727 11.023 1 93.44 135 PHE B C 1
ATOM 3112 O O . PHE B 1 135 ? -14.695 13.703 11.688 1 93.44 135 PHE B O 1
ATOM 3119 N N . SER B 1 136 ? -14.742 11.508 11.289 1 97.19 136 SER B N 1
ATOM 3120 C CA . SER B 1 136 ? -13.594 11.227 12.133 1 97.19 136 SER B CA 1
ATOM 3121 C C . SER B 1 136 ? -12.289 11.273 11.336 1 97.19 136 SER B C 1
ATOM 3123 O O . SER B 1 136 ? -12.188 10.656 10.273 1 97.19 136 SER B O 1
ATOM 3125 N N . VAL B 1 137 ? -11.328 12.031 11.859 1 98.31 137 VAL B N 1
ATOM 3126 C CA . VAL B 1 137 ? -10.094 12.297 11.133 1 98.31 137 VAL B CA 1
ATOM 3127 C C . VAL B 1 137 ? -8.898 11.789 11.938 1 98.31 137 VAL B C 1
ATOM 3129 O O . VAL B 1 137 ? -8.711 12.188 13.094 1 98.31 137 VAL B O 1
ATOM 3132 N N . GLY B 1 138 ? -8.156 10.812 11.398 1 98.69 138 GLY B N 1
ATOM 3133 C CA . GLY B 1 138 ? -6.84 10.469 11.906 1 98.69 138 GLY B CA 1
ATOM 3134 C C . GLY B 1 138 ? -5.711 11.211 11.219 1 98.69 138 GLY B C 1
ATOM 3135 O O . GLY B 1 138 ? -5.879 11.695 10.094 1 98.69 138 GLY B O 1
ATOM 3136 N N . THR B 1 139 ? -4.609 11.352 11.914 1 98.81 139 THR B N 1
ATOM 3137 C CA . THR B 1 139 ? -3.455 12.039 11.344 1 98.81 139 THR B CA 1
ATOM 3138 C C . THR B 1 139 ? -2.225 11.133 11.367 1 98.81 139 THR B C 1
ATOM 3140 O O . THR B 1 139 ? -1.972 10.445 12.352 1 98.81 139 THR B O 1
ATOM 3143 N N . LEU B 1 140 ? -1.525 11 10.305 1 98.94 140 LEU B N 1
ATOM 3144 C CA . LEU B 1 140 ? -0.19 10.438 10.156 1 98.94 140 LEU B CA 1
ATOM 3145 C C . LEU B 1 140 ? 0.725 11.383 9.391 1 98.94 140 LEU B C 1
ATOM 3147 O O . LEU B 1 140 ? 0.277 12.086 8.477 1 98.94 140 LEU B O 1
ATOM 3151 N N . ILE B 1 141 ? 1.987 11.445 9.703 1 98.94 141 ILE B N 1
ATOM 3152 C CA . ILE B 1 141 ? 2.82 12.523 9.188 1 98.94 141 ILE B CA 1
ATOM 3153 C C . ILE B 1 141 ? 3.865 11.953 8.227 1 98.94 141 ILE B C 1
ATOM 3155 O O . ILE B 1 141 ? 4.727 11.172 8.633 1 98.94 141 ILE B O 1
ATOM 3159 N N . CYS B 1 142 ? 3.805 12.305 6.984 1 98.75 142 CYS B N 1
ATOM 3160 C CA . CYS B 1 142 ? 4.855 12.203 5.977 1 98.75 142 CYS B CA 1
ATOM 3161 C C . CYS B 1 142 ? 5.418 10.789 5.914 1 98.75 142 CYS B C 1
ATOM 3163 O O . CYS B 1 142 ? 4.762 9.875 5.406 1 98.75 142 CYS B O 1
ATOM 3165 N N . TYR B 1 143 ? 6.555 10.547 6.57 1 98.81 143 TYR B N 1
ATOM 3166 C CA . TYR B 1 143 ? 7.289 9.281 6.531 1 98.81 143 TYR B CA 1
ATOM 3167 C C . TYR B 1 143 ? 6.43 8.133 7.039 1 98.81 143 TYR B C 1
ATOM 3169 O O . TYR B 1 143 ? 6.594 6.992 6.609 1 98.81 143 TYR B O 1
ATOM 3177 N N . ASP B 1 144 ? 5.441 8.359 7.891 1 98.88 144 ASP B N 1
ATOM 3178 C CA . ASP B 1 144 ? 4.488 7.355 8.352 1 98.88 144 ASP B CA 1
ATOM 3179 C C . ASP B 1 144 ? 3.824 6.652 7.168 1 98.88 144 ASP B C 1
ATOM 3181 O O . ASP B 1 144 ? 3.43 5.488 7.277 1 98.88 144 ASP B O 1
ATOM 3185 N N . LEU B 1 145 ? 3.785 7.34 6.035 1 98.88 145 LEU B N 1
ATOM 3186 C CA . LEU B 1 145 ? 3.09 6.863 4.844 1 98.88 145 LEU B CA 1
ATOM 3187 C C . LEU B 1 145 ? 3.691 5.551 4.355 1 98.88 145 LEU B C 1
ATOM 3189 O O . LEU B 1 145 ? 3.01 4.75 3.707 1 98.88 145 LEU B O 1
ATOM 3193 N N . ARG B 1 146 ? 4.934 5.309 4.672 1 98.75 146 ARG B N 1
ATOM 3194 C CA . ARG B 1 146 ? 5.637 4.133 4.168 1 98.75 146 ARG B CA 1
ATOM 3195 C C . ARG B 1 146 ? 5.309 2.898 5.004 1 98.75 146 ARG B C 1
ATOM 3197 O O . ARG B 1 146 ? 5.723 1.787 4.668 1 98.75 146 ARG B O 1
ATOM 3204 N N . PHE B 1 147 ? 4.602 3.008 6.082 1 98.81 147 PHE B N 1
ATOM 3205 C CA . PHE B 1 147 ? 4.328 1.924 7.016 1 98.81 147 PHE B CA 1
ATOM 3206 C C . PHE B 1 147 ? 2.832 1.652 7.109 1 98.81 147 PHE B C 1
ATOM 3208 O O . PHE B 1 147 ? 2.131 2.271 7.914 1 98.81 147 PHE B O 1
ATOM 3215 N N . PRO B 1 148 ? 2.348 0.654 6.324 1 98.62 148 PRO B N 1
ATOM 3216 C CA . PRO B 1 148 ? 0.905 0.444 6.184 1 98.62 148 PRO B CA 1
ATOM 3217 C C . PRO B 1 148 ? 0.234 0.062 7.5 1 98.62 148 PRO B C 1
ATOM 3219 O O . PRO B 1 148 ? -0.969 0.279 7.672 1 98.62 148 PRO B O 1
ATOM 3222 N N . GLU B 1 149 ? 0.966 -0.475 8.484 1 98.25 149 GLU B N 1
ATOM 3223 C CA . GLU B 1 149 ? 0.405 -0.979 9.734 1 98.25 149 GLU B CA 1
ATOM 3224 C C . GLU B 1 149 ? -0.299 0.131 10.516 1 98.25 149 GLU B C 1
ATOM 3226 O O . GLU B 1 149 ? -1.384 -0.078 11.055 1 98.25 149 GLU B O 1
ATOM 3231 N N . VAL B 1 150 ? 0.288 1.327 10.531 1 98.69 150 VAL B N 1
ATOM 3232 C CA . VAL B 1 150 ? -0.295 2.408 11.312 1 98.69 150 VAL B CA 1
ATOM 3233 C C . VAL B 1 150 ? -1.533 2.955 10.609 1 98.69 150 VAL B C 1
ATOM 3235 O O . VAL B 1 150 ? -2.473 3.42 11.258 1 98.69 150 VAL B O 1
ATOM 3238 N N . PHE B 1 151 ? -1.596 2.879 9.281 1 98.75 151 PHE B N 1
ATOM 3239 C CA . PHE B 1 151 ? -2.791 3.279 8.547 1 98.75 151 PHE B CA 1
ATOM 3240 C C . PHE B 1 151 ? -3.928 2.291 8.781 1 98.75 151 PHE B C 1
ATOM 3242 O O . PHE B 1 151 ? -5.086 2.691 8.93 1 98.75 151 PHE B O 1
ATOM 3249 N N . ARG B 1 152 ? -3.609 0.949 8.773 1 98 152 ARG B N 1
ATOM 3250 C CA . ARG B 1 152 ? -4.605 -0.068 9.094 1 98 152 ARG B CA 1
ATOM 3251 C C . ARG B 1 152 ? -5.246 0.205 10.453 1 98 152 ARG B C 1
ATOM 3253 O O . ARG B 1 152 ? -6.473 0.177 10.586 1 98 152 ARG B O 1
ATOM 3260 N N . ALA B 1 153 ? -4.375 0.472 11.43 1 97.88 153 ALA B N 1
ATOM 3261 C CA . ALA B 1 153 ? -4.859 0.737 12.781 1 97.88 153 ALA B CA 1
ATOM 3262 C C . ALA B 1 153 ? -5.68 2.023 12.828 1 97.88 153 ALA B C 1
ATOM 3264 O O . ALA B 1 153 ? -6.777 2.049 13.391 1 97.88 153 ALA B O 1
ATOM 3265 N N . ALA B 1 154 ? -5.223 3.115 12.211 1 98.44 154 ALA B N 1
ATOM 3266 C CA . ALA B 1 154 ? -5.879 4.418 12.234 1 98.44 154 ALA B CA 1
ATOM 3267 C C . ALA B 1 154 ? -7.23 4.367 11.531 1 98.44 154 ALA B C 1
ATOM 3269 O O . ALA B 1 154 ? -8.18 5.043 11.938 1 98.44 154 ALA B O 1
ATOM 3270 N N . ALA B 1 155 ? -7.324 3.586 10.484 1 97.19 155 ALA B N 1
ATOM 3271 C CA . ALA B 1 155 ? -8.516 3.549 9.641 1 97.19 155 ALA B CA 1
ATOM 3272 C C . ALA B 1 155 ? -9.688 2.895 10.367 1 97.19 155 ALA B C 1
ATOM 3274 O O . ALA B 1 155 ? -10.836 3.021 9.945 1 97.19 155 ALA B O 1
ATOM 3275 N N . GLN B 1 156 ? -9.406 2.15 11.453 1 95.19 156 GLN B N 1
ATOM 3276 C CA . GLN B 1 156 ? -10.469 1.485 12.203 1 95.19 156 GLN B CA 1
ATOM 3277 C C . GLN B 1 156 ? -11.398 2.502 12.859 1 95.19 156 GLN B C 1
ATOM 3279 O O . GLN B 1 156 ? -12.586 2.23 13.055 1 95.19 156 GLN B O 1
ATOM 3284 N N . LYS B 1 157 ? -10.859 3.713 13.125 1 95.12 157 LYS B N 1
ATOM 3285 C CA . LYS B 1 157 ? -11.656 4.688 13.859 1 95.12 157 LYS B CA 1
ATOM 3286 C C . LYS B 1 157 ? -11.891 5.949 13.031 1 95.12 157 LYS B C 1
ATOM 3288 O O . LYS B 1 157 ? -12.492 6.91 13.516 1 95.12 157 LYS B O 1
ATOM 3293 N N . ASN B 1 158 ? -11.375 5.957 11.867 1 97.25 158 ASN B N 1
ATOM 3294 C CA . ASN B 1 158 ? -11.406 7.203 11.102 1 97.25 158 ASN B CA 1
ATOM 3295 C C . ASN B 1 158 ? -11.891 6.973 9.672 1 97.25 158 ASN B C 1
ATOM 3297 O O . ASN B 1 158 ? -11.562 5.953 9.062 1 97.25 158 ASN B O 1
ATOM 3301 N N . ARG B 1 159 ? -12.602 7.953 9.156 1 96.5 159 ARG B N 1
ATOM 3302 C CA . ARG B 1 159 ? -13.078 7.898 7.781 1 96.5 159 ARG B CA 1
ATOM 3303 C C . ARG B 1 159 ? -12.18 8.711 6.855 1 96.5 159 ARG B C 1
ATOM 3305 O O . ARG B 1 159 ? -12.242 8.562 5.633 1 96.5 159 ARG B O 1
ATOM 3312 N N . LEU B 1 160 ? -11.43 9.57 7.422 1 98.12 160 LEU B N 1
ATOM 3313 C CA . LEU B 1 160 ? -10.453 10.391 6.727 1 98.12 160 LEU B CA 1
ATOM 3314 C C . LEU B 1 160 ? -9.094 10.328 7.414 1 98.12 160 LEU B C 1
ATOM 3316 O O . LEU B 1 160 ? -9 10.5 8.633 1 98.12 160 LEU B O 1
ATOM 3320 N N . LEU B 1 161 ? -8.094 9.977 6.703 1 98.81 161 LEU B N 1
ATOM 3321 C CA . LEU B 1 161 ? -6.73 10.047 7.207 1 98.81 161 LEU B CA 1
ATOM 3322 C C . LEU B 1 161 ? -5.973 11.211 6.566 1 98.81 161 LEU B C 1
ATOM 3324 O O . LEU B 1 161 ? -5.859 11.281 5.34 1 98.81 161 LEU B O 1
ATOM 3328 N N . LEU B 1 162 ? -5.531 12.141 7.371 1 98.88 162 LEU B N 1
ATOM 3329 C CA . LEU B 1 162 ? -4.754 13.305 6.957 1 98.88 162 LEU B CA 1
ATOM 3330 C C . LEU B 1 162 ? -3.26 13.008 7.004 1 98.88 162 LEU B C 1
ATOM 3332 O O . LEU B 1 162 ? -2.754 12.508 8.008 1 98.88 162 LEU B O 1
ATOM 3336 N N . VAL B 1 163 ? -2.537 13.297 5.914 1 98.94 163 VAL B N 1
ATOM 3337 C CA . VAL B 1 163 ? -1.104 13.039 5.84 1 98.94 163 VAL B CA 1
ATOM 3338 C C . VAL B 1 163 ? -0.364 14.32 5.48 1 98.94 163 VAL B C 1
ATOM 3340 O O . VAL B 1 163 ? 0.016 14.523 4.324 1 98.94 163 VAL B O 1
ATOM 3343 N N . PRO B 1 164 ? -0.076 15.211 6.457 1 98.94 164 PRO B N 1
ATOM 3344 C CA . PRO B 1 164 ? 0.797 16.359 6.199 1 98.94 164 PRO B CA 1
ATOM 3345 C C . PRO B 1 164 ? 2.252 15.961 5.969 1 98.94 164 PRO B C 1
ATOM 3347 O O . PRO B 1 164 ? 2.746 15.031 6.613 1 98.94 164 PRO B O 1
ATOM 3350 N N . ALA B 1 165 ? 2.939 16.703 5.055 1 98.88 165 ALA B N 1
ATOM 3351 C CA . ALA B 1 165 ? 4.258 16.172 4.715 1 98.88 165 ALA B CA 1
ATOM 3352 C C . ALA B 1 165 ? 5.184 17.297 4.227 1 98.88 165 ALA B C 1
ATOM 3354 O O . ALA B 1 165 ? 4.723 18.359 3.814 1 98.88 165 ALA B O 1
ATOM 3355 N N . ASN B 1 166 ? 6.418 17.109 4.406 1 98.56 166 ASN B N 1
ATOM 3356 C CA . ASN B 1 166 ? 7.523 17.625 3.6 1 98.56 166 ASN B CA 1
ATOM 3357 C C . ASN B 1 166 ? 8.148 16.516 2.754 1 98.56 166 ASN B C 1
ATOM 3359 O O . ASN B 1 166 ? 9.305 16.141 2.975 1 98.56 166 ASN B O 1
ATOM 3363 N N . TRP B 1 167 ? 7.402 16.047 1.764 1 98.5 167 TRP B N 1
ATOM 3364 C CA . TRP B 1 167 ? 7.797 14.898 0.944 1 98.5 167 TRP B CA 1
ATOM 3365 C C . TRP B 1 167 ? 8.664 15.344 -0.227 1 98.5 167 TRP B C 1
ATOM 3367 O O . TRP B 1 167 ? 8.25 16.188 -1.032 1 98.5 167 TRP B O 1
ATOM 3377 N N . LEU B 1 168 ? 9.766 14.773 -0.427 1 97.06 168 LEU B N 1
ATOM 3378 C CA . LEU B 1 168 ? 10.789 15.227 -1.361 1 97.06 168 LEU B CA 1
ATOM 3379 C C . LEU B 1 168 ? 10.391 14.914 -2.799 1 97.06 168 LEU B C 1
ATOM 3381 O O . LEU B 1 168 ? 9.773 13.875 -3.068 1 97.06 168 LEU B O 1
ATOM 3385 N N . HIS B 1 169 ? 10.859 15.734 -3.648 1 95.5 169 HIS B N 1
ATOM 3386 C CA . HIS B 1 169 ? 10.562 15.625 -5.07 1 95.5 169 HIS B CA 1
ATOM 3387 C C . HIS B 1 169 ? 11.047 14.297 -5.641 1 95.5 169 HIS B C 1
ATOM 3389 O O . HIS B 1 169 ? 10.414 13.727 -6.527 1 95.5 169 HIS B O 1
ATOM 3395 N N . GLN B 1 170 ? 12.195 13.797 -5.133 1 93.19 170 GLN B N 1
ATOM 3396 C CA . GLN B 1 170 ? 12.812 12.586 -5.656 1 93.19 170 GLN B CA 1
ATOM 3397 C C . GLN B 1 170 ? 11.883 11.383 -5.508 1 93.19 170 GLN B C 1
ATOM 3399 O O . GLN B 1 170 ? 12.039 10.375 -6.199 1 93.19 170 GLN B O 1
ATOM 3404 N N . ARG B 1 171 ? 10.867 11.539 -4.664 1 95.5 171 ARG B N 1
ATOM 3405 C CA . ARG B 1 171 ? 10.023 10.391 -4.363 1 95.5 171 ARG B CA 1
ATOM 3406 C C . ARG B 1 171 ? 8.547 10.719 -4.578 1 95.5 171 ARG B C 1
ATOM 3408 O O . ARG B 1 171 ? 7.68 10.188 -3.887 1 95.5 171 ARG B O 1
ATOM 3415 N N . THR B 1 172 ? 8.312 11.578 -5.52 1 96.25 172 THR B N 1
ATOM 3416 C CA . THR B 1 172 ? 6.957 12.016 -5.82 1 96.25 172 THR B CA 1
ATOM 3417 C C . THR B 1 172 ? 6.086 10.844 -6.242 1 96.25 172 THR B C 1
ATOM 3419 O O . THR B 1 172 ? 4.918 10.758 -5.855 1 96.25 172 THR B O 1
ATOM 3422 N N . ALA B 1 173 ? 6.633 9.906 -7.055 1 96.62 173 ALA B N 1
ATOM 3423 C CA . ALA B 1 173 ? 5.875 8.734 -7.473 1 96.62 173 ALA B CA 1
ATOM 3424 C C . ALA B 1 173 ? 5.449 7.895 -6.27 1 96.62 173 ALA B C 1
ATOM 3426 O O . ALA B 1 173 ? 4.328 7.387 -6.227 1 96.62 173 ALA B O 1
ATOM 3427 N N . HIS B 1 174 ? 6.332 7.707 -5.27 1 98.44 174 HIS B N 1
ATOM 3428 C CA . HIS B 1 174 ? 6.004 6.969 -4.055 1 98.44 174 HIS B CA 1
ATOM 3429 C C . HIS B 1 174 ? 4.848 7.625 -3.305 1 98.44 174 HIS B C 1
ATOM 3431 O O . HIS B 1 174 ? 3.955 6.934 -2.807 1 98.44 174 HIS B O 1
ATOM 3437 N N . TRP B 1 175 ? 4.898 8.977 -3.258 1 98.12 175 TRP B N 1
ATOM 3438 C CA . TRP B 1 175 ? 3.863 9.766 -2.598 1 98.12 175 TRP B CA 1
ATOM 3439 C C . TRP B 1 175 ? 2.482 9.422 -3.143 1 98.12 175 TRP B C 1
ATOM 3441 O O . TRP B 1 175 ? 1.586 9.039 -2.385 1 98.12 175 TRP B O 1
ATOM 3451 N N . ARG B 1 176 ? 2.322 9.422 -4.398 1 97.44 176 ARG B N 1
ATOM 3452 C CA . ARG B 1 176 ? 1.036 9.188 -5.051 1 97.44 176 ARG B CA 1
ATOM 3453 C C . ARG B 1 176 ? 0.601 7.734 -4.898 1 97.44 176 ARG B C 1
ATOM 3455 O O . ARG B 1 176 ? -0.551 7.457 -4.555 1 97.44 176 ARG B O 1
ATOM 3462 N N . ILE B 1 177 ? 1.47 6.824 -5.141 1 98.56 177 ILE B N 1
ATOM 3463 C CA . ILE B 1 177 ? 1.164 5.398 -5.113 1 98.56 177 ILE B CA 1
ATOM 3464 C C . ILE B 1 177 ? 0.766 4.98 -3.699 1 98.56 177 ILE B C 1
ATOM 3466 O O . ILE B 1 177 ? -0.243 4.297 -3.508 1 98.56 177 ILE B O 1
ATOM 3470 N N . LEU B 1 178 ? 1.521 5.406 -2.729 1 98.88 178 LEU B N 1
ATOM 3471 C CA . LEU B 1 178 ? 1.286 4.957 -1.36 1 98.88 178 LEU B CA 1
ATOM 3472 C C . LEU B 1 178 ? 0.016 5.582 -0.794 1 98.88 178 LEU B C 1
ATOM 3474 O O . LEU B 1 178 ? -0.732 4.926 -0.065 1 98.88 178 LEU B O 1
ATOM 3478 N N . LEU B 1 179 ? -0.267 6.867 -1.077 1 98.88 179 LEU B N 1
ATOM 3479 C CA . LEU B 1 179 ? -1.519 7.477 -0.64 1 98.88 179 LEU B CA 1
ATOM 3480 C C . LEU B 1 179 ? -2.717 6.699 -1.176 1 98.88 179 LEU B C 1
ATOM 3482 O O . LEU B 1 179 ? -3.664 6.422 -0.435 1 98.88 179 LEU B O 1
ATOM 3486 N N . ARG B 1 180 ? -2.646 6.355 -2.424 1 98.81 180 ARG B N 1
ATOM 3487 C CA . ARG B 1 180 ? -3.742 5.621 -3.049 1 98.81 180 ARG B CA 1
ATOM 3488 C C . ARG B 1 180 ? -3.869 4.219 -2.463 1 98.81 180 ARG B C 1
ATOM 3490 O O . ARG B 1 180 ? -4.98 3.738 -2.227 1 98.81 180 ARG B O 1
ATOM 3497 N N . ALA B 1 181 ? -2.744 3.568 -2.264 1 98.94 181 ALA B N 1
ATOM 3498 C CA . ALA B 1 181 ? -2.768 2.23 -1.678 1 98.94 181 ALA B CA 1
ATOM 3499 C C . ALA B 1 181 ? -3.422 2.248 -0.299 1 98.94 181 ALA B C 1
ATOM 3501 O O . ALA B 1 181 ? -4.223 1.366 0.027 1 98.94 181 ALA B O 1
ATOM 3502 N N . ARG B 1 182 ? -3.039 3.285 0.527 1 98.94 182 ARG B N 1
ATOM 3503 C CA . ARG B 1 182 ? -3.615 3.391 1.863 1 98.94 182 ARG B CA 1
ATOM 3504 C C . ARG B 1 182 ? -5.129 3.566 1.795 1 98.94 182 ARG B C 1
ATOM 3506 O O . ARG B 1 182 ? -5.863 2.996 2.604 1 98.94 182 ARG B O 1
ATOM 3513 N N . ALA B 1 183 ? -5.582 4.332 0.844 1 98.75 183 ALA B N 1
ATOM 3514 C CA . ALA B 1 183 ? -7.02 4.531 0.68 1 98.75 183 ALA B CA 1
ATOM 3515 C C . ALA B 1 183 ? -7.711 3.232 0.274 1 98.75 183 ALA B C 1
ATOM 3517 O O . ALA B 1 183 ? -8.734 2.855 0.854 1 98.75 183 ALA B O 1
ATOM 3518 N N . ILE B 1 184 ? -7.148 2.523 -0.666 1 98.56 184 ILE B N 1
ATOM 3519 C CA . ILE B 1 184 ? -7.727 1.308 -1.229 1 98.56 184 ILE B CA 1
ATOM 3520 C C . ILE B 1 184 ? -7.82 0.234 -0.148 1 98.56 184 ILE B C 1
ATOM 3522 O O . ILE B 1 184 ? -8.898 -0.317 0.096 1 98.56 184 ILE B O 1
ATOM 3526 N N . GLU B 1 185 ? -6.734 -0.045 0.561 1 98.12 185 GLU B N 1
ATOM 3527 C CA . GLU B 1 185 ? -6.66 -1.22 1.424 1 98.12 185 GLU B CA 1
ATOM 3528 C C . GLU B 1 185 ? -7.414 -0.994 2.73 1 98.12 185 GLU B C 1
ATOM 3530 O O . GLU B 1 185 ? -7.734 -1.948 3.443 1 98.12 185 GLU B O 1
ATOM 3535 N N . ASN B 1 186 ? -7.703 0.306 3.021 1 98.12 186 ASN B N 1
ATOM 3536 C CA . ASN B 1 186 ? -8.438 0.595 4.25 1 98.12 186 ASN B CA 1
ATOM 3537 C C . ASN B 1 186 ? -9.836 1.14 3.955 1 98.12 186 ASN B C 1
ATOM 3539 O O . ASN B 1 186 ? -10.633 1.344 4.875 1 98.12 186 ASN B O 1
ATOM 3543 N N . GLN B 1 187 ? -10.141 1.4 2.701 1 97.56 187 GLN B N 1
ATOM 3544 C CA . GLN B 1 187 ? -11.414 1.925 2.23 1 97.56 187 GLN B CA 1
ATOM 3545 C C . GLN B 1 187 ? -11.82 3.17 3.012 1 97.56 187 GLN B C 1
ATOM 3547 O O . GLN B 1 187 ? -12.938 3.244 3.539 1 97.56 187 GLN B O 1
ATOM 3552 N N . VAL B 1 188 ? -10.914 4.141 3.049 1 97.75 188 VAL B N 1
ATOM 3553 C CA . VAL B 1 188 ? -11.109 5.445 3.67 1 97.75 188 VAL B CA 1
ATOM 3554 C C . VAL B 1 188 ? -10.602 6.543 2.736 1 97.75 188 VAL B C 1
ATOM 3556 O O . VAL B 1 188 ? -9.891 6.266 1.772 1 97.75 188 VAL B O 1
ATOM 3559 N N . TYR B 1 189 ? -11.031 7.781 2.988 1 98.19 189 TYR B N 1
ATOM 3560 C CA . TYR B 1 189 ? -10.414 8.922 2.326 1 98.19 189 TYR B CA 1
ATOM 3561 C C . TYR B 1 189 ? -9.008 9.18 2.873 1 98.19 189 TYR B C 1
ATOM 3563 O O . TYR B 1 189 ? -8.773 9.023 4.074 1 98.19 189 TYR B O 1
ATOM 3571 N N . VAL B 1 190 ? -8.102 9.516 2.041 1 98.69 190 VAL B N 1
ATOM 3572 C CA . VAL B 1 190 ? -6.762 9.922 2.438 1 98.69 190 VAL B CA 1
ATOM 3573 C C . VAL B 1 190 ? -6.426 11.273 1.825 1 98.69 190 VAL B C 1
ATOM 3575 O O . VAL B 1 190 ? -6.555 11.469 0.613 1 98.69 190 VAL B O 1
ATOM 3578 N N . LEU B 1 191 ? -6.094 12.227 2.641 1 98.56 191 LEU B N 1
ATOM 3579 C CA . LEU B 1 191 ? -5.73 13.57 2.205 1 98.56 191 LEU B CA 1
ATOM 3580 C C . LEU B 1 191 ? -4.246 13.828 2.432 1 98.56 191 LEU B C 1
ATOM 3582 O O . LEU B 1 191 ? -3.805 13.969 3.574 1 98.56 191 LEU B O 1
ATOM 3586 N N . GLY B 1 192 ? -3.516 13.844 1.349 1 98.75 192 GLY B N 1
ATOM 3587 C CA . GLY B 1 192 ? -2.113 14.227 1.414 1 98.75 192 GLY B CA 1
ATOM 3588 C C . GLY B 1 192 ? -1.896 15.719 1.253 1 98.75 192 GLY B C 1
ATOM 3589 O O . GLY B 1 192 ? -2.377 16.328 0.292 1 98.75 192 GLY B O 1
ATOM 3590 N N . VAL B 1 193 ? -1.184 16.344 2.18 1 98.75 193 VAL B N 1
ATOM 3591 C CA . VAL B 1 193 ? -0.861 17.766 2.135 1 98.75 193 VAL B CA 1
ATOM 3592 C C . VAL B 1 193 ? 0.653 17.953 2.174 1 98.75 193 VAL B C 1
ATOM 3594 O O . VAL B 1 193 ? 1.272 17.828 3.232 1 98.75 193 VAL B O 1
ATOM 3597 N N . ASN B 1 194 ? 1.229 18.25 1.074 1 98.62 194 ASN B N 1
ATOM 3598 C CA . ASN B 1 194 ? 2.672 18.422 0.949 1 98.62 194 ASN B CA 1
ATOM 3599 C C . ASN B 1 194 ? 3.045 19.859 0.615 1 98.62 194 ASN B C 1
ATOM 3601 O O . ASN B 1 194 ? 2.211 20.625 0.122 1 98.62 194 ASN B O 1
ATOM 3605 N N . CYS B 1 195 ? 4.25 20.25 0.957 1 98.56 195 CYS B N 1
ATOM 3606 C CA . CYS B 1 195 ? 4.715 21.609 0.655 1 98.56 195 CYS B CA 1
ATOM 3607 C C . CYS B 1 195 ? 5.379 21.656 -0.716 1 98.56 195 CYS B C 1
ATOM 3609 O O . CYS B 1 195 ? 5.508 20.625 -1.39 1 98.56 195 CYS B O 1
ATOM 3611 N N . VAL B 1 196 ? 5.68 22.906 -1.123 1 98.25 196 VAL B N 1
ATOM 3612 C CA . VAL B 1 196 ? 6.375 23.141 -2.383 1 98.25 196 VAL B CA 1
ATOM 3613 C C . VAL B 1 196 ? 7.617 23.984 -2.135 1 98.25 196 VAL B C 1
ATOM 3615 O O . VAL B 1 196 ? 7.816 24.5 -1.03 1 98.25 196 VAL B O 1
ATOM 3618 N N . GLY B 1 197 ? 8.422 24.047 -3.189 1 97.75 197 GLY B N 1
ATOM 3619 C CA . GLY B 1 197 ? 9.57 24.922 -3.125 1 97.75 197 GLY B CA 1
ATOM 3620 C C . GLY B 1 197 ? 10.82 24.234 -2.602 1 97.75 197 GLY B C 1
ATOM 3621 O O . GLY B 1 197 ? 11.039 23.047 -2.863 1 97.75 197 GLY B O 1
ATOM 3622 N N . ARG B 1 198 ? 11.727 25.062 -2.031 1 97.31 198 ARG B N 1
ATOM 3623 C CA . ARG B 1 198 ? 13.023 24.578 -1.568 1 97.31 198 ARG B CA 1
ATOM 3624 C C . ARG B 1 198 ? 13.25 24.922 -0.103 1 97.31 198 ARG B C 1
ATOM 3626 O O . ARG B 1 198 ? 12.914 26.031 0.336 1 97.31 198 ARG B O 1
ATOM 3633 N N . GLN B 1 199 ? 13.688 24.016 0.66 1 96.38 199 GLN B N 1
ATOM 3634 C CA . GLN B 1 199 ? 14.242 24.203 1.998 1 96.38 199 GLN B CA 1
ATOM 3635 C C . GLN B 1 199 ? 15.68 23.703 2.08 1 96.38 199 GLN B C 1
ATOM 3637 O O . GLN B 1 199 ? 15.922 22.5 2.113 1 96.38 199 GLN B O 1
ATOM 3642 N N . GLN B 1 200 ? 16.562 24.625 2.125 1 94.56 200 GLN B N 1
ATOM 3643 C CA . GLN B 1 200 ? 17.969 24.266 2.072 1 94.56 200 GLN B CA 1
ATOM 3644 C C . GLN B 1 200 ? 18.297 23.453 0.819 1 94.56 200 GLN B C 1
ATOM 3646 O O . GLN B 1 200 ? 18.062 23.906 -0.3 1 94.56 200 GLN B O 1
ATOM 3651 N N . SER B 1 201 ? 18.75 22.172 0.948 1 92.69 201 SER B N 1
ATOM 3652 C CA . SER B 1 201 ? 19.141 21.375 -0.208 1 92.69 201 SER B CA 1
ATOM 3653 C C . SER B 1 201 ? 17.984 20.5 -0.681 1 92.69 201 SER B C 1
ATOM 3655 O O . SER B 1 201 ? 18.109 19.781 -1.67 1 92.69 201 SER B O 1
ATOM 3657 N N . TYR B 1 202 ? 16.844 20.625 0.011 1 95 202 TYR B N 1
ATOM 3658 C CA . TYR B 1 202 ? 15.695 19.781 -0.314 1 95 202 TYR B CA 1
ATOM 3659 C C . TYR B 1 202 ? 14.711 20.5 -1.221 1 95 202 TYR B C 1
ATOM 3661 O O . TYR B 1 202 ? 14.477 21.703 -1.053 1 95 202 TYR B O 1
ATOM 3669 N N . THR B 1 203 ? 14.234 19.766 -2.201 1 97.38 203 THR B N 1
ATOM 3670 C CA . THR B 1 203 ? 13.203 20.281 -3.102 1 97.38 203 THR B CA 1
ATOM 3671 C C . THR B 1 203 ? 11.898 19.516 -2.928 1 97.38 203 THR B C 1
ATOM 3673 O O . THR B 1 203 ? 11.906 18.281 -2.787 1 97.38 203 THR B O 1
ATOM 3676 N N . PHE B 1 204 ? 10.805 20.219 -2.961 1 97.94 204 PHE B N 1
ATOM 3677 C CA . PHE B 1 204 ? 9.461 19.688 -2.779 1 97.94 204 PHE B CA 1
ATOM 3678 C C . PHE B 1 204 ? 8.562 20.078 -3.939 1 97.94 204 PHE B C 1
ATOM 3680 O O . PHE B 1 204 ? 8.578 21.234 -4.383 1 97.94 204 PHE B O 1
ATOM 3687 N N . ASP B 1 205 ? 7.707 19.141 -4.402 1 96.25 205 ASP B N 1
ATOM 3688 C CA . ASP B 1 205 ? 6.934 19.406 -5.605 1 96.25 205 ASP B CA 1
ATOM 3689 C C . ASP B 1 205 ? 5.434 19.422 -5.305 1 96.25 205 ASP B C 1
ATOM 3691 O O . ASP B 1 205 ? 4.613 19.422 -6.223 1 96.25 205 ASP B O 1
ATOM 3695 N N . GLY B 1 206 ? 5.113 19.438 -4.043 1 97.62 206 GLY B N 1
ATOM 3696 C CA . GLY B 1 206 ? 3.703 19.453 -3.691 1 97.62 206 GLY B CA 1
ATOM 3697 C C . GLY B 1 206 ? 3.004 18.125 -3.986 1 97.62 206 GLY B C 1
ATOM 3698 O O . GLY B 1 206 ? 3.408 17.078 -3.482 1 97.62 206 GLY B O 1
ATOM 3699 N N . GLN B 1 207 ? 2.061 18.25 -4.961 1 97.5 207 GLN B N 1
ATOM 3700 C CA . GLN B 1 207 ? 1.284 17.062 -5.324 1 97.5 207 GLN B CA 1
ATOM 3701 C C . GLN B 1 207 ? 0.324 16.672 -4.207 1 97.5 207 GLN B C 1
ATOM 3703 O O . GLN B 1 207 ? 0.094 15.484 -3.969 1 97.5 207 GLN B O 1
ATOM 3708 N N . SER B 1 208 ? -0.104 17.656 -3.398 1 98.44 208 SER B N 1
ATOM 3709 C CA . SER B 1 208 ? -1.188 17.375 -2.463 1 98.44 208 SER B CA 1
ATOM 3710 C C . SER B 1 208 ? -2.4 16.797 -3.182 1 98.44 208 SER B C 1
ATOM 3712 O O . SER B 1 208 ? -2.617 17.062 -4.363 1 98.44 208 SER B O 1
ATOM 3714 N N . CYS B 1 209 ? -3.141 15.922 -2.506 1 97.62 209 CYS B N 1
ATOM 3715 C CA . CYS B 1 209 ? -4.273 15.312 -3.188 1 97.62 209 CYS B CA 1
ATOM 3716 C C . CYS B 1 209 ? -5.23 14.672 -2.189 1 97.62 209 CYS B C 1
ATOM 3718 O O . CYS B 1 209 ? -4.84 14.352 -1.066 1 97.62 209 CYS B O 1
ATOM 3720 N N . LEU B 1 210 ? -6.438 14.602 -2.617 1 98.12 210 LEU B N 1
ATOM 3721 C CA . LEU B 1 210 ? -7.445 13.789 -1.938 1 98.12 210 LEU B CA 1
ATOM 3722 C C . LEU B 1 210 ? -7.699 12.492 -2.693 1 98.12 210 LEU B C 1
ATOM 3724 O O . LEU B 1 210 ? -7.891 12.508 -3.91 1 98.12 210 LEU B O 1
ATOM 3728 N N . VAL B 1 211 ? -7.621 11.383 -2.002 1 98.19 211 VAL B N 1
ATOM 3729 C CA . VAL B 1 211 ? -7.898 10.07 -2.572 1 98.19 211 VAL B CA 1
ATOM 3730 C C . VAL B 1 211 ? -9.164 9.492 -1.946 1 98.19 211 VAL B C 1
ATOM 3732 O O . VAL B 1 211 ? -9.328 9.508 -0.723 1 98.19 211 VAL B O 1
ATOM 3735 N N . ASN B 1 212 ? -10.078 9.031 -2.738 1 97.94 212 ASN B N 1
ATOM 3736 C CA . ASN B 1 212 ? -11.281 8.414 -2.178 1 97.94 212 ASN B CA 1
ATOM 3737 C C . ASN B 1 212 ? -11.055 6.949 -1.837 1 97.94 212 ASN B C 1
ATOM 3739 O O . ASN B 1 212 ? -9.984 6.402 -2.105 1 97.94 212 ASN B O 1
ATOM 3743 N N . PRO B 1 213 ? -12.039 6.297 -1.209 1 97.62 213 PRO B N 1
ATOM 3744 C CA . PRO B 1 213 ? -11.852 4.926 -0.729 1 97.62 213 PRO B CA 1
ATOM 3745 C C . PRO B 1 213 ? -11.602 3.934 -1.862 1 97.62 213 PRO B C 1
ATOM 3747 O O . PRO B 1 213 ? -11.172 2.807 -1.615 1 97.62 213 PRO B O 1
ATOM 3750 N N . GLU B 1 214 ? -11.812 4.328 -3.096 1 96.5 214 GLU B N 1
ATOM 3751 C CA . GLU B 1 214 ? -11.578 3.467 -4.25 1 96.5 214 GLU B CA 1
ATOM 3752 C C . GLU B 1 214 ? -10.195 3.721 -4.848 1 96.5 214 GLU B C 1
ATOM 3754 O O . GLU B 1 214 ? -9.82 3.094 -5.84 1 96.5 214 GLU B O 1
ATOM 3759 N N . GLY B 1 215 ? -9.492 4.629 -4.258 1 97.38 215 GLY B N 1
ATOM 3760 C CA . GLY B 1 215 ? -8.148 4.91 -4.723 1 97.38 215 GLY B CA 1
ATOM 3761 C C . GLY B 1 215 ? -8.102 5.945 -5.828 1 97.38 215 GLY B C 1
ATOM 3762 O O . GLY B 1 215 ? -7.047 6.188 -6.422 1 97.38 215 GLY B O 1
ATOM 3763 N N . GLU B 1 216 ? -9.164 6.574 -6.145 1 96.5 216 GLU B N 1
ATOM 3764 C CA . GLU B 1 216 ? -9.203 7.602 -7.18 1 96.5 216 GLU B CA 1
ATOM 3765 C C . GLU B 1 216 ? -8.719 8.945 -6.641 1 96.5 216 GLU B C 1
ATOM 3767 O O . GLU B 1 216 ? -9.039 9.32 -5.512 1 96.5 216 GLU B O 1
ATOM 3772 N N . LEU B 1 217 ? -7.918 9.547 -7.449 1 95.06 217 LEU B N 1
ATOM 3773 C CA . LEU B 1 217 ? -7.477 10.898 -7.125 1 95.06 217 LEU B CA 1
ATOM 3774 C C . LEU B 1 217 ? -8.562 11.922 -7.449 1 95.06 217 LEU B C 1
ATOM 3776 O O . LEU B 1 217 ? -8.945 12.078 -8.617 1 95.06 217 LEU B O 1
ATOM 3780 N N . LEU B 1 218 ? -9.125 12.539 -6.496 1 92.31 218 LEU B N 1
ATOM 3781 C CA . LEU B 1 218 ? -10.203 13.5 -6.691 1 92.31 218 LEU B CA 1
ATOM 3782 C C . LEU B 1 218 ? -9.648 14.898 -6.938 1 92.31 218 LEU B C 1
ATOM 3784 O O . LEU B 1 218 ? -10.336 15.75 -7.504 1 92.31 218 LEU B O 1
ATOM 3788 N N . CYS B 1 219 ? -8.445 15.188 -6.441 1 86.69 219 CYS B N 1
ATOM 3789 C CA . CYS B 1 219 ? -7.773 16.469 -6.66 1 86.69 219 CYS B CA 1
ATOM 3790 C C . CYS B 1 219 ? -6.258 16.297 -6.676 1 86.69 219 CYS B C 1
ATOM 3792 O O . CYS B 1 219 ? -5.711 15.508 -5.902 1 86.69 219 CYS B O 1
ATOM 3794 N N . THR B 1 220 ? -5.68 16.844 -7.723 1 83.31 220 THR B N 1
ATOM 3795 C CA . THR B 1 220 ? -4.223 16.953 -7.715 1 83.31 220 THR B CA 1
ATOM 3796 C C . THR B 1 220 ? -3.787 18.406 -7.852 1 83.31 220 THR B C 1
ATOM 3798 O O . THR B 1 220 ? -4.246 19.109 -8.75 1 83.31 220 THR B O 1
ATOM 3801 N N . CYS B 1 221 ? -3.014 18.797 -6.836 1 90.5 221 CYS B N 1
ATOM 3802 C CA . CYS B 1 221 ? -2.67 20.219 -6.723 1 90.5 221 CYS B CA 1
ATOM 3803 C C . CYS B 1 221 ? -1.44 20.547 -7.562 1 90.5 221 CYS B C 1
ATOM 3805 O O . CYS B 1 221 ? -1.042 21.703 -7.656 1 90.5 221 CYS B O 1
ATOM 3807 N N . GLY B 1 222 ? -0.8 19.656 -8.242 1 92.12 222 GLY B N 1
ATOM 3808 C CA . GLY B 1 222 ? 0.378 19.922 -9.047 1 92.12 222 GLY B CA 1
ATOM 3809 C C . GLY B 1 222 ? 1.575 20.359 -8.227 1 92.12 222 GLY B C 1
ATOM 3810 O O . GLY B 1 222 ? 1.781 19.891 -7.109 1 92.12 222 GLY B O 1
ATOM 3811 N N . GLY B 1 223 ? 2.457 21.312 -8.773 1 95.19 223 GLY B N 1
ATOM 3812 C CA . GLY B 1 223 ? 3.732 21.609 -8.133 1 95.19 223 GLY B CA 1
ATOM 3813 C C . GLY B 1 223 ? 3.854 23.047 -7.668 1 95.19 223 GLY B C 1
ATOM 3814 O O . GLY B 1 223 ? 4.906 23.453 -7.172 1 95.19 223 GLY B O 1
ATOM 3815 N N . GLU B 1 224 ? 2.789 23.797 -7.762 1 96 224 GLU B N 1
ATOM 3816 C CA . GLU B 1 224 ? 2.857 25.203 -7.41 1 96 224 GLU B CA 1
ATOM 3817 C C . GLU B 1 224 ? 2.182 25.469 -6.066 1 96 224 GLU B C 1
ATOM 3819 O O . GLU B 1 224 ? 1.294 24.734 -5.652 1 96 224 GLU B O 1
ATOM 3824 N N . LYS B 1 225 ? 2.674 26.562 -5.449 1 97.56 225 LYS B N 1
ATOM 3825 C CA . LYS B 1 225 ? 1.986 27.062 -4.266 1 97.56 225 LYS B CA 1
ATOM 3826 C C . LYS B 1 225 ? 0.539 27.438 -4.582 1 97.56 225 LYS B C 1
ATOM 3828 O O . LYS B 1 225 ? 0.276 28.172 -5.527 1 97.56 225 LYS B O 1
ATOM 3833 N N . GLN B 1 226 ? -0.388 26.906 -3.805 1 97.69 226 GLN B N 1
ATOM 38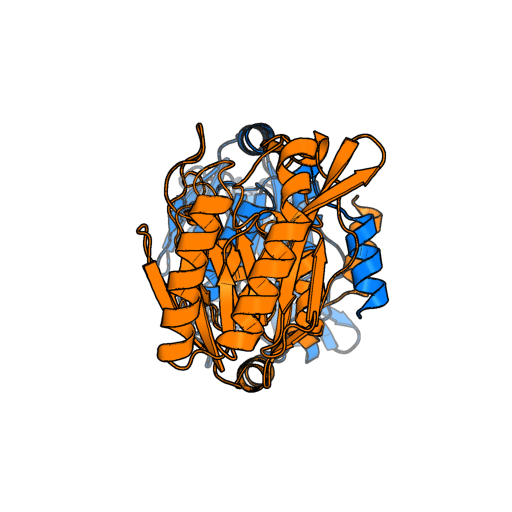34 C CA . GLN B 1 226 ? -1.793 27.188 -4.074 1 97.69 226 GLN B CA 1
ATOM 3835 C C . GLN B 1 226 ? -2.682 26.719 -2.928 1 97.69 226 GLN B C 1
ATOM 3837 O O . GLN B 1 226 ? -2.275 25.875 -2.125 1 97.69 226 GLN B O 1
ATOM 3842 N N . LEU B 1 227 ? -3.771 27.359 -2.822 1 98 227 LEU B N 1
ATOM 3843 C CA . LEU B 1 227 ? -4.871 26.922 -1.963 1 98 227 LEU B CA 1
ATOM 3844 C C . LEU B 1 227 ? -5.934 26.188 -2.768 1 98 227 LEU B C 1
ATOM 3846 O O . LEU B 1 227 ? -6.508 26.75 -3.707 1 98 227 LEU B O 1
ATOM 3850 N N . VAL B 1 228 ? -6.18 24.938 -2.463 1 97.56 228 VAL B N 1
ATOM 3851 C CA . VAL B 1 228 ? -7.105 24.109 -3.225 1 97.56 228 VAL B CA 1
ATOM 3852 C C . VAL B 1 228 ? -8.234 23.641 -2.318 1 97.56 228 VAL B C 1
ATOM 3854 O O . VAL B 1 228 ? -8.008 23.312 -1.149 1 97.56 228 VAL B O 1
ATOM 3857 N N . TYR B 1 229 ? -9.445 23.609 -2.865 1 97.56 229 TYR B N 1
ATOM 3858 C CA . TYR B 1 229 ? -10.609 23.188 -2.088 1 97.56 229 TYR B CA 1
ATOM 3859 C C . TYR B 1 229 ? -11.102 21.812 -2.539 1 97.56 229 TYR B C 1
ATOM 3861 O O . TYR B 1 229 ? -11.219 21.562 -3.738 1 97.56 229 TYR B O 1
ATOM 3869 N N . VAL B 1 230 ? -11.336 20.953 -1.58 1 96.69 230 VAL B N 1
ATOM 3870 C CA . VAL B 1 230 ? -11.906 19.641 -1.875 1 96.69 230 VAL B CA 1
ATOM 3871 C C . VAL B 1 230 ? -13.125 19.406 -0.988 1 96.69 230 VAL B C 1
ATOM 3873 O O . VAL B 1 230 ? -13.227 19.969 0.104 1 96.69 230 VAL B O 1
ATOM 3876 N N . THR B 1 231 ? -14 18.609 -1.485 1 95 231 THR B N 1
ATOM 3877 C CA . THR B 1 231 ? -15.188 18.219 -0.725 1 95 231 THR B CA 1
ATOM 3878 C C . THR B 1 231 ? -15.242 16.703 -0.53 1 95 231 THR B C 1
ATOM 3880 O O . THR B 1 231 ? -15.031 15.945 -1.479 1 95 231 THR B O 1
ATOM 3883 N N . ILE B 1 232 ? -15.398 16.344 0.645 1 94.94 232 ILE B N 1
ATOM 3884 C CA . ILE B 1 232 ? -15.516 14.93 0.972 1 94.94 232 ILE B CA 1
ATOM 3885 C C . ILE B 1 232 ? -16.969 14.586 1.271 1 94.94 232 ILE B C 1
ATOM 3887 O O . ILE B 1 232 ? -17.641 15.289 2.041 1 94.94 232 ILE B O 1
ATOM 3891 N N . ALA B 1 233 ? -17.406 13.5 0.656 1 90.56 233 ALA B N 1
ATOM 3892 C CA . ALA B 1 233 ? -18.781 13.047 0.86 1 90.56 233 ALA B CA 1
ATOM 3893 C C . ALA B 1 233 ? -18.859 12.039 2.006 1 90.56 233 ALA B C 1
ATOM 3895 O O . ALA B 1 233 ? -17.844 11.43 2.371 1 90.56 233 ALA B O 1
ATOM 3896 N N . ASP B 1 234 ? -19.938 11.969 2.627 1 89.25 234 ASP B N 1
ATOM 3897 C CA . ASP B 1 234 ? -20.172 10.961 3.656 1 89.25 234 ASP B CA 1
ATOM 3898 C C . ASP B 1 234 ? -20.625 9.641 3.033 1 89.25 234 ASP B C 1
ATOM 3900 O O . ASP B 1 234 ? -21.75 9.203 3.227 1 89.25 234 ASP B O 1
ATOM 3904 N N . ASP B 1 235 ? -19.672 8.961 2.354 1 93.31 235 ASP B N 1
ATOM 3905 C CA . ASP B 1 235 ? -20.047 7.766 1.607 1 93.31 235 ASP B CA 1
ATOM 3906 C C . ASP B 1 235 ? -19.031 6.641 1.828 1 93.31 235 ASP B C 1
ATOM 3908 O O . ASP B 1 235 ? -18.984 5.684 1.053 1 93.31 235 ASP B O 1
ATOM 3912 N N . THR B 1 236 ? -18.188 6.797 2.855 1 93.19 236 THR B N 1
ATOM 3913 C CA . THR B 1 236 ? -17.203 5.766 3.154 1 93.19 236 THR B CA 1
ATOM 3914 C C . THR B 1 236 ? -17.875 4.422 3.404 1 93.19 236 THR B C 1
ATOM 3916 O O . THR B 1 236 ? -17.422 3.389 2.912 1 93.19 236 THR B O 1
ATOM 3919 N N . GLU B 1 237 ? -18.969 4.457 4.156 1 91.69 237 GLU B N 1
ATOM 3920 C CA . GLU B 1 237 ? -19.672 3.225 4.492 1 91.69 237 GLU B CA 1
ATOM 3921 C C . GLU B 1 237 ? -20.219 2.549 3.242 1 91.69 237 GLU B C 1
ATOM 3923 O O . GLU B 1 237 ? -20.281 1.319 3.166 1 91.69 237 GLU B O 1
ATOM 3928 N N . GLN B 1 238 ? -20.609 3.369 2.311 1 94.56 238 GLN B N 1
ATOM 3929 C CA . GLN B 1 238 ? -21.109 2.809 1.056 1 94.56 238 GLN B CA 1
ATOM 3930 C C . GLN B 1 238 ? -20.016 2.008 0.347 1 94.56 238 GLN B C 1
ATOM 3932 O O . GLN B 1 238 ? -20.281 0.935 -0.198 1 94.56 238 GLN B O 1
ATOM 3937 N N . PHE B 1 239 ? -18.828 2.502 0.356 1 93.75 239 PHE B N 1
ATOM 3938 C CA . PHE B 1 239 ? -17.703 1.79 -0.241 1 93.75 239 PHE B CA 1
ATOM 3939 C C . PHE B 1 239 ? -17.422 0.493 0.508 1 93.75 239 PHE B C 1
ATOM 3941 O O . PHE B 1 239 ? -17.25 -0.56 -0.108 1 93.75 239 PHE B O 1
ATOM 3948 N N . ARG B 1 240 ? -17.391 0.557 1.826 1 93.75 240 ARG B N 1
ATOM 3949 C CA . ARG B 1 240 ? -17.078 -0.595 2.668 1 93.75 240 ARG B CA 1
ATOM 3950 C C . ARG B 1 240 ? -18.141 -1.681 2.518 1 93.75 240 ARG B C 1
ATOM 3952 O O . ARG B 1 240 ? -17.828 -2.871 2.547 1 93.75 240 ARG B O 1
ATOM 3959 N N . GLN B 1 241 ? -19.391 -1.265 2.383 1 93.06 241 GLN B N 1
ATOM 3960 C CA . GLN B 1 241 ? -20.469 -2.223 2.221 1 93.06 241 GLN B CA 1
ATOM 3961 C C . GLN B 1 241 ? -20.438 -2.863 0.835 1 93.06 241 GLN B C 1
ATOM 3963 O O . GLN B 1 241 ? -20.734 -4.051 0.686 1 93.06 241 GLN B O 1
ATOM 3968 N N . ALA B 1 242 ? -20.062 -2.072 -0.091 1 93.06 242 ALA B N 1
ATOM 3969 C CA . ALA B 1 242 ? -20.047 -2.555 -1.47 1 93.06 242 ALA B CA 1
ATOM 3970 C C . ALA B 1 242 ? -18.938 -3.588 -1.678 1 93.06 242 ALA B C 1
ATOM 3972 O O . ALA B 1 242 ? -19.078 -4.504 -2.494 1 93.06 242 ALA B O 1
ATOM 3973 N N . PHE B 1 243 ? -17.844 -3.516 -1.017 1 94.31 243 PHE B N 1
ATOM 3974 C CA . PHE B 1 243 ? -16.688 -4.402 -1.11 1 94.31 243 PHE B CA 1
ATOM 3975 C C . PHE B 1 243 ? -16.031 -4.578 0.251 1 94.31 243 PHE B C 1
ATOM 3977 O O . PHE B 1 243 ? -14.961 -4.012 0.507 1 94.31 243 PHE B O 1
ATOM 3984 N N . PRO B 1 244 ? -16.594 -5.406 1.13 1 93.38 244 PRO B N 1
ATOM 3985 C CA . PRO B 1 244 ? -16.25 -5.434 2.553 1 93.38 244 PRO B CA 1
ATOM 3986 C C . PRO B 1 244 ? -14.969 -6.211 2.83 1 93.38 244 PRO B C 1
ATOM 3988 O O . PRO B 1 244 ? -14.992 -7.215 3.547 1 93.38 244 PRO B O 1
ATOM 3991 N N . THR B 1 245 ? -13.797 -5.672 2.438 1 94.12 245 THR B N 1
ATOM 3992 C CA . THR B 1 245 ? -12.508 -6.336 2.605 1 94.12 245 THR B CA 1
ATOM 3993 C C . THR B 1 245 ? -12.094 -6.348 4.074 1 94.12 245 THR B C 1
ATOM 3995 O O . THR B 1 245 ? -11.281 -7.172 4.488 1 94.12 245 THR B O 1
ATOM 3998 N N . CYS B 1 246 ? -12.57 -5.422 4.883 1 91 246 CYS B N 1
ATOM 3999 C CA . CYS B 1 246 ? -12.188 -5.305 6.281 1 91 246 CYS B CA 1
ATOM 4000 C C . CYS B 1 246 ? -12.523 -6.582 7.047 1 91 246 CYS B C 1
ATOM 4002 O O . CYS B 1 246 ? -11.852 -6.914 8.031 1 91 246 CYS B O 1
ATOM 4004 N N . ARG B 1 247 ? -13.539 -7.277 6.605 1 92.06 247 ARG B N 1
ATOM 4005 C CA . ARG B 1 247 ? -13.969 -8.492 7.293 1 92.06 247 ARG B CA 1
ATOM 4006 C C . ARG B 1 247 ? -12.945 -9.609 7.129 1 92.06 247 ARG B C 1
ATOM 4008 O O . ARG B 1 247 ? -12.984 -10.602 7.855 1 92.06 247 ARG B O 1
ATOM 4015 N N . ASP B 1 248 ? -12.023 -9.508 6.148 1 96.75 248 ASP B N 1
ATOM 4016 C CA . ASP B 1 248 ? -11.102 -10.586 5.812 1 96.75 248 ASP B CA 1
ATOM 4017 C C . ASP B 1 248 ? -9.719 -10.328 6.422 1 96.75 248 ASP B C 1
ATOM 4019 O O . ASP B 1 248 ? -8.789 -11.094 6.188 1 96.75 248 ASP B O 1
ATOM 4023 N N . VAL B 1 249 ? -9.555 -9.203 7.199 1 96.19 249 VAL B N 1
ATOM 4024 C CA . VAL B 1 249 ? -8.32 -8.914 7.918 1 96.19 249 VAL B CA 1
ATOM 4025 C C . VAL B 1 249 ? -8.078 -9.977 8.984 1 96.19 249 VAL B C 1
ATOM 4027 O O . VAL B 1 249 ? -9 -10.367 9.703 1 96.19 249 VAL B O 1
ATOM 4030 N N . LYS B 1 250 ? -6.848 -10.461 9.102 1 96.94 250 LYS B N 1
ATOM 4031 C CA . LYS B 1 250 ? -6.508 -11.531 10.031 1 96.94 250 LYS B CA 1
ATOM 4032 C C . LYS B 1 250 ? -5.473 -11.07 11.055 1 96.94 250 LYS B C 1
ATOM 4034 O O . LYS B 1 250 ? -4.34 -11.555 11.062 1 96.94 250 LYS B O 1
ATOM 4039 N N . ILE B 1 251 ? -5.902 -10.328 11.992 1 95.38 251 ILE B N 1
ATOM 4040 C CA . ILE B 1 251 ? -5.043 -9.609 12.93 1 95.38 251 ILE B CA 1
ATOM 4041 C C . ILE B 1 251 ? -4.242 -10.602 13.766 1 95.38 251 ILE B C 1
ATOM 4043 O O . ILE B 1 251 ? -3.041 -10.43 13.969 1 95.38 251 ILE B O 1
ATOM 4047 N N . SER B 1 252 ? -4.953 -11.641 14.305 1 95.62 252 SER B N 1
ATOM 4048 C CA . SER B 1 252 ? -4.262 -12.641 15.117 1 95.62 252 SER B CA 1
ATOM 4049 C C . SER B 1 252 ? -3.127 -13.297 14.336 1 95.62 252 SER B C 1
ATOM 4051 O O . SER B 1 252 ? -2.037 -13.508 14.875 1 95.62 252 SER B O 1
ATOM 4053 N N . LEU B 1 253 ? -3.377 -13.609 13.086 1 97.31 253 LEU B N 1
ATOM 4054 C CA . LEU B 1 253 ? -2.348 -14.219 12.25 1 97.31 253 LEU B CA 1
ATOM 4055 C C . LEU B 1 253 ? -1.206 -13.234 11.992 1 97.31 253 LEU B C 1
ATOM 4057 O O . LEU B 1 253 ? -0.035 -13.625 12.031 1 97.31 253 LEU B O 1
ATOM 4061 N N . TYR B 1 254 ? -1.563 -11.961 11.719 1 97.25 254 TYR B N 1
ATOM 4062 C CA . TYR B 1 254 ? -0.536 -10.961 11.453 1 97.25 254 TYR B CA 1
ATOM 4063 C C . TYR B 1 254 ? 0.397 -10.812 12.648 1 97.25 254 TYR B C 1
ATOM 4065 O O . TYR B 1 254 ? 1.619 -10.758 12.492 1 97.25 254 TYR B O 1
ATOM 4073 N N . ARG B 1 255 ? -0.192 -10.727 13.82 1 95.69 255 ARG B N 1
ATOM 4074 C CA . ARG B 1 255 ? 0.612 -10.609 15.031 1 95.69 255 ARG B CA 1
ATOM 4075 C C . ARG B 1 255 ? 1.549 -11.797 15.195 1 95.69 255 ARG B C 1
ATOM 4077 O O . ARG B 1 255 ? 2.725 -11.633 15.523 1 95.69 255 ARG B O 1
ATOM 4084 N N . LYS B 1 256 ? 1.051 -12.984 14.93 1 95.62 256 LYS B N 1
ATOM 4085 C CA . LYS B 1 256 ? 1.862 -14.195 15.031 1 95.62 256 LYS B CA 1
ATOM 4086 C C . LYS B 1 256 ? 2.988 -14.18 14 1 95.62 256 LYS B C 1
ATOM 4088 O O . LYS B 1 256 ? 4.133 -14.5 14.32 1 95.62 256 LYS B O 1
ATOM 4093 N N . LEU B 1 257 ? 2.664 -13.82 12.758 1 96.12 257 LEU B N 1
ATOM 4094 C CA . LEU B 1 257 ? 3.67 -13.758 11.703 1 96.12 257 LEU B CA 1
ATOM 4095 C C . LEU B 1 257 ? 4.781 -12.773 12.07 1 96.12 257 LEU B C 1
ATOM 4097 O O . LEU B 1 257 ? 5.961 -13.062 11.859 1 96.12 257 LEU B O 1
ATOM 4101 N N . TYR B 1 258 ? 4.379 -11.594 12.609 1 94.75 258 TYR B N 1
ATOM 4102 C CA . TYR B 1 258 ? 5.355 -10.578 12.984 1 94.75 258 TYR B CA 1
ATOM 4103 C C . TYR B 1 258 ? 6.23 -11.062 14.133 1 94.75 258 TYR B C 1
ATOM 4105 O O . TYR B 1 258 ? 7.434 -10.797 14.164 1 94.75 258 TYR B O 1
ATOM 4113 N N . GLU B 1 259 ? 5.648 -11.797 15.094 1 92.38 259 GLU B N 1
ATOM 4114 C CA . GLU B 1 259 ? 6.41 -12.352 16.203 1 92.38 259 GLU B CA 1
ATOM 4115 C C . GLU B 1 259 ? 7.402 -13.406 15.734 1 92.38 259 GLU B C 1
ATOM 4117 O O . GLU B 1 259 ? 8.547 -13.445 16.188 1 92.38 259 GLU B O 1
ATOM 4122 N N . ASP B 1 260 ? 7.039 -14.188 14.758 1 92.12 260 ASP B N 1
ATOM 4123 C CA . ASP B 1 260 ? 7.844 -15.312 14.297 1 92.12 260 ASP B CA 1
ATOM 4124 C C . ASP B 1 260 ? 8.977 -14.836 13.391 1 92.12 260 ASP B C 1
ATOM 4126 O O . ASP B 1 260 ? 10.039 -15.461 13.336 1 92.12 260 ASP B O 1
ATOM 4130 N N . ILE B 1 261 ? 8.789 -13.797 12.703 1 89.88 261 ILE B N 1
ATOM 4131 C CA . ILE B 1 261 ? 9.688 -13.461 11.609 1 89.88 261 ILE B CA 1
ATOM 4132 C C . ILE B 1 261 ? 10.633 -12.344 12.039 1 89.88 261 ILE B C 1
ATOM 4134 O O . ILE B 1 261 ? 11.781 -12.281 11.586 1 89.88 261 ILE B O 1
ATOM 4138 N N . PHE B 1 262 ? 10.117 -11.406 12.898 1 86.5 262 PHE B N 1
ATOM 4139 C CA . PHE B 1 262 ? 10.938 -10.273 13.312 1 86.5 262 PHE B CA 1
ATOM 4140 C C . PHE B 1 262 ? 11.453 -10.477 14.734 1 86.5 262 PHE B C 1
ATOM 4142 O O . PHE B 1 262 ? 12.562 -10.047 15.062 1 86.5 262 PHE B O 1
#

Sequence (524 aa):
MKIAIAQAEIIFEQPEENLANAAAWIAQAAAAQADCIVFPEMSFTGFSMQVEKIAGYAPKIHEKMRQLAVQCGIAIGYGWTSKKQHGKGENHYTLLDKNGGVLSDYVKIHPFSYGGEDRFYHSGEKLTSAVLGEFSVGTLICYDLRFPEVFRAAAQKNRLLLVPANWLHQRTAHWRILLRARAIENQVYVLGVNCVGRQQSYTFDGQSCLVNPEGELLCTCGGEKQLVYVTIADDTEQFRQAFPTCRDVKISLYRKLYEDIFMKIAIAQAEIIFEQPEENLANAAAWIAQAAAAQADCIVFPEMSFTGFSMQVEKIAGYAPKIHEKMRQLAVQCGIAIGYGWTSKKQHGKGENHYTLLDKNGGVLSDYVKIHPFSYGGEDRFYHSGEKLTSAVLGEFSVGTLICYDLRFPEVFRAAAQKNRLLLVPANWLHQRTAHWRILLRARAIENQVYVLGVNCVGRQQSYTFDGQSCLVNPEGELLCTCGGEKQLVYVTIADDTEQFRQAFPTCRDVKISLYRKLYEDIF

pLDDT: mean 96.79, std 3.16, range [75.31, 98.94]

InterPro domains:
  IPR003010 Carbon-nitrogen hydrolase [PF00795] (2-241)
  IPR003010 Carbon-nitrogen hydrolase [PS50263] (1-234)
  IPR036526 Carbon-nitrogen hydrolase superfamily [G3DSA:3.60.110.10] (1-255)
  IPR036526 Carbon-nitrogen hydrolase superfamily [SSF56317] (1-246)

Organism: NCBI:txid411473

Solvent-accessible surface area (backbone atoms only — not comparable to full-atom values): 26050 Å² total; per-residue (Å²): 90,36,37,26,40,37,25,39,62,37,47,61,73,33,42,68,62,33,48,54,55,46,51,56,50,51,48,51,35,29,74,68,62,25,54,29,39,38,37,15,36,30,39,29,36,30,98,68,79,54,32,71,66,54,22,66,45,38,66,60,52,52,52,53,52,31,51,50,12,42,75,48,56,18,18,40,32,42,21,39,38,42,73,49,72,94,73,22,15,34,51,32,40,36,33,29,35,34,77,37,46,78,52,35,70,31,39,32,56,41,50,46,53,93,81,47,35,50,82,34,28,49,60,32,90,59,84,42,62,24,76,57,90,93,37,30,36,17,62,48,43,42,60,36,64,59,43,64,65,61,51,56,54,43,41,76,73,20,52,31,38,38,30,24,11,78,52,46,47,94,44,47,69,55,54,57,35,34,48,24,32,55,6,42,60,53,38,17,32,26,36,38,29,14,24,18,49,59,47,88,95,44,47,26,40,33,54,23,28,37,21,37,36,82,34,46,74,78,42,74,58,48,56,56,71,46,78,44,78,47,73,51,75,97,48,50,65,58,52,37,69,74,57,56,60,76,77,66,65,55,63,73,57,48,44,50,46,48,65,73,73,107,90,36,38,26,39,35,25,39,62,39,48,62,71,33,43,68,63,33,47,54,54,46,52,55,50,50,48,53,34,30,73,70,62,25,56,28,38,38,36,14,36,31,39,31,35,30,98,68,80,54,32,71,65,54,22,64,46,33,67,59,52,52,51,52,51,30,50,49,12,43,75,48,56,19,19,40,32,42,20,40,38,42,73,48,72,95,72,22,15,37,50,33,38,36,33,29,36,34,78,38,47,78,52,36,69,31,39,30,55,40,51,47,55,92,80,47,36,52,83,34,29,49,62,32,90,61,84,42,63,24,75,58,90,95,36,30,36,17,61,48,41,40,58,36,63,59,42,63,64,61,53,56,54,41,39,76,69,19,52,30,38,38,30,25,11,78,52,45,45,95,44,46,69,57,53,57,36,34,49,25,32,55,7,42,62,53,35,18,31,26,36,40,28,14,23,18,50,60,46,89,94,42,47,27,40,33,54,24,29,37,21,38,38,81,34,46,74,79,41,76,58,47,56,56,69,46,79,46,78,47,72,51,76,96,48,50,65,56,53,36,68,73,57,58,61,76,77,66,64,56,64,73,57,46,46,50,48,48,64,72,73,105

Secondary structure (DSSP, 8-state):
-EEEEEE-B--TT-HHHHHHHHHHHHHHHHHTT-SEEE--TTTTT-S-S-HHHHHTTHHHHHHHHHHHHHHHT-EEEEEEEEE-GGG-EEEEEEEE-TTS-EEEEEE-SS--GGGTGGGTEEPP-----EEETTEEEEE--GGGGG-HHHHHHHHTT-SEEEEEE--BGGGHHHHHHHHHHHHHHHTSEEEEEE-EEEETTEEEE---EEE-TTS-EEEE-TTS-EEEEEE--S-HHHHHHHS-GGGG--HHHHHHHHHHH-/-EEEEEE-B--TT-HHHHHHHHHHHHHHHHHTT-SEEE--TTTTT-S-S-HHHHHTTHHHHHHHHHHHHHHHT-EEEEEEEEE-GGG-EEEEEEEE-TTS-EEEEEE-SS--GGGTGGGTEEPP-----EEETTEEEEE--GGGGG-HHHHHHHHTT-SEEEEEE--BGGGHHHHHHHHHHHHHHHTSEEEEEE-EEEETTEEEE---EEE-TTS-EEEE-TTS-EEEEEE--S-HHHHHHHS-GGGG--HHHHHHHHHHH-

Foldseek 3Di:
DKEKFFQAAEDAQAQVVQLVVVLVLLLVCLVVVGQEYEAFWQRHHPDDLQQVSQQVCVVVVLVSQLVSLQVSQHKYKDWGWHDDPPQAIWIKIWIAGSNSHTQDIDTAQDQPVVVPNVVRYDHDDDWDWGDRPNWIETEHEAVCLVPLVVLLVNLVGGQEYEYHYQHFPVCVVVVLVSQLVSLQQSLHKYWYHYYADDDVPTGGQTQTFIAGSNSDTPDTPTRDGDIDMDDDDPCSVVRCVVPVCVVVDDVVVVVVVVVVPD/DKEKFFQAAEDAQAQVVQLVVVLVLLLVCLVVVGQEYEAFWQRHHPDDLQQVSQQVCVVVVLVSQLVSLQVSQHKYKDWGWHADPPQAIWIKIWIAGSNSDTQDIDTAQDQPVVVPNVVRYDHDDDWDWGDRPNWIETEHEAVCLVPLVVLLVNLVGGQEYEYHYQHFPVCVVVVLVSQLVSLQQSLHKYWYHYYADDDDPTGGQTQTFIAGSNSDTPDTPTRDGDIDMDDDDPCSVVRCVVPVCVVVDDVVVVVVVVVVPD

Nearest PDB structures (foldseek):
  5g3p-assembly1_D  TM=8.882E-01  e=3.260E-21  Bacillus cereus
  2e2k-assembly1_B  TM=9.048E-01  e=6.442E-21  Helicobacter pylori 26695
  5g3o-assembly1_F  TM=8.778E-01  e=2.516E-20  Bacillus cereus
  5g3o-assembly1_D  TM=8.630E-01  e=3.223E-20  Bacillus cereus
  5g3o-assembly1_E  TM=8.593E-01  e=4.393E-20  Bacillus cereus

Radius of gyration: 24.67 Å; Cα contacts (8 Å, |Δi|>4): 1321; chains: 2; bounding box: 42×71×53 Å